Protein AF-0000000078757873 (afdb_homodimer)

Nearest PDB structures (foldseek):
  2w01-assembly1_B  TM=9.322E-01  e=4.298E-17  Synechocystis sp. PCC 6803
  3r5g-assembly2_B  TM=9.422E-01  e=4.446E-16  Pseudomonas aeruginosa
  6fht-assembly1_A  TM=5.516E-01  e=1.474E-21  unclassified
  6fht-assembly1_B  TM=5.465E-01  e=5.027E-21  unclassified
  4zmu-assembly2_D  TM=5.172E-01  e=7.137E-21  Pseudomonas aeruginosa PAO1

Organism: Turneriella parva (strain ATCC BAA-1111 / DSM 21527 / NCTC 11395 / H) (NCBI:txid869212)

Radius of gyration: 37.94 Å; Cα contacts (8 Å, |Δi|>4): 1578; chains: 2; bounding box: 77×101×84 Å

InterPro domains:
  IPR001054 Adenylyl cyclase class-3/4/guanylyl cyclase [PF00211] (214-360)
  IPR001054 Adenylyl cyclase class-3/4/guanylyl cyclase [PS50125] (214-339)
  IPR001054 Adenylyl cyclase class-3/4/guanylyl cyclase [SM00044] (170-365)
  IPR001054 Adenylyl cyclase class-3/4/guanylyl cyclase [cd07302] (213-378)
  IPR003018 GAF domain [PF01590] (31-160)
  IPR003018 GAF domain [SM00065] (29-170)
  IPR029016 GAF-like domain superfamily [G3DSA:3.30.450.40] (20-172)
  IPR029787 Nucleotide cyclase [G3DSA:3.30.70.1230] (202-385)
  IPR029787 Nucleotide cyclase [SSF55073] (207-383)

Foldseek 3Di:
DLPQLPQDADPCNVVLQVVLVLLVQPPDDADVLLQVLQVVLCVLFVFQKKFWWFDHPFKIATRYMGNDPDRIGTSRLDPFSVQQNDALWDWQQAQCPDPSNPSDPCPPPVQWTIKTWGFLAAPVGHGGTIIMGTHSHGDDGDPVSSVVRVVSSPVVSVVSVVVSVVVVVVVVVVVVVVVLVVVPVVAKPVVSVQVVVQVVVVHDDDAKDKAWWKKKKKAWPPLVVVDVVCDDVSLVVVLCLLVVVLVVLQVVLQKMWQDDDRRMTMIIGRDLLSVVVSLQVSLVVLVVVQVVCVVVVHDHIWMFMFMFIDMWMQHWADDDVDTGGHTGDPRNVRRVQQRVVGDTSWYKYFPVSCVVNPPQWDFPDWDWDDGPPDPDITIMGTIHGD/DLPQLPQDADPCNVVLQVVLVLLVQPPDDADDLLQVLQVVLCVLFVFQKKFWWFDHPFKIATRYMGNDPDRIGTSRLDPFSVQQNDAQWDWQQAQCPDPSNPSDPPPPVVQWTIKTWGFLAAPVGHGGTIIMGTHNHGDDGDPVSSVVRVVSSPVVSVVSVVVSVVVVVVVVVVVVVVVLVVCPVVAKPVCNVVVVVCVVVVHDDDAKDKDWWKKKKKAWPPLVVVDVVCDDVSLVVVLCLLVVVLVVLQVVLQKMWQDDDRRMTMIIGRDLLSVVVSLQVSLVVLVVVQVVCVVVVHDHIWMFMFMFIDMWMQHWADDDVDTGGHTGDPRNVRRVQQRVPGDTSWYKYFPVSCVVNPPQWDFPDWDWDDGPPDPDITIMGTIHGD

Structure (mmCIF, N/CA/C/O backbone):
data_AF-0000000078757873-model_v1
#
loop_
_entity.id
_entity.type
_entity.pdbx_description
1 polymer 'Adenylate/guanylate cyclase with GAF sensor(S)'
#
loop_
_atom_site.group_PDB
_atom_site.id
_atom_site.type_symbol
_atom_site.label_atom_id
_atom_site.label_alt_id
_atom_site.label_comp_id
_atom_site.label_asym_id
_atom_site.label_entity_id
_atom_site.label_seq_id
_atom_site.pdbx_PDB_ins_code
_atom_site.Cartn_x
_atom_site.Cartn_y
_atom_site.Cartn_z
_atom_site.occupancy
_atom_site.B_iso_or_equiv
_atom_site.auth_seq_id
_atom_site.auth_comp_id
_atom_site.auth_asym_id
_atom_site.auth_atom_id
_atom_site.pdbx_PDB_model_num
ATOM 1 N N . MET A 1 1 ? -37.188 -34.625 -39.406 1 28.56 1 MET A N 1
ATOM 2 C CA . MET A 1 1 ? -36.469 -33.406 -39.062 1 28.56 1 MET A CA 1
ATOM 3 C C . MET A 1 1 ? -35.156 -33.688 -38.344 1 28.56 1 MET A C 1
ATOM 5 O O . MET A 1 1 ? -35.125 -34.5 -37.438 1 28.56 1 MET A O 1
ATOM 9 N N . PRO A 1 2 ? -34 -33.531 -39.031 1 35.91 2 PRO A N 1
ATOM 10 C CA . PRO A 1 2 ? -32.812 -33.875 -38.281 1 35.91 2 PRO A CA 1
ATOM 11 C C . PRO A 1 2 ? -32.781 -33.375 -36.844 1 35.91 2 PRO A C 1
ATOM 13 O O . PRO A 1 2 ? -33.25 -32.25 -36.594 1 35.91 2 PRO A O 1
ATOM 16 N N . THR A 1 3 ? -33.156 -34.031 -35.906 1 37.56 3 THR A N 1
ATOM 17 C CA . THR A 1 3 ? -33.094 -33.625 -34.531 1 37.56 3 THR A CA 1
ATOM 18 C C . THR A 1 3 ? -31.797 -32.844 -34.25 1 37.56 3 THR A C 1
ATOM 20 O O . THR A 1 3 ? -30.703 -33.406 -34.344 1 37.56 3 THR A O 1
ATOM 23 N N . THR A 1 4 ? -31.688 -31.641 -34.75 1 43.94 4 THR A N 1
ATOM 24 C CA . THR A 1 4 ? -30.609 -30.688 -34.5 1 43.94 4 THR A CA 1
ATOM 25 C C . THR A 1 4 ? -30.109 -30.797 -33.031 1 43.94 4 THR A C 1
ATOM 27 O O . THR A 1 4 ? -30.891 -30.641 -32.094 1 43.94 4 THR A O 1
ATOM 30 N N . LEU A 1 5 ? -29.281 -31.734 -32.75 1 52.66 5 LEU A N 1
ATOM 31 C CA . LEU A 1 5 ? -28.734 -31.969 -31.422 1 52.66 5 LEU A CA 1
ATOM 32 C C . LEU A 1 5 ? -28.359 -30.656 -30.75 1 52.66 5 LEU A C 1
ATOM 34 O O . LEU A 1 5 ? -27.531 -29.906 -31.281 1 52.66 5 LEU A O 1
ATOM 38 N N . THR A 1 6 ? -29.25 -29.969 -30.094 1 67.44 6 THR A N 1
ATOM 39 C CA . THR A 1 6 ? -29.109 -28.75 -29.312 1 67.44 6 THR A CA 1
ATOM 40 C C . THR A 1 6 ? -27.906 -28.844 -28.375 1 67.44 6 THR A C 1
ATOM 42 O O . THR A 1 6 ? -27.688 -29.859 -27.734 1 67.44 6 THR A O 1
ATOM 45 N N . THR A 1 7 ? -26.875 -28.016 -28.562 1 82.12 7 THR A N 1
ATOM 46 C CA . THR A 1 7 ? -25.719 -27.875 -27.672 1 82.12 7 THR A CA 1
ATOM 47 C C . THR A 1 7 ? -26.172 -27.703 -26.219 1 82.12 7 THR A C 1
ATOM 49 O O . THR A 1 7 ? -26.984 -26.828 -25.922 1 82.12 7 THR A O 1
ATOM 52 N N . PRO A 1 8 ? -25.812 -28.641 -25.375 1 90.62 8 PRO A N 1
ATOM 53 C CA . PRO A 1 8 ? -26.234 -28.516 -23.969 1 90.62 8 PRO A CA 1
ATOM 54 C C . PRO A 1 8 ? -25.656 -27.281 -23.281 1 90.62 8 PRO A C 1
ATOM 56 O O . PRO A 1 8 ? -24.516 -26.891 -23.562 1 90.62 8 PRO A O 1
ATOM 59 N N . ILE A 1 9 ? -26.484 -26.656 -22.547 1 93.5 9 ILE A N 1
ATOM 60 C CA . ILE A 1 9 ? -26.078 -25.5 -21.766 1 93.5 9 ILE A CA 1
ATOM 61 C C . ILE A 1 9 ? -26.25 -25.781 -20.266 1 93.5 9 ILE A C 1
ATOM 63 O O . ILE A 1 9 ? -27.344 -26.141 -19.828 1 93.5 9 ILE A O 1
ATOM 67 N N . PRO A 1 10 ? -25.172 -25.672 -19.562 1 94.5 10 PRO A N 1
ATOM 68 C CA . PRO A 1 10 ? -25.297 -25.938 -18.141 1 94.5 10 PRO A CA 1
ATOM 69 C C . PRO A 1 10 ? -26.234 -24.969 -17.438 1 94.5 10 PRO A C 1
ATOM 71 O O . PRO A 1 10 ? -26.391 -23.828 -17.875 1 94.5 10 PRO A O 1
ATOM 74 N N . MET A 1 11 ? -26.797 -25.359 -16.297 1 93.94 11 MET A N 1
ATOM 75 C CA . MET A 1 11 ? -27.703 -24.531 -15.508 1 93.94 11 MET A CA 1
ATOM 76 C C . MET A 1 11 ? -26.984 -23.297 -14.961 1 93.94 11 MET A C 1
ATOM 78 O O . MET A 1 11 ? -27.578 -22.234 -14.797 1 93.94 11 MET A O 1
ATOM 82 N N . ASN A 1 12 ? -25.734 -23.469 -14.734 1 95.25 12 ASN A N 1
ATOM 83 C CA . ASN A 1 12 ? -24.953 -22.375 -14.164 1 95.25 12 ASN A CA 1
ATOM 84 C C . ASN A 1 12 ? -24.125 -21.656 -15.234 1 95.25 12 ASN A C 1
ATOM 86 O O . ASN A 1 12 ? -23.016 -21.188 -14.961 1 95.25 12 ASN A O 1
ATOM 90 N N . GLU A 1 13 ? -24.688 -21.531 -16.359 1 97.25 13 GLU A N 1
ATOM 91 C CA . GLU A 1 13 ? -23.938 -21.047 -17.531 1 97.25 13 GLU A CA 1
ATOM 92 C C . GLU A 1 13 ? -23.406 -19.641 -17.312 1 97.25 13 GLU A C 1
ATOM 94 O O . GLU A 1 13 ? -22.25 -19.344 -17.594 1 97.25 13 GLU A O 1
ATOM 99 N N . ASP A 1 14 ? -24.188 -18.766 -16.781 1 97.31 14 ASP A N 1
ATOM 100 C CA . ASP A 1 14 ? -23.75 -17.375 -16.578 1 97.31 14 ASP A CA 1
ATOM 101 C C . ASP A 1 14 ? -22.594 -17.312 -15.594 1 97.31 14 ASP A C 1
ATOM 103 O O . ASP A 1 14 ? -21.625 -16.578 -15.82 1 97.31 14 ASP A O 1
ATOM 107 N N . GLU A 1 15 ? -22.672 -18.016 -14.539 1 97.5 15 GLU A N 1
ATOM 108 C CA . GLU A 1 15 ? -21.609 -18.047 -13.539 1 97.5 15 GLU A CA 1
ATOM 109 C C . GLU A 1 15 ? -20.344 -18.688 -14.109 1 97.5 15 GLU A C 1
ATOM 111 O O . GLU A 1 15 ? -19.234 -18.234 -13.844 1 97.5 15 GLU A O 1
ATOM 116 N N . ARG A 1 16 ? -20.578 -19.75 -14.852 1 97.62 16 ARG A N 1
ATOM 117 C CA . ARG A 1 16 ? -19.469 -20.438 -15.477 1 97.62 16 ARG A CA 1
ATOM 118 C C . ARG A 1 16 ? -18.703 -19.516 -16.438 1 97.62 16 ARG A C 1
ATOM 120 O O . ARG A 1 16 ? -17.484 -19.469 -16.406 1 97.62 16 ARG A O 1
ATOM 127 N N . LEU A 1 17 ? -19.453 -18.781 -17.203 1 97.94 17 LEU A N 1
ATOM 128 C CA . LEU A 1 17 ? -18.844 -17.859 -18.156 1 97.94 17 LEU A CA 1
ATOM 129 C C . LEU A 1 17 ? -18.141 -16.719 -17.438 1 97.94 17 LEU A C 1
ATOM 131 O O . LEU A 1 17 ? -17.062 -16.281 -17.859 1 97.94 17 LEU A O 1
ATOM 135 N N . SER A 1 18 ? -18.75 -16.234 -16.375 1 97.19 18 SER A N 1
ATOM 136 C CA . SER A 1 18 ? -18.109 -15.211 -15.562 1 97.19 18 SER A CA 1
ATOM 137 C C . SER A 1 18 ? -16.781 -15.711 -14.992 1 97.19 18 SER A C 1
ATOM 139 O O . SER A 1 18 ? -15.789 -14.984 -15 1 97.19 18 SER A O 1
ATOM 141 N N . ALA A 1 19 ? -16.781 -16.906 -14.539 1 95.88 19 ALA A N 1
ATOM 142 C CA . ALA A 1 19 ? -15.562 -17.516 -14.016 1 95.88 19 ALA A CA 1
ATOM 143 C C . ALA A 1 19 ? -14.5 -17.641 -15.109 1 95.88 19 ALA A C 1
ATOM 145 O O . ALA A 1 19 ? -13.336 -17.312 -14.883 1 95.88 19 ALA A O 1
ATOM 146 N N . LEU A 1 20 ? -14.914 -18.094 -16.25 1 97.69 20 LEU A N 1
ATOM 147 C CA . LEU A 1 20 ? -14 -18.234 -17.375 1 97.69 20 LEU A CA 1
ATOM 148 C C . LEU A 1 20 ? -13.344 -16.906 -17.719 1 97.69 20 LEU A C 1
ATOM 150 O O . LEU A 1 20 ? -12.125 -16.828 -17.906 1 97.69 20 LEU A O 1
ATOM 154 N N . ARG A 1 21 ? -14.148 -15.875 -17.703 1 95.81 21 ARG A N 1
ATOM 155 C CA . ARG A 1 21 ? -13.641 -14.547 -18.016 1 95.81 21 ARG A CA 1
ATOM 156 C C . ARG A 1 21 ? -12.703 -14.055 -16.922 1 95.81 21 ARG A C 1
ATOM 158 O O . ARG A 1 21 ? -11.703 -13.383 -17.203 1 95.81 21 ARG A O 1
ATOM 165 N N . ARG A 1 22 ? -13.023 -14.383 -15.75 1 93.44 22 ARG A N 1
ATOM 166 C CA . ARG A 1 22 ? -12.227 -13.969 -14.602 1 93.44 22 ARG A CA 1
ATOM 167 C C . ARG A 1 22 ? -10.797 -14.5 -14.711 1 93.44 22 ARG A C 1
ATOM 169 O O . ARG A 1 22 ? -9.852 -13.82 -14.305 1 93.44 22 ARG A O 1
ATOM 176 N N . TYR A 1 23 ? -10.57 -15.672 -15.258 1 95.31 23 TYR A N 1
ATOM 177 C CA . TYR A 1 23 ? -9.258 -16.297 -15.32 1 95.31 23 TYR A CA 1
ATOM 178 C C . TYR A 1 23 ? -8.422 -15.688 -16.453 1 95.31 23 TYR A C 1
ATOM 180 O O . TYR A 1 23 ? -7.219 -15.938 -16.531 1 95.31 23 TYR A O 1
ATOM 188 N N . ASP A 1 24 ? -9.031 -14.867 -17.328 1 92.5 24 ASP A N 1
ATOM 189 C CA . ASP A 1 24 ? -8.344 -14.102 -18.359 1 92.5 24 ASP A CA 1
ATOM 190 C C . ASP A 1 24 ? -7.383 -14.977 -19.156 1 92.5 24 ASP A C 1
ATOM 192 O O . ASP A 1 24 ? -6.223 -14.609 -19.359 1 92.5 24 ASP A O 1
ATOM 196 N N . ILE A 1 25 ? -7.785 -16.172 -19.453 1 95.81 25 ILE A N 1
ATOM 197 C CA . ILE A 1 25 ? -6.926 -17.125 -20.156 1 95.81 25 ILE A CA 1
ATOM 198 C C . ILE A 1 25 ? -7.316 -17.172 -21.625 1 95.81 25 ILE A C 1
ATOM 200 O O . ILE A 1 25 ? -6.5 -17.531 -22.469 1 95.81 25 ILE A O 1
ATOM 204 N N . LEU A 1 26 ? -8.578 -16.859 -21.953 1 96.44 26 LEU A N 1
ATOM 205 C CA . LEU A 1 26 ? -9.031 -16.875 -23.344 1 96.44 26 LEU A CA 1
ATOM 206 C C . LEU A 1 26 ? -8.141 -16 -24.219 1 96.44 26 LEU A C 1
ATOM 208 O O . LEU A 1 26 ? -7.773 -14.891 -23.828 1 96.44 26 LEU A O 1
ATOM 212 N N . ASP A 1 27 ? -7.742 -16.547 -25.359 1 96 27 ASP A N 1
ATOM 213 C CA . ASP A 1 27 ? -6.984 -15.852 -26.391 1 96 27 ASP A CA 1
ATOM 214 C C . ASP A 1 27 ? -5.562 -15.562 -25.922 1 96 27 ASP A C 1
ATOM 216 O O . ASP A 1 27 ? -4.891 -14.68 -26.453 1 96 27 ASP A O 1
ATOM 220 N N . SER A 1 28 ? -5.086 -16.172 -24.875 1 94.88 28 SER A N 1
ATOM 221 C CA . SER A 1 28 ? -3.707 -16.031 -24.422 1 94.88 28 SER A CA 1
ATOM 222 C C . SER A 1 28 ? -2.742 -16.781 -25.328 1 94.88 28 SER A C 1
ATOM 224 O O . SER A 1 28 ? -3.166 -17.609 -26.141 1 94.88 28 SER A O 1
ATOM 226 N N . GLU A 1 29 ? -1.486 -16.5 -25.219 1 93.81 29 GLU A N 1
ATOM 227 C CA . GLU A 1 29 ? -0.454 -17.109 -26.047 1 93.81 29 GLU A CA 1
ATOM 228 C C . GLU A 1 29 ? -0.218 -18.562 -25.641 1 93.81 29 GLU A C 1
ATOM 230 O O . GLU A 1 29 ? -0.573 -18.984 -24.547 1 93.81 29 GLU A O 1
ATOM 235 N N . LYS A 1 30 ? 0.386 -19.344 -26.562 1 94.31 30 LYS A N 1
ATOM 236 C CA . LYS A 1 30 ? 0.801 -20.719 -26.281 1 94.31 30 LYS A CA 1
ATOM 237 C C . LYS A 1 30 ? 1.862 -20.75 -25.188 1 94.31 30 LYS A C 1
ATOM 239 O O . LYS A 1 30 ? 2.729 -19.875 -25.125 1 94.31 30 LYS A O 1
ATOM 244 N N . GLU A 1 31 ? 1.768 -21.688 -24.406 1 95.19 31 GLU A N 1
ATOM 245 C CA . GLU A 1 31 ? 2.711 -21.844 -23.297 1 95.19 31 GLU A CA 1
ATOM 246 C C . GLU A 1 31 ? 3.189 -23.281 -23.188 1 95.19 31 GLU A C 1
ATOM 248 O O . GLU A 1 31 ? 2.385 -24.219 -23.25 1 95.19 31 GLU A O 1
ATOM 253 N N . GLN A 1 32 ? 4.41 -23.422 -22.906 1 95.94 32 GLN A N 1
ATOM 254 C CA . GLN A 1 32 ? 5.07 -24.719 -22.875 1 95.94 32 GLN A CA 1
ATOM 255 C C . GLN A 1 32 ? 4.449 -25.625 -21.828 1 95.94 32 GLN A C 1
ATOM 257 O O . GLN A 1 32 ? 4.305 -26.828 -22.047 1 95.94 32 GLN A O 1
ATOM 262 N N . LEU A 1 33 ? 4.117 -25.141 -20.719 1 96.62 33 LEU A N 1
ATOM 263 C CA . LEU A 1 33 ? 3.615 -25.969 -19.609 1 96.62 33 LEU A CA 1
ATOM 264 C C . LEU A 1 33 ? 2.301 -26.641 -20 1 96.62 33 LEU A C 1
ATOM 266 O O . LEU A 1 33 ? 2.061 -27.797 -19.625 1 96.62 33 LEU A O 1
ATOM 270 N N . PHE A 1 34 ? 1.443 -25.938 -20.703 1 98.12 34 PHE A N 1
ATOM 271 C CA . PHE A 1 34 ? 0.211 -26.547 -21.188 1 98.12 34 PHE A CA 1
ATOM 272 C C . PHE A 1 34 ? 0.501 -27.531 -22.312 1 98.12 34 PHE A C 1
ATOM 274 O O . PHE A 1 34 ? -0.12 -28.594 -22.391 1 98.12 34 PHE A O 1
ATOM 281 N N . ASP A 1 35 ? 1.477 -27.172 -23.125 1 97.81 35 ASP A N 1
ATOM 282 C CA . ASP A 1 35 ? 1.871 -28.062 -24.219 1 97.81 35 ASP A CA 1
ATOM 283 C C . ASP A 1 35 ? 2.418 -29.375 -23.672 1 97.81 35 ASP A C 1
ATOM 285 O O . ASP A 1 35 ? 2.148 -30.438 -24.234 1 97.81 35 ASP A O 1
ATOM 289 N N . ASP A 1 36 ? 3.146 -29.281 -22.625 1 98.06 36 ASP A N 1
ATOM 290 C CA . ASP A 1 36 ? 3.639 -30.484 -21.969 1 98.06 36 ASP A CA 1
ATOM 291 C C . ASP A 1 36 ? 2.482 -31.391 -21.562 1 98.06 36 ASP A C 1
ATOM 293 O O . ASP A 1 36 ? 2.547 -32.625 -21.734 1 98.06 36 ASP A O 1
ATOM 297 N N . LEU A 1 37 ? 1.454 -30.844 -21.078 1 98.44 37 LEU A N 1
ATOM 298 C CA . LEU A 1 37 ? 0.331 -31.625 -20.562 1 98.44 37 LEU A CA 1
ATOM 299 C C . LEU A 1 37 ? -0.422 -32.312 -21.688 1 98.44 37 LEU A C 1
ATOM 301 O O . LEU A 1 37 ? -0.792 -33.469 -21.562 1 98.44 37 LEU A O 1
ATOM 305 N N . THR A 1 38 ? -0.65 -31.547 -22.797 1 98.38 38 THR A N 1
ATOM 306 C CA . THR A 1 38 ? -1.332 -32.156 -23.922 1 98.38 38 THR A CA 1
ATOM 307 C C . THR A 1 38 ? -0.481 -33.281 -24.531 1 98.38 38 THR A C 1
ATOM 309 O O . THR A 1 38 ? -1.003 -34.312 -24.906 1 98.38 38 THR A O 1
ATOM 312 N N . ARG A 1 39 ? 0.793 -33.062 -24.562 1 97.5 39 ARG A N 1
ATOM 313 C CA . ARG A 1 39 ? 1.685 -34.094 -25.078 1 97.5 39 ARG A CA 1
ATOM 314 C C . ARG A 1 39 ? 1.656 -35.312 -24.188 1 97.5 39 ARG A C 1
ATOM 316 O O . ARG A 1 39 ? 1.561 -36.438 -24.688 1 97.5 39 ARG A O 1
ATOM 323 N N . LEU A 1 40 ? 1.729 -35.125 -22.922 1 97.69 40 LEU A N 1
ATOM 324 C CA . LEU A 1 40 ? 1.67 -36.219 -21.969 1 97.69 40 LEU A CA 1
ATOM 325 C C . LEU A 1 40 ? 0.358 -37 -22.109 1 97.69 40 LEU A C 1
ATOM 327 O O . LEU A 1 40 ? 0.35 -38.219 -22.094 1 97.69 40 LEU A O 1
ATOM 331 N N . ALA A 1 41 ? -0.731 -36.281 -22.281 1 97.94 41 ALA A N 1
ATOM 332 C CA . ALA A 1 41 ? -2.043 -36.906 -22.422 1 97.94 41 ALA A CA 1
ATOM 333 C C . ALA A 1 41 ? -2.1 -37.781 -23.656 1 97.94 41 ALA A C 1
ATOM 335 O O . ALA A 1 41 ? -2.543 -38.938 -23.594 1 97.94 41 ALA A O 1
ATOM 336 N N . ALA A 1 42 ? -1.651 -37.219 -24.766 1 96.81 42 ALA A N 1
ATOM 337 C CA . ALA A 1 42 ? -1.624 -37.969 -26.016 1 96.81 42 ALA A CA 1
ATOM 338 C C . ALA A 1 42 ? -0.777 -39.219 -25.875 1 96.81 42 ALA A C 1
ATOM 340 O O . ALA A 1 42 ? -1.194 -40.312 -26.297 1 96.81 42 ALA A O 1
ATOM 341 N N . ASP A 1 43 ? 0.31 -39.094 -25.25 1 93.88 43 ASP A N 1
ATOM 342 C CA . ASP A 1 43 ? 1.251 -40.219 -25.125 1 93.88 43 ASP A CA 1
ATOM 343 C C . ASP A 1 43 ? 0.695 -41.281 -24.203 1 93.88 43 ASP A C 1
ATOM 345 O O . ASP A 1 43 ? 0.792 -42.5 -24.516 1 93.88 43 ASP A O 1
ATOM 349 N N . ILE A 1 44 ? 0.133 -40.906 -23.125 1 91 44 ILE A N 1
ATOM 350 C CA . ILE A 1 44 ? -0.405 -41.812 -22.125 1 91 44 ILE A CA 1
ATOM 351 C C . ILE A 1 44 ? -1.531 -42.656 -22.734 1 91 44 ILE A C 1
ATOM 353 O O . ILE A 1 44 ? -1.672 -43.844 -22.422 1 91 44 ILE A O 1
ATOM 357 N N . THR A 1 45 ? -2.262 -42.031 -23.625 1 93.69 45 THR A N 1
ATOM 358 C CA . THR A 1 45 ? -3.441 -42.719 -24.156 1 93.69 45 THR A CA 1
ATOM 359 C C . THR A 1 45 ? -3.158 -43.281 -25.531 1 93.69 45 THR A C 1
ATOM 361 O O . THR A 1 45 ? -3.963 -44.062 -26.062 1 93.69 45 THR A O 1
ATOM 364 N N . GLY A 1 46 ? -2.088 -42.906 -26.078 1 93.12 46 GLY A N 1
ATOM 365 C CA . GLY A 1 46 ? -1.741 -43.375 -27.406 1 93.12 46 GLY A CA 1
ATOM 366 C C . GLY A 1 46 ? -2.605 -42.75 -28.5 1 93.12 46 GLY A C 1
ATOM 367 O O . GLY A 1 46 ? -2.883 -43.406 -29.516 1 93.12 46 GLY A O 1
ATOM 368 N N . THR A 1 47 ? -3.146 -41.625 -28.266 1 96.06 47 THR A N 1
ATOM 369 C CA . THR A 1 47 ? -4 -40.969 -29.25 1 96.06 47 THR A CA 1
ATOM 370 C C . THR A 1 47 ? -3.213 -39.906 -30.031 1 96.06 47 THR A C 1
ATOM 372 O O . THR A 1 47 ? -2.264 -39.344 -29.516 1 96.06 47 THR A O 1
ATOM 375 N N . PRO A 1 48 ? -3.598 -39.688 -31.234 1 96.12 48 PRO A N 1
ATOM 376 C CA . PRO A 1 48 ? -2.867 -38.719 -32.062 1 96.12 48 PRO A CA 1
ATOM 377 C C . PRO A 1 48 ? -3.203 -37.25 -31.688 1 96.12 48 PRO A C 1
ATOM 379 O O . PRO A 1 48 ? -2.445 -36.344 -32.031 1 96.12 48 PRO A O 1
ATOM 382 N N . VAL A 1 49 ? -4.375 -37.094 -31.062 1 96.56 49 VAL A N 1
ATOM 383 C CA . VAL A 1 49 ? -4.82 -35.719 -30.781 1 96.56 49 VAL A CA 1
ATOM 384 C C . VAL A 1 49 ? -5.105 -35.562 -29.297 1 96.56 49 VAL A C 1
ATOM 386 O O . VAL A 1 49 ? -5.703 -36.438 -28.672 1 96.56 49 VAL A O 1
ATOM 389 N N . SER A 1 50 ? -4.648 -34.531 -28.75 1 98.06 50 SER A N 1
ATOM 390 C CA . SER A 1 50 ? -4.996 -34.094 -27.391 1 98.06 50 SER A CA 1
ATOM 391 C C . SER A 1 50 ? -5.141 -32.562 -27.328 1 98.06 50 SER A C 1
ATOM 393 O O . SER A 1 50 ? -4.383 -31.844 -27.969 1 98.06 50 SER A O 1
ATOM 395 N N . LEU A 1 51 ? -6.172 -32.125 -26.547 1 98.25 51 LEU A N 1
ATOM 396 C CA . LEU A 1 51 ? -6.461 -30.688 -26.5 1 98.25 51 LEU A CA 1
ATOM 397 C C . LEU A 1 51 ? -6.75 -30.25 -25.062 1 98.25 51 LEU A C 1
ATOM 399 O O . LEU A 1 51 ? -7.352 -30.984 -24.297 1 98.25 51 LEU A O 1
ATOM 403 N N . ILE A 1 52 ? -6.27 -29.109 -24.75 1 98.56 52 ILE A N 1
ATOM 404 C CA . ILE A 1 52 ? -6.828 -28.328 -23.656 1 98.56 52 ILE A CA 1
ATOM 405 C C . ILE A 1 52 ? -7.73 -27.234 -24.203 1 98.56 52 ILE A C 1
ATOM 407 O O . ILE A 1 52 ? -7.262 -26.344 -24.906 1 98.56 52 ILE A O 1
ATOM 411 N N . THR A 1 53 ? -8.945 -27.297 -23.891 1 97.94 53 THR A N 1
ATOM 412 C CA . THR A 1 53 ? -9.93 -26.391 -24.469 1 97.94 53 THR A CA 1
ATOM 413 C C . THR A 1 53 ? -10.68 -25.625 -23.391 1 97.94 53 THR A C 1
ATOM 415 O O . THR A 1 53 ? -10.797 -26.109 -22.25 1 97.94 53 THR A O 1
ATOM 418 N N . LEU A 1 54 ? -11.133 -24.531 -23.719 1 98.5 54 LEU A N 1
ATOM 419 C CA . LEU A 1 54 ? -12.023 -23.719 -22.891 1 98.5 54 LEU A CA 1
ATOM 420 C C . LEU A 1 54 ? -13.305 -23.391 -23.641 1 98.5 54 LEU A C 1
ATOM 422 O O . LEU A 1 54 ? -13.266 -22.953 -24.781 1 98.5 54 LEU A O 1
ATOM 426 N N . VAL A 1 55 ? -14.414 -23.656 -23 1 97.81 55 VAL A N 1
ATOM 427 C CA . VAL A 1 55 ? -15.711 -23.516 -23.656 1 97.81 55 VAL A CA 1
ATOM 428 C C . VAL A 1 55 ? -16.281 -22.125 -23.391 1 97.81 55 VAL A C 1
ATOM 430 O O . VAL A 1 55 ? -16.797 -21.859 -22.297 1 97.81 55 VAL A O 1
ATOM 433 N N . ASP A 1 56 ? -16.219 -21.328 -24.344 1 97.62 56 ASP A N 1
ATOM 434 C CA . ASP A 1 56 ? -16.812 -19.984 -24.312 1 97.62 56 ASP A CA 1
ATOM 435 C C . ASP A 1 56 ? -18.281 -20.016 -24.719 1 97.62 56 ASP A C 1
ATOM 437 O O . ASP A 1 56 ? -18.859 -21.094 -24.875 1 97.62 56 ASP A O 1
ATOM 441 N N . LYS A 1 57 ? -18.859 -18.828 -24.766 1 96.69 57 LYS A N 1
ATOM 442 C CA . LYS A 1 57 ? -20.297 -18.734 -25.031 1 96.69 57 LYS A CA 1
ATOM 443 C C . LYS A 1 57 ? -20.656 -19.391 -26.359 1 96.69 57 LYS A C 1
ATOM 445 O O . LYS A 1 57 ? -21.562 -20.219 -26.422 1 96.69 57 LYS A O 1
ATOM 450 N N . ASP A 1 58 ? -19.875 -19.094 -27.422 1 95.56 58 ASP A N 1
ATOM 451 C CA . ASP A 1 58 ? -20.25 -19.562 -28.75 1 95.56 58 ASP A CA 1
ATOM 452 C C . ASP A 1 58 ? -19.109 -20.312 -29.422 1 95.56 58 ASP A C 1
ATOM 454 O O . ASP A 1 58 ? -19.234 -20.781 -30.547 1 95.56 58 ASP A O 1
ATOM 458 N N . ARG A 1 59 ? -18.031 -20.422 -28.688 1 96.62 59 ARG A N 1
ATOM 459 C CA . ARG A 1 59 ? -16.859 -21.062 -29.266 1 96.62 59 ARG A CA 1
ATOM 460 C C . ARG A 1 59 ? -16.141 -21.938 -28.234 1 96.62 59 ARG A C 1
ATOM 462 O O . ARG A 1 59 ? -16.328 -21.766 -27.031 1 96.62 59 ARG A O 1
ATOM 469 N N . VAL A 1 60 ? -15.43 -22.891 -28.781 1 96.81 60 VAL A N 1
ATOM 470 C CA . VAL A 1 60 ? -14.445 -23.641 -28.016 1 96.81 60 VAL A CA 1
ATOM 471 C C . VAL A 1 60 ? -13.039 -23.172 -28.391 1 96.81 60 VAL A C 1
ATOM 473 O O . VAL A 1 60 ? -12.594 -23.344 -29.516 1 96.81 60 VAL A O 1
ATOM 476 N N . TRP A 1 61 ? -12.414 -22.516 -27.438 1 98 61 TRP A N 1
ATOM 477 C CA . TRP A 1 61 ? -11.062 -22.016 -27.672 1 98 61 TRP A CA 1
ATOM 478 C C . TRP A 1 61 ? -10.016 -23.031 -27.234 1 98 61 TRP A C 1
ATOM 480 O O . TRP A 1 61 ? -10.141 -23.641 -26.172 1 98 61 TRP A O 1
ATOM 490 N N . ILE A 1 62 ? -9.031 -23.25 -28.094 1 98 62 ILE A N 1
ATOM 491 C CA . ILE A 1 62 ? -8.031 -24.266 -27.844 1 98 62 ILE A CA 1
ATOM 492 C C . ILE A 1 62 ? -6.77 -23.625 -27.266 1 98 62 ILE A C 1
ATOM 494 O O . ILE A 1 62 ? -6.043 -22.922 -27.969 1 98 62 ILE A O 1
ATOM 498 N N . LYS A 1 63 ? -6.469 -23.891 -26 1 97.81 63 LYS A N 1
ATOM 499 C CA . LYS A 1 63 ? -5.312 -23.359 -25.297 1 97.81 63 LYS A CA 1
ATOM 500 C C . LYS A 1 63 ? -4.035 -24.094 -25.688 1 97.81 63 LYS A C 1
ATOM 502 O O . LYS A 1 63 ? -2.969 -23.484 -25.781 1 97.81 63 LYS A O 1
ATOM 507 N N . SER A 1 64 ? -4.125 -25.281 -25.844 1 98 64 SER A N 1
ATOM 508 C CA . SER A 1 64 ? -3.002 -26.141 -26.219 1 98 64 SER A CA 1
ATOM 509 C C . SER A 1 64 ? -3.461 -27.328 -27.047 1 98 64 SER A C 1
ATOM 511 O O . SER A 1 64 ? -4.582 -27.812 -26.891 1 98 64 SER A O 1
ATOM 513 N N . ASN A 1 65 ? -2.594 -27.734 -27.953 1 96.5 65 ASN A N 1
ATOM 514 C CA . ASN A 1 65 ? -2.998 -28.812 -28.844 1 96.5 65 ASN A CA 1
ATOM 515 C C . ASN A 1 65 ? -1.807 -29.672 -29.266 1 96.5 65 ASN A C 1
ATOM 517 O O . ASN A 1 65 ? -0.678 -29.188 -29.328 1 96.5 65 ASN A O 1
ATOM 521 N N . VAL A 1 66 ? -2.131 -30.922 -29.406 1 95.44 66 VAL A N 1
ATOM 522 C CA . VAL A 1 66 ? -1.315 -31.875 -30.141 1 95.44 66 VAL A CA 1
ATOM 523 C C . VAL A 1 66 ? -2.137 -32.5 -31.266 1 95.44 66 VAL A C 1
ATOM 525 O O . VAL A 1 66 ? -3.266 -32.938 -31.047 1 95.44 66 VAL A O 1
ATOM 528 N N . GLY A 1 67 ? -1.675 -32.438 -32.5 1 93.88 67 GLY A N 1
ATOM 529 C CA . GLY A 1 67 ? -2.309 -33.125 -33.625 1 93.88 67 GLY A CA 1
ATOM 530 C C . GLY A 1 67 ? -3.547 -32.406 -34.156 1 93.88 67 GLY A C 1
ATOM 531 O O . GLY A 1 67 ? -4.383 -33.031 -34.812 1 93.88 67 GLY A O 1
ATOM 532 N N . PHE A 1 68 ? -3.748 -31.297 -33.75 1 88.25 68 PHE A N 1
ATOM 533 C CA . PHE A 1 68 ? -4.91 -30.516 -34.156 1 88.25 68 PHE A CA 1
ATOM 534 C C . PHE A 1 68 ? -4.508 -29.078 -34.5 1 88.25 68 PHE A C 1
ATOM 536 O O . PHE A 1 68 ? -3.838 -28.422 -33.719 1 88.25 68 PHE A O 1
ATOM 543 N N . ASP A 1 69 ? -4.828 -28.656 -35.719 1 86.88 69 ASP A N 1
ATOM 544 C CA . ASP A 1 69 ? -4.324 -27.359 -36.188 1 86.88 69 ASP A CA 1
ATOM 545 C C . ASP A 1 69 ? -5.457 -26.359 -36.312 1 86.88 69 ASP A C 1
ATOM 547 O O . ASP A 1 69 ? -5.855 -26.016 -37.438 1 86.88 69 ASP A O 1
ATOM 551 N N . ALA A 1 70 ? -6.148 -25.844 -35.406 1 90.69 70 ALA A N 1
ATOM 552 C CA . ALA A 1 70 ? -7.109 -24.75 -35.344 1 90.69 70 ALA A CA 1
ATOM 553 C C . ALA A 1 70 ? -7.094 -24.078 -33.969 1 90.69 70 ALA A C 1
ATOM 555 O O . ALA A 1 70 ? -6.957 -24.75 -32.938 1 90.69 70 ALA A O 1
ATOM 556 N N . PRO A 1 71 ? -7.262 -22.828 -34 1 94.44 71 PRO A N 1
ATOM 557 C CA . PRO A 1 71 ? -7.227 -22.109 -32.719 1 94.44 71 PRO A CA 1
ATOM 558 C C . PRO A 1 71 ? -8.531 -22.25 -31.938 1 94.44 71 PRO A C 1
ATOM 560 O O . PRO A 1 71 ? -8.539 -22.031 -30.719 1 94.44 71 PRO A O 1
ATOM 563 N N . GLU A 1 72 ? -9.633 -22.516 -32.656 1 95.5 72 GLU A N 1
ATOM 564 C CA . GLU A 1 72 ? -10.945 -22.641 -32.031 1 95.5 72 GLU A CA 1
ATOM 565 C C . GLU A 1 72 ? -11.922 -23.391 -32.906 1 95.5 72 GLU A C 1
ATOM 567 O O . GLU A 1 72 ? -11.633 -23.641 -34.094 1 95.5 72 GLU A O 1
ATOM 572 N N . THR A 1 73 ? -13.016 -23.891 -32.344 1 93.62 73 THR A N 1
ATOM 573 C CA . THR A 1 73 ? -14.141 -24.5 -33.062 1 93.62 73 THR A CA 1
ATOM 574 C C . THR A 1 73 ? -15.469 -23.984 -32.5 1 93.62 73 THR A C 1
ATOM 576 O O . THR A 1 73 ? -15.516 -23.453 -31.375 1 93.62 73 THR A O 1
ATOM 579 N N . PRO A 1 74 ? -16.5 -24.047 -33.312 1 94.12 74 PRO A N 1
ATOM 580 C CA . PRO A 1 74 ? -17.797 -23.672 -32.781 1 94.12 74 PRO A CA 1
ATOM 581 C C . PRO A 1 74 ? -18.203 -24.547 -31.578 1 94.12 74 PRO A C 1
ATOM 583 O O . PRO A 1 74 ? -17.906 -25.734 -31.547 1 94.12 74 PRO A O 1
ATOM 586 N N . ARG A 1 75 ? -18.781 -23.938 -30.609 1 94.38 75 ARG A N 1
ATOM 587 C CA . ARG A 1 75 ? -19.281 -24.688 -29.453 1 94.38 75 ARG A CA 1
ATOM 588 C C . ARG A 1 75 ? -20.359 -25.688 -29.875 1 94.38 75 ARG A C 1
ATOM 590 O O . ARG A 1 75 ? -20.453 -26.766 -29.297 1 94.38 75 ARG A O 1
ATOM 597 N N . GLU A 1 76 ? -21.109 -25.25 -30.859 1 89.19 76 GLU A N 1
ATOM 598 C CA . GLU A 1 76 ? -22.156 -26.125 -31.359 1 89.19 76 GLU A CA 1
ATOM 599 C C . GLU A 1 76 ? -21.578 -27.438 -31.891 1 89.19 76 GLU A C 1
ATOM 601 O O . GLU A 1 76 ? -20.672 -27.438 -32.719 1 89.19 76 GLU A O 1
ATOM 606 N N . GLY A 1 77 ? -22.078 -28.547 -31.281 1 84.94 77 GLY A N 1
ATOM 607 C CA . GLY A 1 77 ? -21.656 -29.859 -31.734 1 84.94 77 GLY A CA 1
ATOM 608 C C . GLY A 1 77 ? -20.328 -30.312 -31.141 1 84.94 77 GLY A C 1
ATOM 609 O O . GLY A 1 77 ? -19.844 -31.406 -31.438 1 84.94 77 GLY A O 1
ATOM 610 N N . ALA A 1 78 ? -19.766 -29.469 -30.344 1 90.5 78 ALA A N 1
ATOM 611 C CA . ALA A 1 78 ? -18.453 -29.781 -29.797 1 90.5 78 ALA A CA 1
ATOM 612 C C . ALA A 1 78 ? -18.562 -30.828 -28.672 1 90.5 78 ALA A C 1
ATOM 614 O O . ALA A 1 78 ? -19.484 -30.766 -27.844 1 90.5 78 ALA A O 1
ATOM 615 N N . PHE A 1 79 ? -17.625 -31.828 -28.656 1 92.81 79 PHE A N 1
ATOM 616 C CA . PHE A 1 79 ? -17.578 -32.844 -27.609 1 92.81 79 PHE A CA 1
ATOM 617 C C . PHE A 1 79 ? -17.359 -32.188 -26.234 1 92.81 79 PHE A C 1
ATOM 619 O O . PHE A 1 79 ? -17.953 -32.625 -25.25 1 92.81 79 PHE A O 1
ATOM 626 N N . CYS A 1 80 ? -16.578 -31.141 -26.25 1 94.81 80 CYS A N 1
ATOM 627 C CA . CYS A 1 80 ? -16.25 -30.469 -25 1 94.81 80 CYS A CA 1
ATOM 628 C C . CYS A 1 80 ? -17.5 -29.844 -24.375 1 94.81 80 CYS A C 1
ATOM 630 O O . CYS A 1 80 ? -17.594 -29.766 -23.156 1 94.81 80 CYS A O 1
ATOM 632 N N . ALA A 1 81 ? -18.422 -29.359 -25.219 1 94.12 81 ALA A N 1
ATOM 633 C CA . ALA A 1 81 ? -19.656 -28.766 -24.719 1 94.12 81 ALA A CA 1
ATOM 634 C C . ALA A 1 81 ? -20.484 -29.797 -23.953 1 94.12 81 ALA A C 1
ATOM 636 O O . ALA A 1 81 ? -21.219 -29.453 -23.016 1 94.12 81 ALA A O 1
ATOM 637 N N . HIS A 1 82 ? -20.359 -31.062 -24.359 1 94.12 82 HIS A N 1
ATOM 638 C CA . HIS A 1 82 ? -21.031 -32.156 -23.641 1 94.12 82 HIS A CA 1
ATOM 639 C C . HIS A 1 82 ? -20.234 -32.562 -22.406 1 94.12 82 HIS A C 1
ATOM 641 O O . HIS A 1 82 ? -20.828 -32.906 -21.375 1 94.12 82 HIS A O 1
ATOM 647 N N . THR A 1 83 ? -18.969 -32.531 -22.531 1 96.38 83 THR A N 1
ATOM 648 C CA . THR A 1 83 ? -18.109 -33 -21.453 1 96.38 83 THR A CA 1
ATOM 649 C C . THR A 1 83 ? -18.25 -32.094 -20.234 1 96.38 83 THR A C 1
ATOM 651 O O . THR A 1 83 ? -18.234 -32.594 -19.094 1 96.38 83 THR A O 1
ATOM 654 N N . ILE A 1 84 ? -18.422 -30.797 -20.406 1 97.38 84 ILE A N 1
ATOM 655 C CA . ILE A 1 84 ? -18.469 -29.875 -19.266 1 97.38 84 ILE A CA 1
ATOM 656 C C . ILE A 1 84 ? -19.781 -30.047 -18.516 1 97.38 84 ILE A C 1
ATOM 658 O O . ILE A 1 84 ? -19.969 -29.5 -17.422 1 97.38 84 ILE A O 1
ATOM 662 N N . MET A 1 85 ? -20.672 -30.891 -19.078 1 96 85 MET A N 1
ATOM 663 C CA . MET A 1 85 ? -21.922 -31.188 -18.406 1 96 85 MET A CA 1
ATOM 664 C C . MET A 1 85 ? -21.734 -32.281 -17.359 1 96 85 MET A C 1
ATOM 666 O O . MET A 1 85 ? -22.625 -32.562 -16.547 1 96 85 MET A O 1
ATOM 670 N N . THR A 1 86 ? -20.578 -32.875 -17.406 1 94.81 86 THR A N 1
ATOM 671 C CA . THR A 1 86 ? -20.344 -34.062 -16.562 1 94.81 86 THR A CA 1
ATOM 672 C C . THR A 1 86 ? -19.359 -33.719 -15.445 1 94.81 86 THR A C 1
ATOM 674 O O . THR A 1 86 ? -18.609 -32.75 -15.539 1 94.81 86 THR A O 1
ATOM 677 N N . GLU A 1 87 ? -19.391 -34.5 -14.43 1 91.25 87 GLU A N 1
ATOM 678 C CA . GLU A 1 87 ? -18.5 -34.312 -13.289 1 91.25 87 GLU A CA 1
ATOM 679 C C . GLU A 1 87 ? -17.172 -35.031 -13.492 1 91.25 87 GLU A C 1
ATOM 681 O O . GLU A 1 87 ? -16.109 -34.5 -13.148 1 91.25 87 GLU A O 1
ATOM 686 N N . ASP A 1 88 ? -17.281 -36.188 -14.062 1 90.94 88 ASP A N 1
ATOM 687 C CA . ASP A 1 88 ? -16.109 -37.062 -14.055 1 90.94 88 ASP A CA 1
ATOM 688 C C . ASP A 1 88 ? -15.539 -37.188 -15.461 1 90.94 88 ASP A C 1
ATOM 690 O O . ASP A 1 88 ? -14.617 -38 -15.68 1 90.94 88 ASP A O 1
ATOM 694 N N . GLY A 1 89 ? -16.094 -36.594 -16.453 1 95.81 89 GLY A N 1
ATOM 695 C CA . GLY A 1 89 ? -15.594 -36.719 -17.812 1 95.81 89 GLY A CA 1
ATOM 696 C C . GLY A 1 89 ? -16.5 -37.531 -18.719 1 95.81 89 GLY A C 1
ATOM 697 O O . GLY A 1 89 ? -17.516 -38.062 -18.266 1 95.81 89 GLY A O 1
ATOM 698 N N . MET A 1 90 ? -16.203 -37.531 -19.953 1 96.5 90 MET A N 1
ATOM 699 C CA . MET A 1 90 ? -16.984 -38.219 -20.969 1 96.5 90 MET A CA 1
ATOM 700 C C . MET A 1 90 ? -16.078 -39.062 -21.859 1 96.5 90 MET A C 1
ATOM 702 O O . MET A 1 90 ? -15.008 -38.625 -22.266 1 96.5 90 MET A O 1
ATOM 706 N N . VAL A 1 91 ? -16.516 -40.344 -22.047 1 97.19 91 VAL A N 1
ATOM 707 C CA . VAL A 1 91 ? -15.812 -41.25 -22.953 1 97.19 91 VAL A CA 1
ATOM 708 C C . VAL A 1 91 ? -16.766 -41.719 -24.047 1 97.19 91 VAL A C 1
ATOM 710 O O . VAL A 1 91 ? -17.875 -42.156 -23.766 1 97.19 91 VAL A O 1
ATOM 713 N N . VAL A 1 92 ? -16.375 -41.469 -25.281 1 95.19 92 VAL A N 1
ATOM 714 C CA . VAL A 1 92 ? -17.078 -42 -26.438 1 95.19 92 VAL A CA 1
ATOM 715 C C . VAL A 1 92 ? -16.172 -42.969 -27.203 1 95.19 92 VAL A C 1
ATOM 717 O O . VAL A 1 92 ? -15.289 -42.531 -27.953 1 95.19 92 VAL A O 1
ATOM 720 N N . SER A 1 93 ? -16.391 -44.219 -27.094 1 96 93 SER A N 1
ATOM 721 C CA . SER A 1 93 ? -15.516 -45.25 -27.672 1 96 93 SER A CA 1
ATOM 722 C C . SER A 1 93 ? -15.656 -45.312 -29.188 1 96 93 SER A C 1
ATOM 724 O O . SER A 1 93 ? -14.695 -45.625 -29.891 1 96 93 SER A O 1
ATOM 726 N N . ASP A 1 94 ? -16.844 -45.031 -29.578 1 92.69 94 ASP A N 1
ATOM 727 C CA . ASP A 1 94 ? -17.141 -44.969 -31 1 92.69 94 ASP A CA 1
ATOM 728 C C . ASP A 1 94 ? -18.234 -43.938 -31.281 1 92.69 94 ASP A C 1
ATOM 730 O O . ASP A 1 94 ? -19.406 -44.188 -31.031 1 92.69 94 ASP A O 1
ATOM 734 N N . VAL A 1 95 ? -17.828 -42.844 -31.844 1 89.94 95 VAL A N 1
ATOM 735 C CA . VAL A 1 95 ? -18.703 -41.688 -32.062 1 89.94 95 VAL A CA 1
ATOM 736 C C . VAL A 1 95 ? -19.875 -42.094 -32.938 1 89.94 95 VAL A C 1
ATOM 738 O O . VAL A 1 95 ? -20.984 -41.594 -32.75 1 89.94 95 VAL A O 1
ATOM 741 N N . SER A 1 96 ? -19.641 -43 -33.844 1 85.44 96 SER A N 1
ATOM 742 C CA . SER A 1 96 ? -20.672 -43.406 -34.812 1 85.44 96 SER A CA 1
ATOM 743 C C . SER A 1 96 ? -21.812 -44.125 -34.094 1 85.44 96 SER A C 1
ATOM 745 O O . SER A 1 96 ? -22.906 -44.25 -34.625 1 85.44 96 SER A O 1
ATOM 747 N N . LEU A 1 97 ? -21.547 -44.594 -32.906 1 88.19 97 LEU A N 1
ATOM 748 C CA . LEU A 1 97 ? -22.547 -45.344 -32.156 1 88.19 97 LEU A CA 1
ATOM 749 C C . LEU A 1 97 ? -23.188 -44.5 -31.078 1 88.19 97 LEU A C 1
ATOM 751 O O . LEU A 1 97 ? -24.062 -44.938 -30.344 1 88.19 97 LEU A O 1
ATOM 755 N N . ASP A 1 98 ? -22.719 -43.344 -30.969 1 87.88 98 ASP A N 1
ATOM 756 C CA . ASP A 1 98 ? -23.203 -42.469 -29.906 1 87.88 98 ASP A CA 1
ATOM 757 C C . ASP A 1 98 ? -24.328 -41.562 -30.438 1 87.88 98 ASP A C 1
ATOM 759 O O . ASP A 1 98 ? -24.094 -40.75 -31.344 1 87.88 98 ASP A O 1
ATOM 763 N N . ALA A 1 99 ? -25.469 -41.531 -29.844 1 81.81 99 ALA A N 1
ATOM 764 C CA . ALA A 1 99 ? -26.672 -40.844 -30.312 1 81.81 99 ALA A CA 1
ATOM 765 C C . ALA A 1 99 ? -26.5 -39.344 -30.25 1 81.81 99 ALA A C 1
ATOM 767 O O . ALA A 1 99 ? -27.125 -38.594 -31.031 1 81.81 99 ALA A O 1
ATOM 768 N N . ARG A 1 100 ? -25.656 -38.969 -29.359 1 82.94 100 ARG A N 1
ATOM 769 C CA . ARG A 1 100 ? -25.453 -37.531 -29.188 1 82.94 100 ARG A CA 1
ATOM 770 C C . ARG A 1 100 ? -24.797 -36.906 -30.406 1 82.94 100 ARG A C 1
ATOM 772 O O . ARG A 1 100 ? -24.938 -35.719 -30.688 1 82.94 100 ARG A O 1
ATOM 779 N N . PHE A 1 101 ? -24.062 -37.75 -31.094 1 80.75 101 PHE A N 1
ATOM 780 C CA . PHE A 1 101 ? -23.188 -37.188 -32.125 1 80.75 101 PHE A CA 1
ATOM 781 C C . PHE A 1 101 ? -23.516 -37.781 -33.469 1 80.75 101 PHE A C 1
ATOM 783 O O . PHE A 1 101 ? -22.781 -37.562 -34.469 1 80.75 101 PHE A O 1
ATOM 790 N N . GLN A 1 102 ? -24.469 -38.656 -33.562 1 68.56 102 GLN A N 1
ATOM 791 C CA . GLN A 1 102 ? -24.859 -39.281 -34.812 1 68.56 102 GLN A CA 1
ATOM 792 C C . GLN A 1 102 ? -25.375 -38.25 -35.812 1 68.56 102 GLN A C 1
ATOM 794 O O . GLN A 1 102 ? -25.078 -38.344 -37.031 1 68.56 102 GLN A O 1
ATOM 799 N N . ASN A 1 103 ? -26.391 -37.625 -35.469 1 54.91 103 ASN A N 1
ATOM 800 C CA . ASN A 1 103 ? -27.062 -36.781 -36.469 1 54.91 103 ASN A CA 1
ATOM 801 C C . ASN A 1 103 ? -26.234 -35.562 -36.812 1 54.91 103 ASN A C 1
ATOM 803 O O . ASN A 1 103 ? -26.641 -34.75 -37.656 1 54.91 103 ASN A O 1
ATOM 807 N N . GLY A 1 104 ? -25.328 -35.188 -36.062 1 49.94 104 GLY A N 1
ATOM 808 C CA . GLY A 1 104 ? -24.641 -33.906 -36.281 1 49.94 104 GLY A CA 1
ATOM 809 C C . GLY A 1 104 ? -23.406 -34.031 -37.125 1 49.94 104 GLY A C 1
ATOM 810 O O . GLY A 1 104 ? -23 -35.156 -37.5 1 49.94 104 GLY A O 1
ATOM 811 N N . VAL A 1 105 ? -22.859 -32.688 -37.469 1 44.56 105 VAL A N 1
ATOM 812 C CA . VAL A 1 105 ? -21.766 -32.344 -38.375 1 44.56 105 VAL A CA 1
ATOM 813 C C . VAL A 1 105 ? -20.531 -33.156 -38.062 1 44.56 105 VAL A C 1
ATOM 815 O O . VAL A 1 105 ? -19.688 -32.75 -37.25 1 44.56 105 VAL A O 1
ATOM 818 N N . VAL A 1 106 ? -20.609 -34.219 -37.094 1 46.97 106 VAL A N 1
ATOM 819 C CA . VAL A 1 106 ? -19.281 -34.812 -37.312 1 46.97 106 VAL A CA 1
ATOM 820 C C . VAL A 1 106 ? -19.078 -35.125 -38.781 1 46.97 106 VAL A C 1
ATOM 822 O O . VAL A 1 106 ? -19.828 -35.906 -39.375 1 46.97 106 VAL A O 1
ATOM 825 N N . ASP A 1 107 ? -18.906 -34.156 -39.469 1 45.25 107 ASP A N 1
ATOM 826 C CA . ASP A 1 107 ? -18.547 -34.375 -40.844 1 45.25 107 ASP A CA 1
ATOM 827 C C . ASP A 1 107 ? -1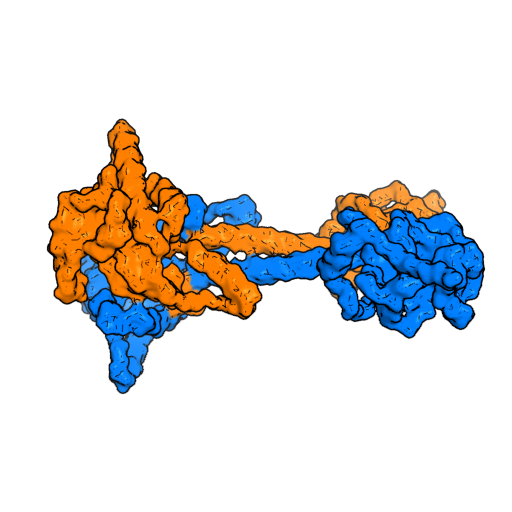7.797 -35.688 -41.031 1 45.25 107 ASP A C 1
ATOM 829 O O . ASP A 1 107 ? -16.906 -36 -40.25 1 45.25 107 ASP A O 1
ATOM 833 N N . ALA A 1 108 ? -18.5 -36.656 -41.562 1 43.5 108 ALA A N 1
ATOM 834 C CA . ALA A 1 108 ? -17.891 -37.844 -42.125 1 43.5 108 ALA A CA 1
ATOM 835 C C . ALA A 1 108 ? -16.406 -37.656 -42.375 1 43.5 108 ALA A C 1
ATOM 837 O O . ALA A 1 108 ? -15.602 -38.562 -42.219 1 43.5 108 ALA A O 1
ATOM 838 N N . GLU A 1 109 ? -16.266 -36.438 -42.844 1 43.38 109 GLU A N 1
ATOM 839 C CA . GLU A 1 109 ? -14.859 -36.156 -43.125 1 43.38 109 GLU A CA 1
ATOM 840 C C . GLU A 1 109 ? -14.086 -35.906 -41.844 1 43.38 109 GLU A C 1
ATOM 842 O O . GLU A 1 109 ? -12.852 -35.969 -41.812 1 43.38 109 GLU A O 1
ATOM 847 N N . LYS A 1 110 ? -14.812 -35.281 -40.938 1 54.44 110 LYS A N 1
ATOM 848 C CA . LYS A 1 110 ? -14.078 -35.062 -39.688 1 54.44 110 LYS A CA 1
ATOM 849 C C . LYS A 1 110 ? -14.07 -36.312 -38.812 1 54.44 110 LYS A C 1
ATOM 851 O O . LYS A 1 110 ? -15.102 -36.969 -38.656 1 54.44 110 LYS A O 1
ATOM 856 N N . SER A 1 111 ? -13.141 -37.094 -38.938 1 73.81 111 SER A N 1
ATOM 857 C CA . SER A 1 111 ? -12.336 -38.281 -38.719 1 73.81 111 SER A CA 1
ATOM 858 C C . SER A 1 111 ? -12.203 -38.594 -37.219 1 73.81 111 SER A C 1
ATOM 860 O O . SER A 1 111 ? -11.266 -39.25 -36.812 1 73.81 111 SER A O 1
ATOM 862 N N . VAL A 1 112 ? -13.258 -38 -36.469 1 87.44 112 VAL A N 1
ATOM 863 C CA . VAL A 1 112 ? -13.086 -38.344 -35.062 1 87.44 112 VAL A CA 1
ATOM 864 C C . VAL A 1 112 ? -13.945 -39.562 -34.719 1 87.44 112 VAL A C 1
ATOM 866 O O . VAL A 1 112 ? -15.148 -39.562 -34.969 1 87.44 112 VAL A O 1
ATOM 869 N N . ARG A 1 113 ? -13.461 -40.562 -34.156 1 92.25 113 ARG A N 1
ATOM 870 C CA . ARG A 1 113 ? -14.195 -41.781 -33.844 1 92.25 113 ARG A CA 1
ATOM 871 C C . ARG A 1 113 ? -14.117 -42.094 -32.344 1 92.25 113 ARG A C 1
ATOM 873 O O . ARG A 1 113 ? -14.938 -42.844 -31.844 1 92.25 113 ARG A O 1
ATOM 880 N N . PHE A 1 114 ? -13.227 -41.594 -31.719 1 95.06 114 PHE A N 1
ATOM 881 C CA . PHE A 1 114 ? -13.039 -41.781 -30.297 1 95.06 114 PHE A CA 1
ATOM 882 C C . PHE A 1 114 ? -12.797 -40.469 -29.594 1 95.06 114 PHE A C 1
ATOM 884 O O . PHE A 1 114 ? -12.102 -39.594 -30.109 1 95.06 114 PHE A O 1
ATOM 891 N N . TYR A 1 115 ? -13.398 -40.312 -28.375 1 95.88 115 TYR A N 1
ATOM 892 C CA . TYR A 1 115 ? -13.227 -39.125 -27.547 1 95.88 115 TYR A CA 1
ATOM 893 C C . TYR A 1 115 ? -13.211 -39.469 -26.062 1 95.88 115 TYR A C 1
ATOM 895 O O . TYR A 1 115 ? -14.047 -40.25 -25.609 1 95.88 115 TYR A O 1
ATOM 903 N N . ALA A 1 116 ? -12.25 -39 -25.406 1 97.88 116 ALA A N 1
ATOM 904 C CA . ALA A 1 116 ? -12.234 -39.031 -23.938 1 97.88 116 ALA A CA 1
ATOM 905 C C . ALA A 1 116 ? -11.828 -37.656 -23.375 1 97.88 116 ALA A C 1
ATOM 907 O O . ALA A 1 116 ? -10.781 -37.125 -23.75 1 97.88 116 ALA A O 1
ATOM 908 N N . GLY A 1 117 ? -12.664 -37.125 -22.609 1 97.69 117 GLY A N 1
ATOM 909 C CA . GLY A 1 117 ? -12.383 -35.781 -22.062 1 97.69 117 GLY A CA 1
ATOM 910 C C . GLY A 1 117 ? -12.664 -35.688 -20.578 1 97.69 117 GLY A C 1
ATOM 911 O O . GLY A 1 117 ? -13.586 -36.312 -20.062 1 97.69 117 GLY A O 1
ATOM 912 N N . THR A 1 118 ? -11.867 -34.906 -19.875 1 97.81 118 THR A N 1
ATOM 913 C CA . THR A 1 118 ? -12.016 -34.594 -18.469 1 97.81 118 THR A CA 1
ATOM 914 C C . THR A 1 118 ? -12.219 -33.094 -18.281 1 97.81 118 THR A C 1
ATOM 916 O O . THR A 1 118 ? -11.5 -32.281 -18.875 1 97.81 118 THR A O 1
ATOM 919 N N . PRO A 1 119 ? -13.211 -32.75 -17.438 1 98 119 PRO A N 1
ATOM 920 C CA . PRO A 1 119 ? -13.469 -31.312 -17.25 1 98 119 PRO A CA 1
ATOM 921 C C . PRO A 1 119 ? -12.344 -30.594 -16.5 1 98 119 PRO A C 1
ATOM 923 O O . PRO A 1 119 ? -11.711 -31.203 -15.633 1 98 119 PRO A O 1
ATOM 926 N N . LEU A 1 120 ? -12.062 -29.422 -16.891 1 98.31 120 LEU A N 1
ATOM 927 C CA . LEU A 1 120 ? -11.25 -28.5 -16.094 1 98.31 120 LEU A CA 1
ATOM 928 C C . LEU A 1 120 ? -12.102 -27.75 -15.086 1 98.31 120 LEU A C 1
ATOM 930 O O . LEU A 1 120 ? -12.695 -26.719 -15.414 1 98.31 120 LEU A O 1
ATOM 934 N N . LYS A 1 121 ? -12.078 -28.234 -13.898 1 97.31 121 LYS A N 1
ATOM 935 C CA . LYS A 1 121 ? -12.992 -27.75 -12.859 1 97.31 121 LYS A CA 1
ATOM 936 C C . LYS A 1 121 ? -12.289 -26.781 -11.914 1 97.31 121 LYS A C 1
ATOM 938 O O . LYS A 1 121 ? -11.219 -27.094 -11.383 1 97.31 121 LYS A O 1
ATOM 943 N N . THR A 1 122 ? -12.891 -25.641 -11.797 1 95.5 122 THR A N 1
ATOM 944 C CA . THR A 1 122 ? -12.359 -24.672 -10.844 1 95.5 122 THR A CA 1
ATOM 945 C C . THR A 1 122 ? -12.609 -25.141 -9.406 1 95.5 122 THR A C 1
ATOM 947 O O . THR A 1 122 ? -13.398 -26.062 -9.172 1 95.5 122 THR A O 1
ATOM 950 N N . ARG A 1 123 ? -11.938 -24.469 -8.477 1 88.88 123 ARG A N 1
ATOM 951 C CA . ARG A 1 123 ? -12.125 -24.766 -7.059 1 88.88 123 ARG A CA 1
ATOM 952 C C . ARG A 1 123 ? -13.562 -24.5 -6.625 1 88.88 123 ARG A C 1
ATOM 954 O O . ARG A 1 123 ? -14.094 -25.203 -5.758 1 88.88 123 ARG A O 1
ATOM 961 N N . ASP A 1 124 ? -14.164 -23.516 -7.227 1 90.81 124 ASP A N 1
ATOM 962 C CA . ASP A 1 124 ? -15.523 -23.156 -6.852 1 90.81 124 ASP A CA 1
ATOM 963 C C . ASP A 1 124 ? -16.547 -23.984 -7.633 1 90.81 124 ASP A C 1
ATOM 965 O O . ASP A 1 124 ? -17.75 -23.75 -7.516 1 90.81 124 ASP A O 1
ATOM 969 N N . GLY A 1 125 ? -16.125 -24.906 -8.516 1 93.5 125 GLY A N 1
ATOM 970 C CA . GLY A 1 125 ? -17 -25.938 -9.031 1 93.5 125 GLY A CA 1
ATOM 971 C C . GLY A 1 125 ? -17.453 -25.672 -10.461 1 93.5 125 GLY A C 1
ATOM 972 O O . GLY A 1 125 ? -18.406 -26.297 -10.938 1 93.5 125 GLY A O 1
ATOM 973 N N . TYR A 1 126 ? -16.859 -24.75 -11.133 1 96.56 126 TYR A N 1
ATOM 974 C CA . TYR A 1 126 ? -17.25 -24.453 -12.508 1 96.56 126 TYR A CA 1
ATOM 975 C C . TYR A 1 126 ? -16.359 -25.188 -13.5 1 96.56 126 TYR A C 1
ATOM 977 O O . TYR A 1 126 ? -15.141 -25.125 -13.414 1 96.56 126 TYR A O 1
ATOM 985 N N . ASN A 1 127 ? -16.953 -25.906 -14.445 1 98 127 ASN A N 1
ATOM 986 C CA . ASN A 1 127 ? -16.219 -26.578 -15.516 1 98 127 ASN A CA 1
ATOM 987 C C . ASN A 1 127 ? -15.938 -25.625 -16.672 1 98 127 ASN A C 1
ATOM 989 O O . ASN A 1 127 ? -16.797 -25.375 -17.516 1 98 127 ASN A O 1
ATOM 993 N N . LEU A 1 128 ? -14.734 -25.188 -16.828 1 97.94 128 LEU A N 1
ATOM 994 C CA . LEU A 1 128 ? -14.375 -24.141 -17.781 1 97.94 128 LEU A CA 1
ATOM 995 C C . LEU A 1 128 ? -14.133 -24.719 -19.172 1 97.94 128 LEU A C 1
ATOM 997 O O . LEU A 1 128 ? -14.266 -24.016 -20.172 1 97.94 128 LEU A O 1
ATOM 1001 N N . GLY A 1 129 ? -13.688 -25.875 -19.188 1 98.25 129 GLY A N 1
ATOM 1002 C CA . GLY A 1 129 ? -13.266 -26.562 -20.406 1 98.25 129 GLY A CA 1
ATOM 1003 C C . GLY A 1 129 ? -12.891 -28.016 -20.156 1 98.25 129 GLY A C 1
ATOM 1004 O O . GLY A 1 129 ? -13.508 -28.703 -19.344 1 98.25 129 GLY A O 1
ATOM 1005 N N . THR A 1 130 ? -11.953 -28.5 -21.062 1 98.44 130 THR A N 1
ATOM 1006 C CA . THR A 1 130 ? -11.617 -29.906 -20.953 1 98.44 130 THR A CA 1
ATOM 1007 C C . THR A 1 130 ? -10.164 -30.156 -21.344 1 98.44 130 THR A C 1
ATOM 1009 O O . THR A 1 130 ? -9.562 -29.359 -22.062 1 98.44 130 THR A O 1
ATOM 1012 N N . LEU A 1 131 ? -9.578 -31.094 -20.719 1 98.69 131 LEU A N 1
ATOM 1013 C CA . LEU A 1 131 ? -8.469 -31.828 -21.328 1 98.69 131 LEU A CA 1
ATOM 1014 C C . LEU A 1 131 ? -8.961 -33.094 -22 1 98.69 131 LEU A C 1
ATOM 1016 O O . LEU A 1 131 ? -9.562 -33.969 -21.344 1 98.69 131 LEU A O 1
ATOM 1020 N N . CYS A 1 132 ? -8.734 -33.188 -23.312 1 98.19 132 CYS A N 1
ATOM 1021 C CA . CYS A 1 132 ? -9.336 -34.312 -24.016 1 98.19 132 CYS A CA 1
ATOM 1022 C C . CYS A 1 132 ? -8.352 -34.969 -25 1 98.19 132 CYS A C 1
ATOM 1024 O O . CYS A 1 132 ? -7.359 -34.312 -25.375 1 98.19 132 CYS A O 1
ATOM 1026 N N . VAL A 1 133 ? -8.617 -36.156 -25.312 1 98 133 VAL A N 1
ATOM 1027 C CA . VAL A 1 133 ? -7.879 -36.906 -26.328 1 98 133 VAL A CA 1
ATOM 1028 C C . VAL A 1 133 ? -8.852 -37.469 -27.391 1 98 133 VAL A C 1
ATOM 1030 O O . VAL A 1 133 ? -9.977 -37.812 -27.062 1 98 133 VAL A O 1
ATOM 1033 N N . VAL A 1 134 ? -8.414 -37.406 -28.609 1 96 134 VAL A N 1
ATOM 1034 C CA . VAL A 1 134 ? -9.258 -37.719 -29.75 1 96 134 VAL A CA 1
ATOM 1035 C C . VAL A 1 134 ? -8.516 -38.656 -30.703 1 96 134 VAL A C 1
ATOM 1037 O O . VAL A 1 134 ? -7.293 -38.562 -30.844 1 96 134 VAL A O 1
ATOM 1040 N N . ASP A 1 135 ? -9.242 -39.562 -31.234 1 95.56 135 ASP A N 1
ATOM 1041 C CA . ASP A 1 135 ? -8.672 -40.438 -32.25 1 95.56 135 ASP A CA 1
ATOM 1042 C C . ASP A 1 135 ? -9.617 -40.625 -33.438 1 95.56 135 ASP A C 1
ATOM 1044 O O . ASP A 1 135 ? -10.812 -40.344 -33.312 1 95.56 135 ASP A O 1
ATOM 1048 N N . THR A 1 136 ? -9.094 -41 -34.562 1 92.69 136 THR A N 1
ATOM 1049 C CA . THR A 1 136 ? -9.883 -41.25 -35.781 1 92.69 136 THR A CA 1
ATOM 1050 C C . THR A 1 136 ? -10.32 -42.719 -35.844 1 92.69 136 THR A C 1
ATOM 1052 O O . THR A 1 136 ? -11.07 -43.094 -36.75 1 92.69 136 THR A O 1
ATOM 1055 N N . LYS A 1 137 ? -9.875 -43.469 -34.906 1 94 137 LYS A N 1
ATOM 1056 C CA . LYS A 1 137 ? -10.328 -44.844 -34.781 1 94 137 LYS A CA 1
ATOM 1057 C C . LYS A 1 137 ? -11 -45.094 -33.438 1 94 137 LYS A C 1
ATOM 1059 O O . LYS A 1 137 ? -10.664 -44.469 -32.438 1 94 137 LYS A O 1
ATOM 1064 N N . PRO A 1 138 ? -11.945 -46.031 -33.406 1 94.12 138 PRO A N 1
ATOM 1065 C CA . PRO A 1 138 ? -12.547 -46.375 -32.125 1 94.12 138 PRO A CA 1
ATOM 1066 C C . PRO A 1 138 ? -11.531 -46.938 -31.125 1 94.12 138 PRO A C 1
ATOM 1068 O O . PRO A 1 138 ? -10.562 -47.562 -31.531 1 94.12 138 PRO A O 1
ATOM 1071 N N . ARG A 1 139 ? -11.742 -46.594 -29.922 1 95.5 139 ARG A N 1
ATOM 1072 C CA . ARG A 1 139 ? -10.828 -47 -28.859 1 95.5 139 ARG A CA 1
ATOM 1073 C C . ARG A 1 139 ? -11.586 -47.281 -27.562 1 95.5 139 ARG A C 1
ATOM 1075 O O . ARG A 1 139 ? -12.719 -46.812 -27.391 1 95.5 139 ARG A O 1
ATOM 1082 N N . GLU A 1 140 ? -10.945 -48.156 -26.828 1 95.31 140 GLU A N 1
ATOM 1083 C CA . GLU A 1 140 ? -11.32 -48.281 -25.422 1 95.31 140 GLU A CA 1
ATOM 1084 C C . GLU A 1 140 ? -10.242 -47.656 -24.516 1 95.31 140 GLU A C 1
ATOM 1086 O O . GLU A 1 140 ? -9.055 -47.812 -24.781 1 95.31 140 GLU A O 1
ATOM 1091 N N . ILE A 1 141 ? -10.648 -46.969 -23.547 1 95.31 141 ILE A N 1
ATOM 1092 C CA . ILE A 1 141 ? -9.695 -46.375 -22.625 1 95.31 141 ILE A CA 1
ATOM 1093 C C . ILE A 1 141 ? -9.82 -47.031 -21.25 1 95.31 141 ILE A C 1
ATOM 1095 O O . ILE A 1 141 ? -10.938 -47.281 -20.766 1 95.31 141 ILE A O 1
ATOM 1099 N N . SER A 1 142 ? -8.727 -47.438 -20.672 1 94.5 142 SER A N 1
ATOM 1100 C CA . SER A 1 142 ? -8.719 -48.094 -19.375 1 94.5 142 SER A CA 1
ATOM 1101 C C . SER A 1 142 ? -9.016 -47.094 -18.25 1 94.5 142 SER A C 1
ATOM 1103 O O . SER A 1 142 ? -8.852 -45.875 -18.438 1 94.5 142 SER A O 1
ATOM 1105 N N . GLU A 1 143 ? -9.422 -47.656 -17.156 1 94.38 143 GLU A N 1
ATOM 1106 C CA . GLU A 1 143 ? -9.664 -46.812 -15.977 1 94.38 143 GLU A CA 1
ATOM 1107 C C . GLU A 1 143 ? -8.383 -46.125 -15.531 1 94.38 143 GLU A C 1
ATOM 1109 O O . GLU A 1 143 ? -8.422 -44.969 -15.078 1 94.38 143 GLU A O 1
ATOM 1114 N N . ASP A 1 144 ? -7.32 -46.781 -15.648 1 94.19 144 ASP A N 1
ATOM 1115 C CA . ASP A 1 144 ? -6.035 -46.188 -15.266 1 94.19 144 ASP A CA 1
ATOM 1116 C C . ASP A 1 144 ? -5.676 -45 -16.141 1 94.19 144 ASP A C 1
ATOM 1118 O O . ASP A 1 144 ? -5.199 -43.969 -15.648 1 94.19 144 ASP A O 1
ATOM 1122 N N . ALA A 1 145 ? -5.883 -45.188 -17.406 1 94.5 145 ALA A N 1
ATOM 1123 C CA . ALA A 1 145 ? -5.594 -44.094 -18.344 1 94.5 145 ALA A CA 1
ATOM 1124 C C . ALA A 1 145 ? -6.484 -42.906 -18.062 1 94.5 145 ALA A C 1
ATOM 1126 O O . ALA A 1 145 ? -6.023 -41.75 -18.125 1 94.5 145 ALA A O 1
ATOM 1127 N N . LEU A 1 146 ? -7.715 -43.188 -17.734 1 95.44 146 LEU A N 1
ATOM 1128 C CA . LEU A 1 146 ? -8.641 -42.125 -17.391 1 95.44 146 LEU A CA 1
ATOM 1129 C C . LEU A 1 146 ? -8.195 -41.406 -16.125 1 95.44 146 LEU A C 1
ATOM 1131 O O . LEU A 1 146 ? -8.289 -40.156 -16.047 1 95.44 146 LEU A O 1
ATOM 1135 N N . ALA A 1 147 ? -7.766 -42.156 -15.195 1 96.25 147 ALA A N 1
ATOM 1136 C CA . ALA A 1 147 ? -7.273 -41.594 -13.953 1 96.25 147 ALA A CA 1
ATOM 1137 C C . ALA A 1 147 ? -6.078 -40.656 -14.211 1 96.25 147 ALA A C 1
ATOM 1139 O O . ALA A 1 147 ? -5.965 -39.594 -13.609 1 96.25 147 ALA A O 1
ATOM 1140 N N . ARG A 1 148 ? -5.191 -41.062 -15.07 1 96.81 148 ARG A N 1
ATOM 1141 C CA . ARG A 1 148 ? -4.027 -40.25 -15.422 1 96.81 148 ARG A CA 1
ATOM 1142 C C . ARG A 1 148 ? -4.438 -38.969 -16.141 1 96.81 148 ARG A C 1
ATOM 1144 O O . ARG A 1 148 ? -3.85 -37.906 -15.93 1 96.81 148 ARG A O 1
ATOM 1151 N N . LEU A 1 149 ? -5.43 -39.094 -17.016 1 96.94 149 LEU A N 1
ATOM 1152 C CA . LEU A 1 149 ? -5.961 -37.906 -17.688 1 96.94 149 LEU A CA 1
ATOM 1153 C C . LEU A 1 149 ? -6.5 -36.906 -16.672 1 96.94 149 LEU A C 1
ATOM 1155 O O . LEU A 1 149 ? -6.293 -35.688 -16.812 1 96.94 149 LEU A O 1
ATOM 1159 N N . LYS A 1 150 ? -7.109 -37.438 -15.664 1 97.25 150 LYS A N 1
ATOM 1160 C CA . LYS A 1 150 ? -7.648 -36.562 -14.617 1 97.25 150 LYS A CA 1
ATOM 1161 C C . LYS A 1 150 ? -6.527 -35.875 -13.852 1 97.25 150 LYS A C 1
ATOM 1163 O O . LYS A 1 150 ? -6.656 -34.719 -13.484 1 97.25 150 LYS A O 1
ATOM 1168 N N . MET A 1 151 ? -5.449 -36.562 -13.57 1 97.88 151 MET A N 1
ATOM 1169 C CA . MET A 1 151 ? -4.293 -35.969 -12.906 1 97.88 151 MET A CA 1
ATOM 1170 C C . MET A 1 151 ? -3.711 -34.844 -13.734 1 97.88 151 MET A C 1
ATOM 1172 O O . MET A 1 151 ? -3.396 -33.781 -13.203 1 97.88 151 MET A O 1
ATOM 1176 N N . LEU A 1 152 ? -3.654 -35.062 -15.008 1 98.25 152 LEU A N 1
ATOM 1177 C CA . LEU A 1 152 ? -3.133 -34.031 -15.906 1 98.25 152 LEU A CA 1
ATOM 1178 C C . LEU A 1 152 ? -4.07 -32.812 -15.953 1 98.25 152 LEU A C 1
ATOM 1180 O O . LEU A 1 152 ? -3.615 -31.672 -15.992 1 98.25 152 LEU A O 1
ATOM 1184 N N . ALA A 1 153 ? -5.355 -33.094 -15.969 1 98.06 153 ALA A N 1
ATOM 1185 C CA . ALA A 1 153 ? -6.34 -32 -15.961 1 98.06 153 ALA A CA 1
ATOM 1186 C C . ALA A 1 153 ? -6.211 -31.156 -14.695 1 98.06 153 ALA A C 1
ATOM 1188 O O . ALA A 1 153 ? -6.332 -29.938 -14.742 1 98.06 153 ALA A O 1
ATOM 1189 N N . ARG A 1 154 ? -5.98 -31.844 -13.594 1 97.25 154 ARG A N 1
ATOM 1190 C CA . ARG A 1 154 ? -5.773 -31.125 -12.344 1 97.25 154 ARG A CA 1
ATOM 1191 C C . ARG A 1 154 ? -4.547 -30.219 -12.43 1 97.25 154 ARG A C 1
ATOM 1193 O O . ARG A 1 154 ? -4.555 -29.094 -11.922 1 97.25 154 ARG A O 1
ATOM 1200 N N . GLN A 1 155 ? -3.486 -30.703 -13.047 1 97.69 155 GLN A N 1
ATOM 1201 C CA . GLN A 1 155 ? -2.293 -29.891 -13.242 1 97.69 155 GLN A CA 1
ATOM 1202 C C . GLN A 1 155 ? -2.604 -28.656 -14.086 1 97.69 155 GLN A C 1
ATOM 1204 O O . GLN A 1 155 ? -2.152 -27.562 -13.766 1 97.69 155 GLN A O 1
ATOM 1209 N N . ALA A 1 156 ? -3.357 -28.859 -15.148 1 98.06 156 ALA A N 1
ATOM 1210 C CA . ALA A 1 156 ? -3.729 -27.75 -16.031 1 98.06 156 ALA A CA 1
ATOM 1211 C C . ALA A 1 156 ? -4.527 -26.703 -15.266 1 98.06 156 ALA A C 1
ATOM 1213 O O . ALA A 1 156 ? -4.246 -25.5 -15.367 1 98.06 156 ALA A O 1
ATOM 1214 N N . MET A 1 157 ? -5.488 -27.156 -14.516 1 97.44 157 MET A N 1
ATOM 1215 C CA . MET A 1 157 ? -6.324 -26.234 -13.758 1 97.44 157 MET A CA 1
ATOM 1216 C C . MET A 1 157 ? -5.5 -25.484 -12.711 1 97.44 157 MET A C 1
ATOM 1218 O O . MET A 1 157 ? -5.703 -24.297 -12.492 1 97.44 157 MET A O 1
ATOM 1222 N N . ALA A 1 158 ? -4.582 -26.203 -12.07 1 96.44 158 ALA A N 1
ATOM 1223 C CA . ALA A 1 158 ? -3.713 -25.578 -11.078 1 96.44 158 ALA A CA 1
ATOM 1224 C C . ALA A 1 158 ? -2.883 -24.453 -11.703 1 96.44 158 ALA A C 1
ATOM 1226 O O . ALA A 1 158 ? -2.727 -23.391 -11.117 1 96.44 158 ALA A O 1
ATOM 1227 N N . GLN A 1 159 ? -2.367 -24.766 -12.93 1 95.94 159 GLN A N 1
ATOM 1228 C CA . GLN A 1 159 ? -1.621 -23.75 -13.656 1 95.94 159 GLN A CA 1
ATOM 1229 C C . GLN A 1 159 ? -2.492 -22.531 -13.938 1 95.94 159 GLN A C 1
ATOM 1231 O O . GLN A 1 159 ? -2.068 -21.391 -13.711 1 95.94 159 GLN A O 1
ATOM 1236 N N . ILE A 1 160 ? -3.713 -22.703 -14.352 1 96.75 160 ILE A N 1
ATOM 1237 C CA . ILE A 1 160 ? -4.637 -21.625 -14.672 1 96.75 160 ILE A CA 1
ATOM 1238 C C . ILE A 1 160 ? -4.949 -20.828 -13.414 1 96.75 160 ILE A C 1
ATOM 1240 O O . ILE A 1 160 ? -4.863 -19.594 -13.43 1 96.75 160 ILE A O 1
ATOM 1244 N N . GLU A 1 161 ? -5.211 -21.5 -12.383 1 95.62 161 GLU A N 1
ATOM 1245 C CA . GLU A 1 161 ? -5.613 -20.859 -11.141 1 95.62 161 GLU A CA 1
ATOM 1246 C C . GLU A 1 161 ? -4.457 -20.078 -10.523 1 95.62 161 GLU A C 1
ATOM 1248 O O . GLU A 1 161 ? -4.633 -18.922 -10.102 1 95.62 161 GLU A O 1
ATOM 1253 N N . LEU A 1 162 ? -3.271 -20.672 -10.43 1 93.69 162 LEU A N 1
ATOM 1254 C CA . LEU A 1 162 ? -2.117 -20.031 -9.812 1 93.69 162 LEU A CA 1
ATOM 1255 C C . LEU A 1 162 ? -1.703 -18.797 -10.594 1 93.69 162 LEU A C 1
ATOM 1257 O O . LEU A 1 162 ? -1.373 -17.766 -10.008 1 93.69 162 LEU A O 1
ATOM 1261 N N . ARG A 1 163 ? -1.757 -18.875 -11.828 1 92.88 163 ARG A N 1
ATOM 1262 C CA . ARG A 1 163 ? -1.405 -17.734 -12.664 1 92.88 163 ARG A CA 1
ATOM 1263 C C . ARG A 1 163 ? -2.406 -16.609 -12.492 1 92.88 163 ARG A C 1
ATOM 1265 O O . ARG A 1 163 ? -2.021 -15.43 -12.422 1 92.88 163 ARG A O 1
ATOM 1272 N N . HIS A 1 164 ? -3.652 -17 -12.445 1 93.31 164 HIS A N 1
ATOM 1273 C CA . HIS A 1 164 ? -4.684 -16 -12.188 1 93.31 164 HIS A CA 1
ATOM 1274 C C . HIS A 1 164 ? -4.465 -15.312 -10.844 1 93.31 164 HIS A C 1
ATOM 1276 O O . HIS A 1 164 ? -4.504 -14.086 -10.75 1 93.31 164 HIS A O 1
ATOM 1282 N N . ASN A 1 165 ? -4.238 -16.125 -9.836 1 93.94 165 ASN A N 1
ATOM 1283 C CA . ASN A 1 165 ? -4.027 -15.586 -8.5 1 93.94 165 ASN A CA 1
ATOM 1284 C C . ASN A 1 165 ? -2.797 -14.688 -8.438 1 93.94 165 ASN A C 1
ATOM 1286 O O . ASN A 1 165 ? -2.818 -13.641 -7.789 1 93.94 165 ASN A O 1
ATOM 1290 N N . LEU A 1 166 ? -1.791 -15.062 -9.109 1 94.31 166 LEU A N 1
ATOM 1291 C CA . LEU A 1 166 ? -0.573 -14.266 -9.164 1 94.31 166 LEU A CA 1
ATOM 1292 C C . LEU A 1 166 ? -0.837 -12.914 -9.828 1 94.31 166 LEU A C 1
ATOM 1294 O O . LEU A 1 166 ? -0.417 -11.875 -9.328 1 94.31 166 LEU A O 1
ATOM 1298 N N . GLY A 1 167 ? -1.543 -12.969 -10.961 1 93.62 167 GLY A N 1
ATOM 1299 C CA . GLY A 1 167 ? -1.886 -11.734 -11.656 1 93.62 167 GLY A CA 1
ATOM 1300 C C . GLY A 1 167 ? -2.744 -10.805 -10.82 1 93.62 167 GLY A C 1
ATOM 1301 O O . GLY A 1 167 ? -2.48 -9.602 -10.758 1 93.62 167 GLY A O 1
ATOM 1302 N N . ALA A 1 168 ? -3.738 -11.32 -10.203 1 92.88 168 ALA A N 1
ATOM 1303 C CA . ALA A 1 168 ? -4.625 -10.531 -9.352 1 92.88 168 ALA A CA 1
ATOM 1304 C C . ALA A 1 168 ? -3.863 -9.914 -8.188 1 92.88 168 ALA A C 1
ATOM 1306 O O . ALA A 1 168 ? -4.035 -8.734 -7.879 1 92.88 168 ALA A O 1
ATOM 1307 N N . LEU A 1 169 ? -3.014 -10.734 -7.582 1 94.06 169 LEU A N 1
ATOM 1308 C CA . LEU A 1 169 ? -2.242 -10.25 -6.441 1 94.06 169 LEU A CA 1
ATOM 1309 C C . LEU A 1 169 ? -1.239 -9.188 -6.879 1 94.06 169 LEU A C 1
ATOM 1311 O O . LEU A 1 169 ? -1.011 -8.211 -6.16 1 94.06 169 LEU A O 1
ATOM 1315 N N . ALA A 1 170 ? -0.629 -9.391 -7.984 1 94.06 170 ALA A N 1
ATOM 1316 C CA . ALA A 1 170 ? 0.302 -8.398 -8.516 1 94.06 170 ALA A CA 1
ATOM 1317 C C . ALA A 1 170 ? -0.39 -7.059 -8.727 1 94.06 170 ALA A C 1
ATOM 1319 O O . ALA A 1 170 ? 0.167 -6.008 -8.406 1 94.06 170 ALA A O 1
ATOM 1320 N N . LYS A 1 171 ? -1.555 -7.07 -9.32 1 92.62 171 LYS A N 1
ATOM 1321 C CA . LYS A 1 171 ? -2.326 -5.848 -9.531 1 92.62 171 LYS A CA 1
ATOM 1322 C C . LYS A 1 171 ? -2.637 -5.152 -8.211 1 92.62 171 LYS A C 1
ATOM 1324 O O . LYS A 1 171 ? -2.471 -3.939 -8.086 1 92.62 171 LYS A O 1
ATOM 1329 N N . THR A 1 172 ? -3.074 -5.906 -7.25 1 92.56 172 THR A N 1
ATOM 1330 C CA . THR A 1 172 ? -3.375 -5.367 -5.93 1 92.56 172 THR A CA 1
ATOM 1331 C C . THR A 1 172 ? -2.125 -4.777 -5.285 1 92.56 172 THR A C 1
ATOM 1333 O O . THR A 1 172 ? -2.18 -3.703 -4.684 1 92.56 172 THR A O 1
ATOM 1336 N N . THR A 1 173 ? -1.056 -5.504 -5.434 1 92.81 173 THR A N 1
ATOM 1337 C CA . THR A 1 173 ? 0.209 -5.051 -4.863 1 92.81 173 THR A CA 1
ATOM 1338 C C . THR A 1 173 ? 0.648 -3.734 -5.5 1 92.81 173 THR A C 1
ATOM 1340 O O . THR A 1 173 ? 1.065 -2.809 -4.797 1 92.81 173 THR A O 1
ATOM 1343 N N . ARG A 1 174 ? 0.583 -3.639 -6.777 1 92 174 ARG A N 1
ATOM 1344 C CA . ARG A 1 174 ? 0.965 -2.418 -7.48 1 92 174 ARG A CA 1
ATOM 1345 C C . ARG A 1 174 ? 0.133 -1.23 -7.008 1 92 174 ARG A C 1
ATOM 1347 O O . ARG A 1 174 ? 0.667 -0.142 -6.785 1 92 174 ARG A O 1
ATOM 1354 N N . LYS A 1 175 ? -1.137 -1.456 -6.906 1 92.38 175 LYS A N 1
ATOM 1355 C CA . LYS A 1 175 ? -2.014 -0.392 -6.426 1 92.38 175 LYS A CA 1
ATOM 1356 C C . LYS A 1 175 ? -1.638 0.035 -5.012 1 92.38 175 LYS A C 1
ATOM 1358 O O . LYS A 1 175 ? -1.531 1.229 -4.723 1 92.38 175 LYS A O 1
ATOM 1363 N N . ALA A 1 176 ? -1.448 -0.953 -4.156 1 91.44 176 ALA A N 1
ATOM 1364 C CA . ALA A 1 176 ? -1.117 -0.669 -2.762 1 91.44 176 ALA A CA 1
ATOM 1365 C C . ALA A 1 176 ? 0.197 0.099 -2.656 1 91.44 176 ALA A C 1
ATOM 1367 O O . ALA A 1 176 ? 0.311 1.041 -1.868 1 91.44 176 ALA A O 1
ATOM 1368 N N . ILE A 1 177 ? 1.164 -0.273 -3.451 1 90.62 177 ILE A N 1
ATOM 1369 C CA . ILE A 1 177 ? 2.469 0.38 -3.447 1 90.62 177 ILE A CA 1
ATOM 1370 C C . ILE A 1 177 ? 2.33 1.812 -3.955 1 90.62 177 ILE A C 1
ATOM 1372 O O . ILE A 1 177 ? 2.93 2.736 -3.4 1 90.62 177 ILE A O 1
ATOM 1376 N N . SER A 1 178 ? 1.573 1.983 -5.016 1 91.62 178 SER A N 1
ATOM 1377 C CA . SER A 1 178 ? 1.342 3.318 -5.555 1 91.62 178 SER A CA 1
ATOM 1378 C C . SER A 1 178 ? 0.66 4.219 -4.531 1 91.62 178 SER A C 1
ATOM 1380 O O . SER A 1 178 ? 1.023 5.387 -4.387 1 91.62 178 SER A O 1
ATOM 1382 N N . LEU A 1 179 ? -0.334 3.715 -3.865 1 90.94 179 LEU A N 1
ATOM 1383 C CA . LEU A 1 179 ? -1.035 4.473 -2.836 1 90.94 179 LEU A CA 1
ATOM 1384 C C . LEU A 1 179 ? -0.09 4.848 -1.699 1 90.94 179 LEU A C 1
ATOM 1386 O O . LEU A 1 179 ? -0.097 5.988 -1.23 1 90.94 179 LEU A O 1
ATOM 1390 N N . GLU A 1 180 ? 0.66 3.895 -1.266 1 87.75 180 GLU A N 1
ATOM 1391 C CA . GLU A 1 180 ? 1.667 4.141 -0.239 1 87.75 180 GLU A CA 1
ATOM 1392 C C . GLU A 1 180 ? 2.6 5.277 -0.643 1 87.75 180 GLU A C 1
ATOM 1394 O O . GLU A 1 180 ? 2.881 6.172 0.158 1 87.75 180 GLU A O 1
ATOM 1399 N N . ASN A 1 181 ? 3.094 5.234 -1.833 1 88.88 181 ASN A N 1
ATOM 1400 C CA . ASN A 1 181 ? 4.02 6.25 -2.322 1 88.88 181 ASN A CA 1
ATOM 1401 C C . ASN A 1 181 ? 3.361 7.625 -2.389 1 88.88 181 ASN A C 1
ATOM 1403 O O . ASN A 1 181 ? 3.994 8.641 -2.08 1 88.88 181 ASN A O 1
ATOM 1407 N N . LEU A 1 182 ? 2.16 7.586 -2.822 1 89.62 182 LEU A N 1
ATOM 1408 C CA . LEU A 1 182 ? 1.422 8.844 -2.879 1 89.62 182 LEU A CA 1
ATOM 1409 C C . LEU A 1 182 ? 1.214 9.414 -1.479 1 89.62 182 LEU A C 1
ATOM 1411 O O . LEU A 1 182 ? 1.445 10.602 -1.248 1 89.62 182 LEU A O 1
ATOM 1415 N N . MET A 1 183 ? 0.852 8.617 -0.534 1 89.62 183 MET A N 1
ATOM 1416 C CA . MET A 1 183 ? 0.532 9.07 0.818 1 89.62 183 MET A CA 1
ATOM 1417 C C . MET A 1 183 ? 1.787 9.531 1.549 1 89.62 183 MET A C 1
ATOM 1419 O O . MET A 1 183 ? 1.717 10.391 2.428 1 89.62 183 MET A O 1
ATOM 1423 N N . LYS A 1 184 ? 2.926 8.992 1.202 1 90.25 184 LYS A N 1
ATOM 1424 C CA . LYS A 1 184 ? 4.203 9.414 1.771 1 90.25 184 LYS A CA 1
ATOM 1425 C C . LYS A 1 184 ? 4.426 10.914 1.574 1 90.25 184 LYS A C 1
ATOM 1427 O O . LYS A 1 184 ? 5.031 11.57 2.422 1 90.25 184 LYS A O 1
ATOM 1432 N N . ARG A 1 185 ? 3.912 11.445 0.55 1 92.06 185 ARG A N 1
ATOM 1433 C CA . ARG A 1 185 ? 4.105 12.859 0.235 1 92.06 185 ARG A CA 1
ATOM 1434 C C . ARG A 1 185 ? 3.293 13.75 1.174 1 92.06 185 ARG A C 1
ATOM 1436 O O . ARG A 1 185 ? 3.551 14.945 1.279 1 92.06 185 ARG A O 1
ATOM 1443 N N . TYR A 1 186 ? 2.328 13.156 1.841 1 93.06 186 TYR A N 1
ATOM 1444 C CA . TYR A 1 186 ? 1.417 13.938 2.666 1 93.06 186 TYR A CA 1
ATOM 1445 C C . TYR A 1 186 ? 1.635 13.648 4.145 1 93.06 186 TYR A C 1
ATOM 1447 O O . TYR A 1 186 ? 0.801 14.008 4.984 1 93.06 186 TYR A O 1
ATOM 1455 N N . THR A 1 187 ? 2.709 12.883 4.414 1 91.25 187 THR A N 1
ATOM 1456 C CA . THR A 1 187 ? 3.109 12.617 5.789 1 91.25 187 THR A CA 1
ATOM 1457 C C . THR A 1 187 ? 4.562 13.023 6.016 1 91.25 187 THR A C 1
ATOM 1459 O O . THR A 1 187 ? 5.34 13.125 5.066 1 91.25 187 THR A O 1
ATOM 1462 N N . SER A 1 188 ? 4.879 13.312 7.262 1 89.56 188 SER A N 1
ATOM 1463 C CA . SER A 1 188 ? 6.266 13.633 7.578 1 89.56 188 SER A CA 1
ATOM 1464 C C . SER A 1 188 ? 7.168 12.414 7.398 1 89.56 188 SER A C 1
ATOM 1466 O O . SER A 1 188 ? 6.699 11.273 7.441 1 89.56 188 SER A O 1
ATOM 1468 N N . ARG A 1 189 ? 8.375 12.68 7.211 1 87.38 189 ARG A N 1
ATOM 1469 C CA . ARG A 1 189 ? 9.359 11.617 7.059 1 87.38 189 ARG A CA 1
ATOM 1470 C C . ARG A 1 189 ? 9.375 10.711 8.281 1 87.38 189 ARG A C 1
ATOM 1472 O O . ARG A 1 189 ? 9.516 9.492 8.156 1 87.38 1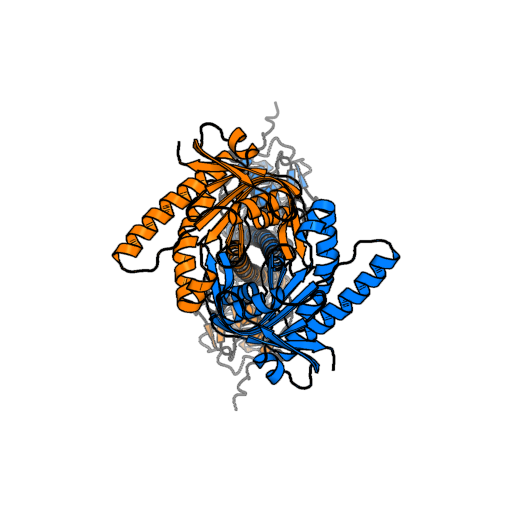89 ARG A O 1
ATOM 1479 N N . SER A 1 190 ? 9.211 11.289 9.391 1 85.31 190 SER A N 1
ATOM 1480 C CA . SER A 1 190 ? 9.203 10.531 10.633 1 85.31 190 SER A CA 1
ATOM 1481 C C . SER A 1 190 ? 8.07 9.508 10.648 1 85.31 190 SER A C 1
ATOM 1483 O O . SER A 1 190 ? 8.258 8.367 11.062 1 85.31 190 SER A O 1
ATOM 1485 N N . VAL A 1 191 ? 6.969 9.922 10.188 1 88.56 191 VAL A N 1
ATOM 1486 C CA . VAL A 1 191 ? 5.801 9.047 10.195 1 88.56 191 VAL A CA 1
ATOM 1487 C C . VAL A 1 191 ? 6.055 7.844 9.281 1 88.56 191 VAL A C 1
ATOM 1489 O O . VAL A 1 191 ? 5.906 6.695 9.703 1 88.56 191 VAL A O 1
ATOM 1492 N N . TRP A 1 192 ? 6.434 8.102 8.047 1 87.56 192 TRP A N 1
ATOM 1493 C CA . TRP A 1 192 ? 6.512 6.965 7.133 1 87.56 192 TRP A CA 1
ATOM 1494 C C . TRP A 1 192 ? 7.727 6.098 7.438 1 87.56 192 TRP A C 1
ATOM 1496 O O . TRP A 1 192 ? 7.691 4.879 7.254 1 87.56 192 TRP A O 1
ATOM 1506 N N . GLU A 1 193 ? 8.805 6.668 7.973 1 86.5 193 GLU A N 1
ATOM 1507 C CA . GLU A 1 193 ? 9.945 5.844 8.367 1 86.5 193 GLU A CA 1
ATOM 1508 C C . GLU A 1 193 ? 9.586 4.926 9.531 1 86.5 193 GLU A C 1
ATOM 1510 O O . GLU A 1 193 ? 9.992 3.766 9.562 1 86.5 193 GLU A O 1
ATOM 1515 N N . ARG A 1 194 ? 8.867 5.406 10.422 1 88.56 194 ARG A N 1
ATOM 1516 C CA . ARG A 1 194 ? 8.492 4.625 11.602 1 88.56 194 ARG A CA 1
ATOM 1517 C C . ARG A 1 194 ? 7.344 3.678 11.289 1 88.56 194 ARG A C 1
ATOM 1519 O O . ARG A 1 194 ? 7.203 2.629 11.922 1 88.56 194 ARG A O 1
ATOM 1526 N N . ALA A 1 195 ? 6.527 4.133 10.32 1 88.75 195 ALA A N 1
ATOM 1527 C CA . ALA A 1 195 ? 5.426 3.27 9.898 1 88.75 195 ALA A CA 1
ATOM 1528 C C . ALA A 1 195 ? 5.941 1.917 9.414 1 88.75 195 ALA A C 1
ATOM 1530 O O . ALA A 1 195 ? 5.379 0.874 9.75 1 88.75 195 ALA A O 1
ATOM 1531 N N . ASP A 1 196 ? 6.98 1.905 8.648 1 85.88 196 ASP A N 1
ATOM 1532 C CA . ASP A 1 196 ? 7.578 0.674 8.141 1 85.88 196 ASP A CA 1
ATOM 1533 C C . ASP A 1 196 ? 7.977 -0.256 9.289 1 85.88 196 ASP A C 1
ATOM 1535 O O . ASP A 1 196 ? 7.66 -1.447 9.266 1 85.88 196 ASP A O 1
ATOM 1539 N N . LEU A 1 197 ? 8.617 0.306 10.227 1 85.12 197 LEU A N 1
ATOM 1540 C CA . LEU A 1 197 ? 9.078 -0.465 11.375 1 85.12 197 LEU A CA 1
ATOM 1541 C C . LEU A 1 197 ? 7.898 -0.977 12.195 1 85.12 197 LEU A C 1
ATOM 1543 O O . LEU A 1 197 ? 7.914 -2.117 12.672 1 85.12 197 LEU A O 1
ATOM 1547 N N . THR A 1 198 ? 6.934 -0.139 12.375 1 87.94 198 THR A N 1
ATOM 1548 C CA . THR A 1 198 ? 5.746 -0.472 13.148 1 87.94 198 THR A CA 1
ATOM 1549 C C . THR A 1 198 ? 4.996 -1.64 12.516 1 87.94 198 THR A C 1
ATOM 1551 O O . THR A 1 198 ? 4.66 -2.613 13.195 1 87.94 198 THR A O 1
ATOM 1554 N N . VAL A 1 199 ? 4.828 -1.619 11.25 1 88.06 199 VAL A N 1
ATOM 1555 C CA . VAL A 1 199 ? 4.078 -2.645 10.531 1 88.06 199 VAL A CA 1
ATOM 1556 C C . VAL A 1 199 ? 4.867 -3.953 10.531 1 88.06 199 VAL A C 1
ATOM 1558 O O . VAL A 1 199 ? 4.289 -5.035 10.672 1 88.06 199 VAL A O 1
ATOM 1561 N N . GLU A 1 200 ? 6.148 -3.834 10.383 1 84.56 200 GLU A N 1
ATOM 1562 C CA . GLU A 1 200 ? 6.992 -5.023 10.391 1 84.56 200 GLU A CA 1
ATOM 1563 C C . GLU A 1 200 ? 6.891 -5.77 11.719 1 84.56 200 GLU A C 1
ATOM 1565 O O . GLU A 1 200 ? 7.004 -6.996 11.758 1 84.56 200 GLU A O 1
ATOM 1570 N N . ASN A 1 201 ? 6.652 -5.027 12.719 1 86.5 201 ASN A N 1
ATOM 1571 C CA . ASN A 1 201 ? 6.586 -5.617 14.055 1 86.5 201 ASN A CA 1
ATOM 1572 C C . ASN A 1 201 ? 5.16 -6.016 14.422 1 86.5 201 ASN A C 1
ATOM 1574 O O . ASN A 1 201 ? 4.891 -6.375 15.57 1 86.5 201 ASN A O 1
ATOM 1578 N N . GLY A 1 202 ? 4.328 -5.906 13.492 1 82.12 202 GLY A N 1
ATOM 1579 C CA . GLY A 1 202 ? 2.949 -6.312 13.695 1 82.12 202 GLY A CA 1
ATOM 1580 C C . GLY A 1 202 ? 2.145 -5.312 14.5 1 82.12 202 GLY A C 1
ATOM 1581 O O . GLY A 1 202 ? 1.119 -5.664 15.094 1 82.12 202 GLY A O 1
ATOM 1582 N N . ARG A 1 203 ? 2.74 -4.09 14.609 1 77.25 203 ARG A N 1
ATOM 1583 C CA . ARG A 1 203 ? 2.047 -3.039 15.344 1 77.25 203 ARG A CA 1
ATOM 1584 C C . ARG A 1 203 ? 1.209 -2.176 14.406 1 77.25 203 ARG A C 1
ATOM 1586 O O . ARG A 1 203 ? 1.395 -2.209 13.195 1 77.25 203 ARG A O 1
ATOM 1593 N N . LEU A 1 204 ? 0.245 -1.557 15.117 1 76.38 204 LEU A N 1
ATOM 1594 C CA . LEU A 1 204 ? -0.712 -0.81 14.305 1 76.38 204 LEU A CA 1
ATOM 1595 C C . LEU A 1 204 ? -0.681 0.673 14.656 1 76.38 204 LEU A C 1
ATOM 1597 O O . LEU A 1 204 ? -1.499 1.45 14.156 1 76.38 204 LEU A O 1
ATOM 1601 N N . ASP A 1 205 ? 0.376 1.076 15.539 1 84.19 205 ASP A N 1
ATOM 1602 C CA . ASP A 1 205 ? 0.421 2.479 15.945 1 84.19 205 ASP A CA 1
ATOM 1603 C C . ASP A 1 205 ? 1.862 2.953 16.109 1 84.19 205 ASP A C 1
ATOM 1605 O O . ASP A 1 205 ? 2.719 2.199 16.578 1 84.19 205 ASP A O 1
ATOM 1609 N N . ILE A 1 206 ? 2.08 4.188 15.758 1 87.75 206 ILE A N 1
ATOM 1610 C CA . ILE A 1 206 ? 3.373 4.824 15.984 1 87.75 206 ILE A CA 1
ATOM 1611 C C . ILE A 1 206 ? 3.432 5.391 17.406 1 87.75 206 ILE A C 1
ATOM 1613 O O . ILE A 1 206 ? 2.525 6.109 17.828 1 87.75 206 ILE A O 1
ATOM 1617 N N . HIS A 1 207 ? 4.438 5.094 18.188 1 88.69 207 HIS A N 1
ATOM 1618 C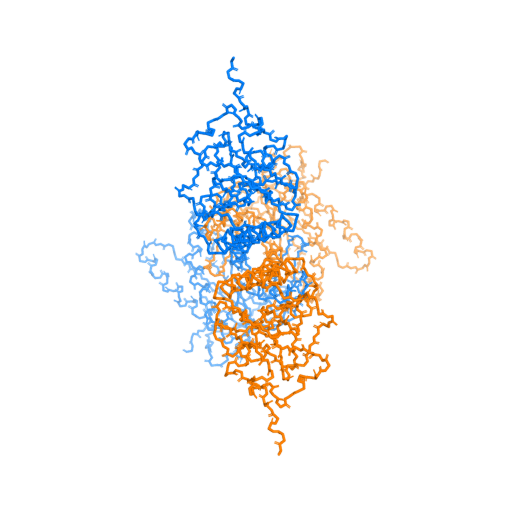 CA . HIS A 1 207 ? 4.551 5.527 19.578 1 88.69 207 HIS A CA 1
ATOM 1619 C C . HIS A 1 207 ? 5.172 6.918 19.672 1 88.69 207 HIS A C 1
ATOM 1621 O O . HIS A 1 207 ? 5.934 7.32 18.781 1 88.69 207 HIS A O 1
ATOM 1627 N N . ASP A 1 208 ? 4.797 7.586 20.797 1 93.31 208 ASP A N 1
ATOM 1628 C CA . ASP A 1 208 ? 5.426 8.867 21.109 1 93.31 208 ASP A CA 1
ATOM 1629 C C . ASP A 1 208 ? 6.895 8.68 21.484 1 93.31 208 ASP A C 1
ATOM 1631 O O . ASP A 1 208 ? 7.289 7.613 21.953 1 93.31 208 ASP A O 1
ATOM 1635 N N . GLU A 1 209 ? 7.621 9.656 21.203 1 93.25 209 GLU A N 1
ATOM 1636 C CA . GLU A 1 209 ? 9.031 9.578 21.547 1 93.25 209 GLU A CA 1
ATOM 1637 C C . GLU A 1 209 ? 9.57 10.945 21.984 1 93.25 209 GLU A C 1
ATOM 1639 O O . GLU A 1 209 ? 9.172 11.977 21.438 1 93.25 209 GLU A O 1
ATOM 1644 N N . GLU A 1 210 ? 10.461 10.945 22.969 1 95.69 210 GLU A N 1
ATOM 1645 C CA . GLU A 1 210 ? 11.203 12.156 23.297 1 95.69 210 GLU A CA 1
ATOM 1646 C C . GLU A 1 210 ? 12.32 12.414 22.297 1 95.69 210 GLU A C 1
ATOM 1648 O O . GLU A 1 210 ? 13.023 11.492 21.891 1 95.69 210 GLU A O 1
ATOM 1653 N N . VAL A 1 211 ? 12.43 13.672 21.953 1 95.62 211 VAL A N 1
ATOM 1654 C CA . VAL A 1 211 ? 13.453 13.992 20.953 1 95.62 211 VAL A CA 1
ATOM 1655 C C . VAL A 1 211 ? 14.148 15.305 21.328 1 95.62 211 VAL A C 1
ATOM 1657 O O . VAL A 1 211 ? 13.508 16.219 21.875 1 95.62 211 VAL A O 1
ATOM 1660 N N . PHE A 1 212 ? 15.406 15.359 21.203 1 97.38 212 PHE A N 1
ATOM 1661 C CA . PHE A 1 212 ? 16.156 16.609 21.172 1 97.38 212 PHE A CA 1
ATOM 1662 C C . PHE A 1 212 ? 16.453 17.047 19.75 1 97.38 212 PHE A C 1
ATOM 1664 O O . PHE A 1 212 ? 17.062 16.297 18.984 1 97.38 212 PHE A O 1
ATOM 1671 N N . ALA A 1 213 ? 16.016 18.219 19.359 1 97.62 213 ALA A N 1
ATOM 1672 C CA . ALA A 1 213 ? 16.188 18.688 18 1 97.62 213 ALA A CA 1
ATOM 1673 C C . ALA A 1 213 ? 16.281 20.203 17.938 1 97.62 213 ALA A C 1
ATOM 1675 O O . ALA A 1 213 ? 16.172 20.875 18.969 1 97.62 213 ALA A O 1
ATOM 1676 N N . THR A 1 214 ? 16.641 20.734 16.797 1 98.44 214 THR A N 1
ATOM 1677 C CA . THR A 1 214 ? 16.516 22.141 16.5 1 98.44 214 THR A CA 1
ATOM 1678 C C . THR A 1 214 ? 15.281 22.406 15.648 1 98.44 214 THR A C 1
ATOM 1680 O O . THR A 1 214 ? 15.07 21.766 14.625 1 98.44 214 THR A O 1
ATOM 1683 N N . TYR A 1 215 ? 14.508 23.344 16.156 1 98.62 215 TYR A N 1
ATOM 1684 C CA . TYR A 1 215 ? 13.234 23.672 15.516 1 98.62 215 TYR A CA 1
ATOM 1685 C C . TYR A 1 215 ? 13.328 24.984 14.742 1 98.62 215 TYR A C 1
ATOM 1687 O O . TYR A 1 215 ? 13.898 25.969 15.234 1 98.62 215 TYR A O 1
ATOM 1695 N N . LEU A 1 216 ? 12.82 24.969 13.492 1 98.81 216 LEU A N 1
ATOM 1696 C CA . LEU A 1 216 ? 12.82 26.141 12.625 1 98.81 216 LEU A CA 1
ATOM 1697 C C . LEU A 1 216 ? 11.406 26.5 12.203 1 98.81 216 LEU A C 1
ATOM 1699 O O . LEU A 1 216 ? 10.703 25.688 11.602 1 98.81 216 LEU A O 1
ATOM 1703 N N . PHE A 1 217 ? 11.016 27.672 12.578 1 98.69 217 PHE A N 1
ATOM 1704 C CA . PHE A 1 217 ? 9.766 28.234 12.094 1 98.69 217 PHE A CA 1
ATOM 1705 C C . PHE A 1 217 ? 10.023 29.328 11.062 1 98.69 217 PHE A C 1
ATOM 1707 O O . PHE A 1 217 ? 10.898 30.172 11.25 1 98.69 217 PHE A O 1
ATOM 1714 N N . LEU A 1 218 ? 9.32 29.203 10 1 98.44 218 LEU A N 1
ATOM 1715 C CA . LEU A 1 218 ? 9.344 30.188 8.93 1 98.44 218 LEU A CA 1
ATOM 1716 C C . LEU A 1 218 ? 7.938 30.719 8.648 1 98.44 218 LEU A C 1
ATOM 1718 O O . LEU A 1 218 ? 6.977 29.938 8.617 1 98.44 218 LEU A O 1
ATOM 1722 N N . ASP A 1 219 ? 7.777 32 8.469 1 97 219 ASP A N 1
ATOM 1723 C CA . ASP A 1 219 ? 6.5 32.625 8.141 1 97 219 ASP A CA 1
ATOM 1724 C C . ASP A 1 219 ? 6.68 33.75 7.113 1 97 219 ASP A C 1
ATOM 1726 O O . ASP A 1 219 ? 7.703 34.438 7.113 1 97 219 ASP A O 1
ATOM 1730 N N . VAL A 1 220 ? 5.727 33.906 6.316 1 94.81 220 VAL A N 1
ATOM 1731 C CA . VAL A 1 220 ? 5.75 34.938 5.305 1 94.81 220 VAL A CA 1
ATOM 1732 C C . VAL A 1 220 ? 5.199 36.25 5.895 1 94.81 220 VAL A C 1
ATOM 1734 O O . VAL A 1 220 ? 4.102 36.25 6.457 1 94.81 220 VAL A O 1
ATOM 1737 N N . VAL A 1 221 ? 5.938 37.312 5.727 1 93.69 221 VAL A N 1
ATOM 1738 C CA . VAL A 1 221 ? 5.559 38.625 6.285 1 93.69 221 VAL A CA 1
ATOM 1739 C C . VAL A 1 221 ? 4.363 39.188 5.527 1 93.69 221 VAL A C 1
ATOM 1741 O O . VAL A 1 221 ? 4.406 39.312 4.301 1 93.69 221 VAL A O 1
ATOM 1744 N N . GLY A 1 222 ? 3.328 39.531 6.289 1 87.81 222 GLY A N 1
ATOM 1745 C CA . GLY A 1 222 ? 2.176 40.188 5.699 1 87.81 222 GLY A CA 1
ATOM 1746 C C . GLY A 1 222 ? 1.359 39.281 4.801 1 87.81 222 GLY A C 1
ATOM 1747 O O . GLY A 1 222 ? 0.642 39.75 3.916 1 87.81 222 GLY A O 1
ATOM 1748 N N . PHE A 1 223 ? 1.412 38.031 4.914 1 87.62 223 PHE A N 1
ATOM 1749 C CA . PHE A 1 223 ? 0.815 37.062 4.004 1 87.62 223 PHE A CA 1
ATOM 1750 C C . PHE A 1 223 ? -0.704 37.188 4.008 1 87.62 223 PHE A C 1
ATOM 1752 O O . PHE A 1 223 ? -1.344 37.062 2.961 1 87.62 223 PHE A O 1
ATOM 1759 N N . THR A 1 224 ? -1.267 37.312 5.238 1 81.81 224 THR A N 1
ATOM 1760 C CA . THR A 1 224 ? -2.723 37.344 5.332 1 81.81 224 THR A CA 1
ATOM 1761 C C . THR A 1 224 ? -3.297 38.469 4.469 1 81.81 224 THR A C 1
ATOM 1763 O O . THR A 1 224 ? -4.215 38.25 3.68 1 81.81 224 THR A O 1
ATOM 1766 N N . ARG A 1 225 ? -2.717 39.594 4.602 1 80.06 225 ARG A N 1
ATOM 1767 C CA . ARG A 1 225 ? -3.174 40.75 3.824 1 80.06 225 ARG A CA 1
ATOM 1768 C C . ARG A 1 225 ? -2.979 40.5 2.33 1 80.06 225 ARG A C 1
ATOM 1770 O O . ARG A 1 225 ? -3.895 40.719 1.535 1 80.06 225 ARG A O 1
ATOM 1777 N N . PHE A 1 226 ? -1.881 40.062 2.02 1 82.62 226 PHE A N 1
ATOM 1778 C CA . PHE A 1 226 ? -1.512 39.844 0.626 1 82.62 226 PHE A CA 1
ATOM 1779 C C . PHE A 1 226 ? -2.402 38.781 -0.008 1 82.62 226 PHE A C 1
ATOM 1781 O O . PHE A 1 226 ? -2.834 38.938 -1.153 1 82.62 226 PHE A O 1
ATOM 1788 N N . SER A 1 227 ? -2.666 37.719 0.712 1 84.88 227 SER A N 1
ATOM 1789 C CA . SER A 1 227 ? -3.459 36.594 0.193 1 84.88 227 SER A CA 1
ATOM 1790 C C . SER A 1 227 ? -4.902 37.031 -0.061 1 84.88 227 SER A C 1
ATOM 1792 O O . SER A 1 227 ? -5.531 36.562 -1.015 1 84.88 227 SER A O 1
ATOM 1794 N N . GLU A 1 228 ? -5.414 37.875 0.714 1 82.56 228 GLU A N 1
ATOM 1795 C CA . GLU A 1 228 ? -6.77 38.375 0.527 1 82.56 228 GLU A CA 1
ATOM 1796 C C . GLU A 1 228 ? -6.875 39.188 -0.749 1 82.56 228 GLU A C 1
ATOM 1798 O O . GLU A 1 228 ? -7.891 39.156 -1.445 1 82.56 228 GLU A O 1
ATOM 1803 N N . GLU A 1 229 ? -5.848 39.906 -1.014 1 84.69 229 GLU A N 1
ATOM 1804 C CA . GLU A 1 229 ? -5.836 40.75 -2.191 1 84.69 229 GLU A CA 1
ATOM 1805 C C . GLU A 1 229 ? -5.617 39.938 -3.467 1 84.69 229 GLU A C 1
ATOM 1807 O O . GLU A 1 229 ? -6.199 40.25 -4.512 1 84.69 229 GLU A O 1
ATOM 1812 N N . LEU A 1 230 ? -4.824 38.969 -3.445 1 87.69 230 LEU A N 1
ATOM 1813 C CA . LEU A 1 230 ? -4.406 38.188 -4.605 1 87.69 230 LEU A CA 1
ATOM 1814 C C . LEU A 1 230 ? -5.496 37.188 -5.02 1 87.69 230 LEU A C 1
ATOM 1816 O O . LEU A 1 230 ? -5.621 36.875 -6.203 1 87.69 230 LEU A O 1
ATOM 1820 N N . GLY A 1 231 ? -6.297 36.781 -4.07 1 89.38 231 GLY A N 1
ATOM 1821 C CA . GLY A 1 231 ? -7.227 35.688 -4.34 1 89.38 231 GLY A CA 1
ATOM 1822 C C . GLY A 1 231 ? -6.629 34.312 -4.102 1 89.38 231 GLY A C 1
ATOM 1823 O O . GLY A 1 231 ? -5.406 34.188 -4.023 1 89.38 231 GLY A O 1
ATOM 1824 N N . SER A 1 232 ? -7.488 33.344 -4.105 1 92.12 232 SER A N 1
ATOM 1825 C CA . SER A 1 232 ? -7.109 32 -3.645 1 92.12 232 SER A CA 1
ATOM 1826 C C . SER A 1 232 ? -6.133 31.328 -4.613 1 92.12 232 SER A C 1
ATOM 1828 O O . SER A 1 232 ? -5.09 30.828 -4.199 1 92.12 232 SER A O 1
ATOM 1830 N N . SER A 1 233 ? -6.43 31.312 -5.91 1 93.81 233 SER A N 1
ATOM 1831 C CA . SER A 1 233 ? -5.605 30.625 -6.902 1 93.81 233 SER A CA 1
ATOM 1832 C C . SER A 1 233 ? -4.203 31.219 -6.965 1 93.81 233 SER A C 1
ATOM 1834 O O . SER A 1 233 ? -3.211 30.484 -6.945 1 93.81 233 SER A O 1
ATOM 1836 N N . ALA A 1 234 ? -4.18 32.5 -7.012 1 93 234 ALA A N 1
ATOM 1837 C CA . ALA A 1 234 ? -2.895 33.219 -7.07 1 93 234 ALA A CA 1
ATOM 1838 C C . ALA A 1 234 ? -2.098 33 -5.785 1 93 234 ALA A C 1
ATOM 1840 O O . ALA A 1 234 ? -0.869 32.906 -5.816 1 93 234 ALA A O 1
ATOM 1841 N N . THR A 1 235 ? -2.766 32.969 -4.691 1 93.62 235 THR A N 1
ATOM 1842 C CA . THR A 1 235 ? -2.121 32.688 -3.41 1 93.62 235 THR A CA 1
ATOM 1843 C C . THR A 1 235 ? -1.463 31.312 -3.406 1 93.62 235 THR A C 1
ATOM 1845 O O . THR A 1 235 ? -0.317 31.172 -2.975 1 93.62 235 THR A O 1
ATOM 1848 N N . VAL A 1 236 ? -2.172 30.312 -3.895 1 94.56 236 VAL A N 1
ATOM 1849 C CA . VAL A 1 236 ? -1.644 28.953 -3.955 1 94.56 236 VAL A CA 1
ATOM 1850 C C . VAL A 1 236 ? -0.39 28.922 -4.828 1 94.56 236 VAL A C 1
ATOM 1852 O O . VAL A 1 236 ? 0.616 28.312 -4.461 1 94.56 236 VAL A O 1
ATOM 1855 N N . GLU A 1 237 ? -0.464 29.531 -5.953 1 93.19 237 GLU A N 1
ATOM 1856 C CA . GLU A 1 237 ? 0.667 29.594 -6.875 1 93.19 237 GLU A CA 1
ATOM 1857 C C . GLU A 1 237 ? 1.881 30.25 -6.223 1 93.19 237 GLU A C 1
ATOM 1859 O O . GLU A 1 237 ? 3.008 29.766 -6.375 1 93.19 237 GLU A O 1
ATOM 1864 N N . LEU A 1 238 ? 1.619 31.297 -5.559 1 91.44 238 LEU A N 1
ATOM 1865 C CA . LEU A 1 238 ? 2.689 32.031 -4.895 1 91.44 238 LEU A CA 1
ATOM 1866 C C . LEU A 1 238 ? 3.33 31.188 -3.795 1 91.44 238 LEU A C 1
ATOM 1868 O O . LEU A 1 238 ? 4.555 31.109 -3.699 1 91.44 238 LEU A O 1
ATOM 1872 N N . LEU A 1 239 ? 2.508 30.609 -2.99 1 93.62 239 LEU A N 1
ATOM 1873 C CA . LEU A 1 239 ? 3.002 29.766 -1.914 1 93.62 239 LEU A CA 1
ATOM 1874 C C . LEU A 1 239 ? 3.883 28.656 -2.465 1 93.62 239 LEU A C 1
ATOM 1876 O O . LEU A 1 239 ? 4.965 28.391 -1.933 1 93.62 239 LEU A O 1
ATOM 1880 N N . ASN A 1 240 ? 3.451 28.062 -3.5 1 94.56 240 ASN A N 1
ATOM 1881 C CA . ASN A 1 240 ? 4.195 26.922 -4.055 1 94.56 240 ASN A CA 1
ATOM 1882 C C . ASN A 1 240 ? 5.492 27.391 -4.715 1 94.56 240 ASN A C 1
ATOM 1884 O O . ASN A 1 240 ? 6.492 26.672 -4.691 1 94.56 240 ASN A O 1
ATOM 1888 N N . ALA A 1 241 ? 5.473 28.547 -5.301 1 92.31 241 ALA A N 1
ATOM 1889 C CA . ALA A 1 241 ? 6.688 29.109 -5.887 1 92.31 241 ALA A CA 1
ATOM 1890 C C . ALA A 1 241 ? 7.797 29.219 -4.844 1 92.31 241 ALA A C 1
ATOM 1892 O O . ALA A 1 241 ? 8.977 29.094 -5.168 1 92.31 241 ALA A O 1
ATOM 1893 N N . TYR A 1 242 ? 7.398 29.406 -3.637 1 92.94 242 TYR A N 1
ATOM 1894 C CA . TYR A 1 242 ? 8.367 29.594 -2.559 1 92.94 242 TYR A CA 1
ATOM 1895 C C . TYR A 1 242 ? 8.602 28.297 -1.802 1 92.94 242 TYR A C 1
ATOM 1897 O O . TYR A 1 242 ? 9.742 27.953 -1.475 1 92.94 242 TYR A O 1
ATOM 1905 N N . PHE A 1 243 ? 7.578 27.547 -1.543 1 95.88 243 PHE A N 1
ATOM 1906 C CA . PHE A 1 243 ? 7.703 26.344 -0.719 1 95.88 243 PHE A CA 1
ATOM 1907 C C . PHE A 1 243 ? 8.461 25.25 -1.465 1 95.88 243 PHE A C 1
ATOM 1909 O O . PHE A 1 243 ? 9.203 24.484 -0.857 1 95.88 243 PHE A O 1
ATOM 1916 N N . ARG A 1 244 ? 8.312 25.125 -2.773 1 95.56 244 ARG A N 1
ATOM 1917 C CA . ARG A 1 244 ? 8.961 24.062 -3.525 1 95.56 244 ARG A CA 1
ATOM 1918 C C . ARG A 1 244 ? 10.477 24.094 -3.326 1 95.56 244 ARG A C 1
ATOM 1920 O O . ARG A 1 244 ? 11.062 23.109 -2.867 1 95.56 244 ARG A O 1
ATOM 1927 N N . PRO A 1 245 ? 11.047 25.234 -3.619 1 95.75 245 PRO A N 1
ATOM 1928 C CA . PRO A 1 245 ? 12.5 25.266 -3.396 1 95.75 245 PRO A CA 1
ATOM 1929 C C . PRO A 1 245 ? 12.867 25.156 -1.918 1 95.75 245 PRO A C 1
ATOM 1931 O O . PRO A 1 245 ? 13.914 24.609 -1.578 1 95.75 245 PRO A O 1
ATOM 1934 N N . ILE A 1 246 ? 12.07 25.656 -0.992 1 97.12 246 ILE A N 1
ATOM 1935 C CA . ILE A 1 246 ? 12.352 25.594 0.438 1 97.12 246 ILE A CA 1
ATOM 1936 C C . ILE A 1 246 ? 12.375 24.141 0.905 1 97.12 246 ILE A C 1
ATOM 1938 O O . ILE A 1 246 ? 13.281 23.734 1.63 1 97.12 246 ILE A O 1
ATOM 1942 N N . VAL A 1 247 ? 11.406 23.406 0.46 1 97 247 VAL A N 1
ATOM 1943 C CA . VAL A 1 247 ? 11.32 21.984 0.817 1 97 247 VAL A CA 1
ATOM 1944 C C . VAL A 1 247 ? 12.586 21.266 0.362 1 97 247 VAL A C 1
ATOM 1946 O O . VAL A 1 247 ? 13.164 20.484 1.118 1 97 247 VAL A O 1
ATOM 1949 N N . ASP A 1 248 ? 13.055 21.547 -0.812 1 96.19 248 ASP A N 1
ATOM 1950 C CA . ASP A 1 248 ? 14.258 20.938 -1.35 1 96.19 248 ASP A CA 1
ATOM 1951 C C . ASP A 1 248 ? 15.469 21.234 -0.471 1 96.19 248 ASP A C 1
ATOM 1953 O O . ASP A 1 248 ? 16.266 20.344 -0.174 1 96.19 248 ASP A O 1
ATOM 1957 N N . VAL A 1 249 ? 15.57 22.438 -0.062 1 97.06 249 VAL A N 1
ATOM 1958 C CA . VAL A 1 249 ? 16.703 22.875 0.746 1 97.06 249 VAL A CA 1
ATOM 1959 C C . VAL A 1 249 ? 16.656 22.203 2.115 1 97.06 249 VAL A C 1
ATOM 1961 O O . VAL A 1 249 ? 17.688 21.766 2.635 1 97.06 249 VAL A O 1
ATOM 1964 N N . VAL A 1 250 ? 15.492 22.141 2.711 1 97.69 250 VAL A N 1
ATOM 1965 C CA . VAL A 1 250 ? 15.328 21.531 4.027 1 97.69 250 VAL A CA 1
ATOM 1966 C C . VAL A 1 250 ? 15.773 20.062 3.979 1 97.69 250 VAL A C 1
ATOM 1968 O O . VAL A 1 250 ? 16.578 19.641 4.805 1 97.69 250 VAL A O 1
ATOM 1971 N N . PHE A 1 251 ? 15.344 19.359 2.971 1 95.62 251 PHE A N 1
ATOM 1972 C CA . PHE A 1 251 ? 15.664 17.938 2.869 1 95.62 251 PHE A CA 1
ATOM 1973 C C . PHE A 1 251 ? 17.141 17.734 2.525 1 95.62 251 PHE A C 1
ATOM 1975 O O . PHE A 1 251 ? 17.781 16.828 3.051 1 95.62 251 PHE A O 1
ATOM 1982 N N . ALA A 1 252 ? 17.641 18.547 1.682 1 95.88 252 ALA A N 1
ATOM 1983 C CA . ALA A 1 252 ? 19.031 18.438 1.273 1 95.88 252 ALA A CA 1
ATOM 1984 C C . ALA A 1 252 ? 19.969 18.641 2.463 1 95.88 252 ALA A C 1
ATOM 1986 O O . ALA A 1 252 ? 21.094 18.125 2.477 1 95.88 252 ALA A O 1
ATOM 1987 N N . ASN A 1 253 ? 19.484 19.344 3.465 1 96.25 253 ASN A N 1
ATOM 1988 C CA . ASN A 1 253 ? 20.312 19.625 4.629 1 96.25 253 ASN A CA 1
ATOM 1989 C C . ASN A 1 253 ? 19.938 18.766 5.82 1 96.25 253 ASN A C 1
ATOM 1991 O O . ASN A 1 253 ? 20.219 19.109 6.969 1 96.25 253 ASN A O 1
ATOM 1995 N N . GLY A 1 254 ? 19.234 17.734 5.555 1 94.62 254 GLY A N 1
ATOM 1996 C CA . GLY A 1 254 ? 18.969 16.719 6.574 1 94.62 254 GLY A CA 1
ATOM 1997 C C . GLY A 1 254 ? 17.812 17.078 7.477 1 94.62 254 GLY A C 1
ATOM 1998 O O . GLY A 1 254 ? 17.656 16.5 8.562 1 94.62 254 GLY A O 1
ATOM 1999 N N . GLY A 1 255 ? 17.016 18.047 7.082 1 96.75 255 GLY A N 1
ATOM 2000 C CA . GLY A 1 2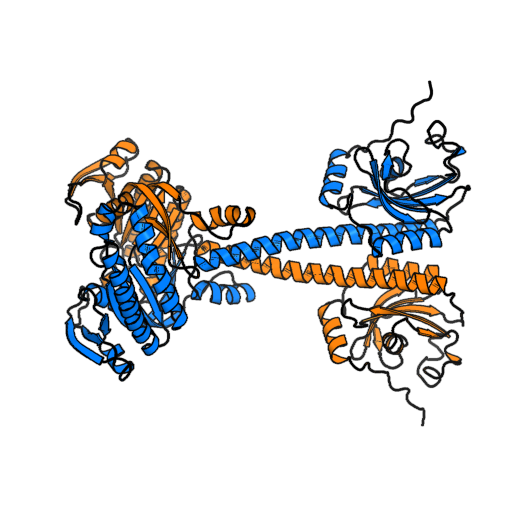55 ? 15.859 18.438 7.871 1 96.75 255 GLY A CA 1
ATOM 2001 C C . GLY A 1 255 ? 14.609 17.656 7.516 1 96.75 255 GLY A C 1
ATOM 2002 O O . GLY A 1 255 ? 14.609 16.875 6.559 1 96.75 255 GLY A O 1
ATOM 2003 N N . ASP A 1 256 ? 13.648 17.719 8.383 1 96 256 ASP A N 1
ATOM 2004 C CA . ASP A 1 256 ? 12.297 17.219 8.148 1 96 256 ASP A CA 1
ATOM 2005 C C . ASP A 1 256 ? 11.258 18.328 8.289 1 96 256 ASP A C 1
ATOM 2007 O O . ASP A 1 256 ? 11.539 19.375 8.867 1 96 256 ASP A O 1
ATOM 2011 N N . ILE A 1 257 ? 10.195 18.141 7.605 1 97 257 ILE A N 1
ATOM 2012 C CA . ILE A 1 257 ? 9.094 19.094 7.684 1 97 257 ILE A CA 1
ATOM 2013 C C . ILE A 1 257 ? 7.949 18.5 8.5 1 97 257 ILE A C 1
ATOM 2015 O O . ILE A 1 257 ? 7.375 17.469 8.117 1 97 257 ILE A O 1
ATOM 2019 N N . ASP A 1 258 ? 7.688 19.062 9.617 1 95.81 258 ASP A N 1
ATOM 2020 C CA . ASP A 1 258 ? 6.562 18.625 10.438 1 95.81 258 ASP A CA 1
ATOM 2021 C C . ASP A 1 258 ? 5.234 18.938 9.758 1 95.81 258 ASP A C 1
ATOM 2023 O O . ASP A 1 258 ? 4.43 18.031 9.516 1 95.81 258 ASP A O 1
ATOM 2027 N N . LYS A 1 259 ? 5.059 20.266 9.43 1 95.19 259 LYS A N 1
ATOM 2028 C CA . LYS A 1 259 ? 3.82 20.562 8.719 1 95.19 259 LYS A CA 1
ATOM 2029 C C . LYS A 1 259 ? 3.861 21.984 8.133 1 95.19 259 LYS A C 1
ATOM 2031 O O . LYS A 1 259 ? 4.766 22.75 8.438 1 95.19 259 LYS A O 1
ATOM 2036 N N . PHE A 1 260 ? 2.887 22.203 7.266 1 95.88 260 PHE A N 1
ATOM 2037 C CA . PHE A 1 260 ? 2.545 23.5 6.695 1 95.88 260 PHE A CA 1
ATOM 2038 C C . PHE A 1 260 ? 1.281 24.062 7.34 1 95.88 260 PHE A C 1
ATOM 2040 O O . PHE A 1 260 ? 0.295 23.344 7.512 1 95.88 260 PHE A O 1
ATOM 2047 N N . VAL A 1 261 ? 1.331 25.219 7.707 1 93.5 261 VAL A N 1
ATOM 2048 C CA . VAL A 1 261 ? 0.144 25.922 8.203 1 93.5 261 VAL A CA 1
ATOM 2049 C C . VAL A 1 261 ? -0.056 27.219 7.43 1 93.5 261 VAL A C 1
ATOM 2051 O O . VAL A 1 261 ? 0.362 28.281 7.883 1 93.5 261 VAL A O 1
ATOM 2054 N N . GLY A 1 262 ? -0.789 27.156 6.367 1 90.69 262 GLY A N 1
ATOM 2055 C CA . GLY A 1 262 ? -0.849 28.297 5.469 1 90.69 262 GLY A CA 1
ATOM 2056 C C . GLY A 1 262 ? 0.501 28.672 4.891 1 90.69 262 GLY A C 1
ATOM 2057 O O . GLY A 1 262 ? 1.089 27.906 4.125 1 90.69 262 GLY A O 1
ATOM 2058 N N . ASP A 1 263 ? 0.956 29.828 5.363 1 93.38 263 ASP A N 1
ATOM 2059 C CA . ASP A 1 263 ? 2.232 30.344 4.883 1 93.38 263 ASP A CA 1
ATOM 2060 C C . ASP A 1 263 ? 3.365 30 5.844 1 93.38 263 ASP A C 1
ATOM 2062 O O . ASP A 1 263 ? 4.531 30.297 5.574 1 93.38 263 ASP A O 1
ATOM 2066 N N . GLN A 1 264 ? 2.982 29.328 6.879 1 96.06 264 GLN A N 1
ATOM 2067 C CA . GLN A 1 264 ? 3.98 28.969 7.883 1 96.06 264 GLN A CA 1
ATOM 2068 C C . GLN A 1 264 ? 4.559 27.578 7.605 1 96.06 264 GLN A C 1
ATOM 2070 O O . GLN A 1 264 ? 3.855 26.688 7.117 1 96.06 264 GLN A O 1
ATOM 2075 N N . LEU A 1 265 ? 5.793 27.438 7.863 1 97.5 265 LEU A N 1
ATOM 2076 C CA . LEU A 1 265 ? 6.508 26.172 7.742 1 97.5 265 LEU A CA 1
ATOM 2077 C C . LEU A 1 265 ? 7.199 25.812 9.055 1 97.5 265 LEU A C 1
ATOM 2079 O O . LEU A 1 265 ? 7.844 26.656 9.672 1 97.5 265 LEU A O 1
ATOM 2083 N N . PHE A 1 266 ? 7.023 24.625 9.531 1 97.94 266 PHE A N 1
ATOM 2084 C CA . PHE A 1 266 ? 7.641 24.125 10.75 1 97.94 266 PHE A CA 1
ATOM 2085 C C . PHE A 1 266 ? 8.531 22.922 10.438 1 97.94 266 PHE A C 1
ATOM 2087 O O . PHE A 1 266 ? 8.039 21.875 10 1 97.94 266 PHE A O 1
ATOM 2094 N N . CYS A 1 267 ? 9.812 23.031 10.719 1 98.19 267 CYS A N 1
ATOM 2095 C CA . CYS A 1 267 ? 10.812 22.016 10.422 1 98.19 267 CYS A CA 1
ATOM 2096 C C . CYS A 1 267 ? 11.562 21.594 11.68 1 98.19 267 CYS A C 1
ATOM 2098 O O . CYS A 1 267 ? 11.516 22.297 12.695 1 98.19 267 CYS A O 1
ATOM 2100 N N . LEU A 1 268 ? 12.195 20.5 11.523 1 97.88 268 LEU A N 1
ATOM 2101 C CA . LEU A 1 268 ? 13.078 20.031 12.594 1 97.88 268 LEU A CA 1
ATOM 2102 C C . LEU A 1 268 ? 14.375 19.469 12.023 1 97.88 268 LEU A C 1
ATOM 2104 O O . LEU A 1 268 ? 14.391 18.938 10.906 1 97.88 268 LEU A O 1
ATOM 2108 N N . PHE A 1 269 ? 15.422 19.609 12.82 1 97.69 269 PHE A N 1
ATOM 2109 C CA . PHE A 1 269 ? 16.75 19.125 12.492 1 97.69 269 PHE A CA 1
ATOM 2110 C C . PHE A 1 269 ? 17.375 18.438 13.695 1 97.69 269 PHE A C 1
ATOM 2112 O O . PHE A 1 269 ? 17.25 18.906 14.828 1 97.69 269 PHE A O 1
ATOM 2119 N N . GLN A 1 270 ? 18.094 17.375 13.43 1 95.81 270 GLN A N 1
ATOM 2120 C CA . GLN A 1 270 ? 18.828 16.719 14.5 1 95.81 270 GLN A CA 1
ATOM 2121 C C . GLN A 1 270 ? 20.109 17.484 14.82 1 95.81 270 GLN A C 1
ATOM 2123 O O . GLN A 1 270 ? 20.594 17.453 15.953 1 95.81 270 GLN A O 1
ATOM 2128 N N . ASP A 1 271 ? 20.609 18.156 13.805 1 96.25 271 ASP A N 1
ATOM 2129 C CA . ASP A 1 271 ? 21.859 18.906 13.93 1 96.25 271 ASP A CA 1
ATOM 2130 C C . ASP A 1 271 ? 21.594 20.406 13.82 1 96.25 271 ASP A C 1
ATOM 2132 O O . ASP A 1 271 ? 21.156 20.906 12.781 1 96.25 271 ASP A O 1
ATOM 2136 N N . GLY A 1 272 ? 22 21.125 14.93 1 97.31 272 GLY A N 1
ATOM 2137 C CA . GLY A 1 272 ? 21.766 22.562 14.969 1 97.31 272 GLY A CA 1
ATOM 2138 C C . GLY A 1 272 ? 22.5 23.312 13.867 1 97.31 272 GLY A C 1
ATOM 2139 O O . GLY A 1 272 ? 21.984 24.297 13.336 1 97.31 272 GLY A O 1
ATOM 2140 N N . ALA A 1 273 ? 23.656 22.875 13.57 1 97 273 ALA A N 1
ATOM 2141 C CA . ALA A 1 273 ? 24.438 23.516 12.508 1 97 273 ALA A CA 1
ATOM 2142 C C . ALA A 1 273 ? 23.734 23.375 11.156 1 97 273 ALA A C 1
ATOM 2144 O O . ALA A 1 273 ? 23.734 24.312 10.352 1 97 273 ALA A O 1
ATOM 2145 N N . GLN A 1 274 ? 23.188 22.234 10.914 1 97.44 274 GLN A N 1
ATOM 2146 C CA . GLN A 1 274 ? 22.438 22.016 9.68 1 97.44 274 GLN A CA 1
ATOM 2147 C C . GLN A 1 274 ? 21.203 22.906 9.617 1 97.44 274 GLN A C 1
ATOM 2149 O O . GLN A 1 274 ? 20.844 23.406 8.547 1 97.44 274 GLN A O 1
ATOM 2154 N N . ALA A 1 275 ? 20.547 23.078 10.742 1 98.31 275 ALA A N 1
ATOM 2155 C CA . ALA A 1 275 ? 19.375 23.953 10.805 1 98.31 275 ALA A CA 1
ATOM 2156 C C . ALA A 1 275 ? 19.734 25.391 10.445 1 98.31 275 ALA A C 1
ATOM 2158 O O . ALA A 1 275 ? 19.047 26.016 9.641 1 98.31 275 ALA A O 1
ATOM 2159 N N . VAL A 1 276 ? 20.766 25.828 11.031 1 97.81 276 VAL A N 1
ATOM 2160 C CA . VAL A 1 276 ? 21.219 27.203 10.812 1 97.81 276 VAL A CA 1
ATOM 2161 C C . VAL A 1 276 ? 21.656 27.375 9.359 1 97.81 276 VAL A C 1
ATOM 2163 O O . VAL A 1 276 ? 21.297 28.359 8.711 1 97.81 276 VAL A O 1
ATOM 2166 N N . ALA A 1 277 ? 22.391 26.391 8.883 1 97.31 277 ALA A N 1
ATOM 2167 C CA . ALA A 1 277 ? 22.797 26.406 7.477 1 97.31 277 ALA A CA 1
ATOM 2168 C C . ALA A 1 277 ? 21.578 26.469 6.559 1 97.31 277 ALA A C 1
ATOM 2170 O O . ALA A 1 277 ? 21.594 27.156 5.539 1 97.31 277 ALA A O 1
ATOM 2171 N N . THR A 1 278 ? 20.594 25.703 6.875 1 98.31 278 THR A N 1
ATOM 2172 C CA . THR A 1 278 ? 19.359 25.672 6.094 1 98.31 278 THR A CA 1
ATOM 2173 C C . THR A 1 278 ? 18.688 27.047 6.078 1 98.31 278 THR A C 1
ATOM 2175 O O . THR A 1 278 ? 18.281 27.531 5.023 1 98.31 278 THR A O 1
ATOM 2178 N N . ALA A 1 279 ? 18.609 27.688 7.242 1 98.44 279 ALA A N 1
ATOM 2179 C CA . ALA A 1 279 ? 17.984 29.016 7.344 1 98.44 279 ALA A CA 1
ATOM 2180 C C . ALA A 1 279 ? 18.719 30.031 6.469 1 98.44 279 ALA A C 1
ATOM 2182 O O . ALA A 1 279 ? 18.078 30.812 5.758 1 98.44 279 ALA A O 1
ATOM 2183 N N . LEU A 1 280 ? 19.984 29.969 6.504 1 97.5 280 LEU A N 1
ATOM 2184 C CA . LEU A 1 280 ? 20.797 30.891 5.711 1 97.5 280 LEU A CA 1
ATOM 2185 C C . LEU A 1 280 ? 20.625 30.625 4.219 1 97.5 280 LEU A C 1
ATOM 2187 O O . LEU A 1 280 ? 20.531 31.562 3.428 1 97.5 280 LEU A O 1
ATOM 2191 N N . LYS A 1 281 ? 20.547 29.391 3.854 1 97.69 281 LYS A N 1
ATOM 2192 C CA . LYS A 1 281 ? 20.359 29.031 2.453 1 97.69 281 LYS A CA 1
ATOM 2193 C C . LYS A 1 281 ? 18.969 29.438 1.964 1 97.69 281 LYS A C 1
ATOM 2195 O O . LYS A 1 281 ? 18.812 29.875 0.821 1 97.69 281 LYS A O 1
ATOM 2200 N N . ILE A 1 282 ? 17.984 29.234 2.797 1 97.81 282 ILE A N 1
ATOM 2201 C CA . ILE A 1 282 ? 16.625 29.656 2.453 1 97.81 282 ILE A CA 1
ATOM 2202 C C . ILE A 1 282 ? 16.609 31.156 2.178 1 97.81 282 ILE A C 1
ATOM 2204 O O . ILE A 1 282 ? 16.031 31.594 1.179 1 97.81 282 ILE A O 1
ATOM 2208 N N . ARG A 1 283 ? 17.188 31.906 3.025 1 96.75 283 ARG A N 1
ATOM 2209 C CA . ARG A 1 283 ? 17.203 33.344 2.855 1 96.75 283 ARG A CA 1
ATOM 2210 C C . ARG A 1 283 ? 17.859 33.75 1.536 1 96.75 283 ARG A C 1
ATOM 2212 O O . ARG A 1 283 ? 17.344 34.594 0.807 1 96.75 283 ARG A O 1
ATOM 2219 N N . ALA A 1 284 ? 19 33.156 1.306 1 96.06 284 ALA A N 1
ATOM 2220 C CA . ALA A 1 284 ? 19.719 33.469 0.065 1 96.06 284 ALA A CA 1
ATOM 2221 C C . ALA A 1 284 ? 18.859 33.094 -1.152 1 96.06 284 ALA A C 1
ATOM 2223 O O . ALA A 1 284 ? 18.812 33.844 -2.121 1 96.06 284 ALA A O 1
ATOM 2224 N N . MET A 1 285 ? 18.312 31.938 -1.07 1 95.44 285 MET A N 1
ATOM 2225 C CA . MET A 1 285 ? 17.469 31.453 -2.156 1 95.44 285 MET A CA 1
ATOM 2226 C C . MET A 1 285 ? 16.281 32.406 -2.387 1 95.44 285 MET A C 1
ATOM 2228 O O . MET A 1 285 ? 15.961 32.719 -3.531 1 95.44 285 MET A O 1
ATOM 2232 N N . LEU A 1 286 ? 15.633 32.844 -1.343 1 94.06 286 LEU A N 1
ATOM 2233 C CA . LEU A 1 286 ? 14.469 33.719 -1.446 1 94.06 286 LEU A CA 1
ATOM 2234 C C . LEU A 1 286 ? 14.867 35.094 -1.997 1 94.06 286 LEU A C 1
ATOM 2236 O O . LEU A 1 286 ? 14.094 35.719 -2.721 1 94.06 286 LEU A O 1
ATOM 2240 N N . GLU A 1 287 ? 16.016 35.5 -1.652 1 94.25 287 GLU A N 1
ATOM 2241 C CA . GLU A 1 287 ? 16.531 36.75 -2.199 1 94.25 287 GLU A CA 1
ATOM 2242 C C . GLU A 1 287 ? 16.672 36.688 -3.715 1 94.25 287 GLU A C 1
ATOM 2244 O O . GLU A 1 287 ? 16.297 37.625 -4.43 1 94.25 287 GLU A O 1
ATOM 2249 N N . GLU A 1 288 ? 17.219 35.625 -4.121 1 95.25 288 GLU A N 1
ATOM 2250 C CA . GLU A 1 288 ? 17.359 35.406 -5.559 1 95.25 288 GLU A CA 1
ATOM 2251 C C . GLU A 1 288 ? 16 35.344 -6.25 1 95.25 288 GLU A C 1
ATOM 2253 O O . GLU A 1 288 ? 15.812 35.938 -7.309 1 95.25 288 GLU A O 1
ATOM 2258 N N . LEU A 1 289 ? 15.125 34.625 -5.668 1 93.31 289 LEU A N 1
ATOM 2259 C CA . LEU A 1 289 ? 13.781 34.5 -6.219 1 93.31 289 LEU A CA 1
ATOM 2260 C C . LEU A 1 289 ? 13.07 35.844 -6.281 1 93.31 289 LEU A C 1
ATOM 2262 O O . LEU A 1 289 ? 12.398 36.156 -7.266 1 93.31 289 LEU A O 1
ATOM 2266 N N . ASN A 1 290 ? 13.242 36.594 -5.281 1 93.56 290 ASN A N 1
ATOM 2267 C CA . ASN A 1 290 ? 12.617 37.906 -5.211 1 93.56 290 ASN A CA 1
ATOM 2268 C C . ASN A 1 290 ? 13.18 38.844 -6.266 1 93.56 290 ASN A C 1
ATOM 2270 O O . ASN A 1 290 ? 12.453 39.688 -6.82 1 93.56 290 ASN A O 1
ATOM 2274 N N . GLN A 1 291 ? 14.43 38.719 -6.516 1 94.88 291 GLN A N 1
ATOM 2275 C CA . GLN A 1 291 ? 15.047 39.562 -7.551 1 94.88 291 GLN A CA 1
ATOM 2276 C C . GLN A 1 291 ? 14.461 39.25 -8.922 1 94.88 291 GLN A C 1
ATOM 2278 O O . GLN A 1 291 ? 14.148 40.156 -9.695 1 94.88 291 GLN A O 1
ATOM 2283 N N . GLU A 1 292 ? 14.32 38 -9.148 1 94.06 292 GLU A N 1
ATOM 2284 C CA . GLU A 1 292 ? 13.734 37.594 -10.414 1 94.06 292 GLU A CA 1
ATOM 2285 C C . GLU A 1 292 ? 12.289 38.062 -10.547 1 94.06 292 GLU A C 1
ATOM 2287 O O . GLU A 1 292 ? 11.867 38.5 -11.617 1 94.06 292 GLU A O 1
ATOM 2292 N N . ARG A 1 293 ? 11.578 37.969 -9.516 1 91.31 293 ARG A N 1
ATOM 2293 C CA . ARG A 1 293 ? 10.172 38.344 -9.523 1 91.31 293 ARG A CA 1
ATOM 2294 C C . ARG A 1 293 ? 10.016 39.844 -9.664 1 91.31 293 ARG A C 1
ATOM 2296 O O . ARG A 1 293 ? 9.125 40.312 -10.367 1 91.31 293 ARG A O 1
ATOM 2303 N N . ALA A 1 294 ? 10.906 40.5 -9.023 1 92.62 294 ALA A N 1
ATOM 2304 C CA . ALA A 1 294 ? 10.875 41.938 -9.094 1 92.62 294 ALA A CA 1
ATOM 2305 C C . ALA A 1 294 ? 11.086 42.438 -10.523 1 92.62 294 ALA A C 1
ATOM 2307 O O . ALA A 1 294 ? 10.445 43.406 -10.961 1 92.62 294 ALA A O 1
ATOM 2308 N N . VAL A 1 295 ? 11.906 41.812 -11.219 1 94.19 295 VAL A N 1
ATOM 2309 C CA . VAL A 1 295 ? 12.203 42.188 -12.609 1 94.19 295 VAL A CA 1
ATOM 2310 C C . VAL A 1 295 ? 10.961 41.969 -13.469 1 94.19 295 VAL A C 1
ATOM 2312 O O . VAL A 1 295 ? 10.703 42.719 -14.398 1 94.19 295 VAL A O 1
ATOM 2315 N N . ARG A 1 296 ? 10.133 40.969 -13.125 1 90.25 296 ARG A N 1
ATOM 2316 C CA . ARG A 1 296 ? 8.93 40.625 -13.883 1 90.25 296 ARG A CA 1
ATOM 2317 C C . ARG A 1 296 ? 7.738 41.438 -13.406 1 90.25 296 ARG A C 1
ATOM 2319 O O . ARG A 1 296 ? 6.652 41.375 -13.992 1 90.25 296 ARG A O 1
ATOM 2326 N N . GLY A 1 297 ? 7.957 42.188 -12.289 1 89.75 297 GLY A N 1
ATOM 2327 C CA . GLY A 1 297 ? 6.867 42.969 -11.719 1 89.75 297 GLY A CA 1
ATOM 2328 C C . GLY A 1 297 ? 5.949 42.125 -10.844 1 89.75 297 GLY A C 1
ATOM 2329 O O . GLY A 1 297 ? 4.812 42.531 -10.57 1 89.75 297 GLY A O 1
ATOM 2330 N N . ASP A 1 298 ? 6.441 41 -10.453 1 87.62 298 ASP A N 1
ATOM 2331 C CA . ASP A 1 298 ? 5.656 40.125 -9.602 1 87.62 298 ASP A CA 1
ATOM 2332 C C . ASP A 1 298 ? 5.816 40.469 -8.125 1 87.62 298 ASP A C 1
ATOM 2334 O O . ASP A 1 298 ? 6.766 41.156 -7.754 1 87.62 298 ASP A O 1
ATOM 2338 N N . VAL A 1 299 ? 4.934 40 -7.363 1 86 299 VAL A N 1
ATOM 2339 C CA . VAL A 1 299 ? 4.953 40.219 -5.922 1 86 299 VAL A CA 1
ATOM 2340 C C . VAL A 1 299 ? 6.152 39.5 -5.305 1 86 299 VAL A C 1
ATOM 2342 O O . VAL A 1 299 ? 6.465 38.375 -5.676 1 86 299 VAL A O 1
ATOM 2345 N N . THR A 1 300 ? 6.867 40.25 -4.457 1 89.06 300 THR A N 1
ATOM 2346 C CA . THR A 1 300 ? 7.965 39.656 -3.695 1 89.06 300 THR A CA 1
ATOM 2347 C C . THR A 1 300 ? 7.535 39.375 -2.26 1 89.06 300 THR A C 1
ATOM 2349 O O . THR A 1 300 ? 6.594 40 -1.754 1 89.06 300 THR A O 1
ATOM 2352 N N . LEU A 1 301 ? 8.211 38.344 -1.652 1 88.25 301 LEU A N 1
ATOM 2353 C CA . LEU A 1 301 ? 7.836 37.969 -0.298 1 88.25 301 LEU A CA 1
ATOM 2354 C C . LEU A 1 301 ? 9.031 38.062 0.648 1 88.25 301 LEU A C 1
ATOM 2356 O O . LEU A 1 301 ? 10.164 37.781 0.254 1 88.25 301 LEU A O 1
ATOM 2360 N N . ASN A 1 302 ? 8.75 38.562 1.78 1 92.44 302 ASN A N 1
ATOM 2361 C CA . ASN A 1 302 ? 9.711 38.5 2.879 1 92.44 302 ASN A CA 1
ATOM 2362 C C . ASN A 1 302 ? 9.297 37.469 3.918 1 92.44 302 ASN A C 1
ATOM 2364 O O . ASN A 1 302 ? 8.109 37.25 4.148 1 92.44 302 ASN A O 1
ATOM 2368 N N . VAL A 1 303 ? 10.32 36.875 4.52 1 96.5 303 VAL A N 1
ATOM 2369 C CA . VAL A 1 303 ? 10.016 35.844 5.523 1 96.5 303 VAL A CA 1
ATOM 2370 C C . VAL A 1 303 ? 10.742 36.188 6.824 1 96.5 303 VAL A C 1
ATOM 2372 O O . VAL A 1 303 ? 11.695 36.969 6.828 1 96.5 303 VAL A O 1
ATOM 2375 N N . THR A 1 304 ? 10.242 35.688 7.91 1 98 304 THR A N 1
ATOM 2376 C CA . THR A 1 304 ? 10.914 35.656 9.211 1 98 304 THR A CA 1
ATOM 2377 C C . THR A 1 304 ? 11.203 34.25 9.641 1 98 304 THR A C 1
ATOM 2379 O O . THR A 1 304 ? 10.406 33.344 9.375 1 98 304 THR A O 1
ATOM 2382 N N . MET A 1 305 ? 12.359 34.031 10.242 1 98.62 305 MET A N 1
ATOM 2383 C CA . MET A 1 305 ? 12.719 32.688 10.695 1 98.62 305 MET A CA 1
ATOM 2384 C C . MET A 1 305 ? 13.18 32.719 12.148 1 98.62 305 MET A C 1
ATOM 2386 O O . MET A 1 305 ? 13.891 33.625 12.562 1 98.62 305 MET A O 1
ATOM 2390 N N . GLY A 1 306 ? 12.734 31.812 12.891 1 98.44 306 GLY A N 1
ATOM 2391 C CA . GLY A 1 306 ? 13.141 31.594 14.273 1 98.44 306 GLY A CA 1
ATOM 2392 C C . GLY A 1 306 ? 13.602 30.172 14.547 1 98.44 306 GLY A C 1
ATOM 2393 O O . GLY A 1 306 ? 12.992 29.219 14.055 1 98.44 306 GLY A O 1
ATOM 2394 N N . LEU A 1 307 ? 14.758 30.016 15.289 1 98.56 307 LEU A N 1
ATOM 2395 C CA . LEU A 1 307 ? 15.305 28.703 15.57 1 98.56 307 LEU A CA 1
ATOM 2396 C C . LEU A 1 307 ? 15.633 28.562 17.047 1 98.56 307 LEU A C 1
ATOM 2398 O O . LEU A 1 307 ? 16.125 29.5 17.672 1 98.56 307 LEU A O 1
ATOM 2402 N N . HIS A 1 308 ? 15.406 27.406 17.547 1 97.75 308 HIS A N 1
ATOM 2403 C CA . HIS A 1 308 ? 15.781 27.031 18.906 1 97.75 308 HIS A CA 1
ATOM 2404 C C . HIS A 1 308 ? 15.992 25.531 19.031 1 97.75 308 HIS A C 1
ATOM 2406 O O . HIS A 1 308 ? 15.359 24.75 18.312 1 97.75 308 HIS A O 1
ATOM 2412 N N . SER A 1 309 ? 16.938 25.141 19.906 1 97.69 309 SER A N 1
ATOM 2413 C CA . SER A 1 309 ? 17.172 23.719 20.203 1 97.69 309 SER A CA 1
ATOM 2414 C C . SER A 1 309 ? 16.688 23.359 21.594 1 97.69 309 SER A C 1
ATOM 2416 O O . SER A 1 309 ? 16.828 24.156 22.531 1 97.69 309 SER A O 1
ATOM 2418 N N . GLY A 1 310 ? 16.094 22.203 21.672 1 96.56 310 GLY A N 1
ATOM 2419 C CA . GLY A 1 310 ? 15.703 21.703 22.984 1 96.56 310 GLY A CA 1
ATOM 2420 C C . GLY A 1 310 ? 14.891 20.422 22.906 1 96.56 310 GLY A C 1
ATOM 2421 O O . GLY A 1 310 ? 14.812 19.797 21.844 1 96.56 310 GLY A O 1
ATOM 2422 N N . GLN A 1 311 ? 14.406 19.984 24.078 1 96.06 311 GLN A N 1
ATOM 2423 C CA . GLN A 1 311 ? 13.641 18.75 24.188 1 96.06 311 GLN A CA 1
ATOM 2424 C C . GLN A 1 311 ? 12.18 18.969 23.812 1 96.06 311 GLN A C 1
ATOM 2426 O O . GLN A 1 311 ? 11.617 20.031 24.094 1 96.06 311 GLN A O 1
ATOM 2431 N N . ALA A 1 312 ? 11.609 18.016 23.141 1 96.31 312 ALA A N 1
ATOM 2432 C CA . ALA A 1 312 ? 10.18 17.953 22.859 1 96.31 312 ALA A CA 1
ATOM 2433 C C . ALA A 1 312 ? 9.695 16.5 22.766 1 96.31 312 ALA A C 1
ATOM 2435 O O . ALA A 1 312 ? 10.492 15.57 22.875 1 96.31 312 ALA A O 1
ATOM 2436 N N . ILE A 1 313 ? 8.438 16.312 22.734 1 96.81 313 ILE A N 1
ATOM 2437 C CA . ILE A 1 313 ? 7.84 15.008 22.5 1 96.81 313 ILE A CA 1
ATOM 2438 C C . ILE A 1 313 ? 7.23 14.969 21.094 1 96.81 313 ILE A C 1
ATOM 2440 O O . ILE A 1 313 ? 6.406 15.812 20.75 1 96.81 313 ILE A O 1
ATOM 2444 N N . ARG A 1 314 ? 7.797 14.117 20.328 1 95.69 314 ARG A N 1
ATOM 2445 C CA . ARG A 1 314 ? 7.07 13.758 19.109 1 95.69 314 ARG A CA 1
ATOM 2446 C C . ARG A 1 314 ? 5.867 12.883 19.438 1 95.69 314 ARG A C 1
ATOM 2448 O O . ARG A 1 314 ? 6.023 11.703 19.766 1 95.69 314 ARG A O 1
ATOM 2455 N N . ALA A 1 315 ? 4.746 13.406 19.266 1 95.06 315 ALA A N 1
ATOM 2456 C CA . ALA A 1 315 ? 3.557 12.742 19.797 1 95.06 315 ALA A CA 1
ATOM 2457 C C . ALA A 1 315 ? 2.467 12.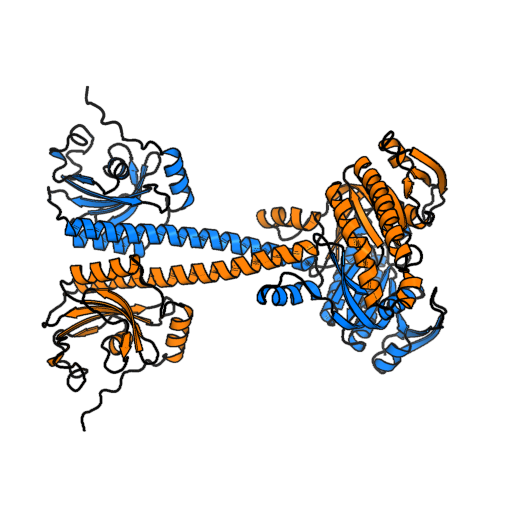641 18.734 1 95.06 315 ALA A C 1
ATOM 2459 O O . ALA A 1 315 ? 2.408 13.461 17.828 1 95.06 315 ALA A O 1
ATOM 2460 N N . ASN A 1 316 ? 1.685 11.586 18.875 1 94.12 316 ASN A N 1
ATOM 2461 C CA . ASN A 1 316 ? 0.426 11.508 18.141 1 94.12 316 ASN A CA 1
ATOM 2462 C C . ASN A 1 316 ? -0.676 12.305 18.828 1 94.12 316 ASN A C 1
ATOM 2464 O O . ASN A 1 316 ? -0.952 12.102 20.016 1 94.12 316 ASN A O 1
ATOM 2468 N N . VAL A 1 317 ? -1.174 13.211 18.078 1 95.06 317 VAL A N 1
ATOM 2469 C CA . VAL A 1 317 ? -2.254 14.039 18.609 1 95.06 317 VAL A CA 1
ATOM 2470 C C . VAL A 1 317 ? -3.508 13.859 17.766 1 95.06 317 VAL A C 1
ATOM 2472 O O . VAL A 1 317 ? -3.436 13.844 16.531 1 95.06 317 VAL A O 1
ATOM 2475 N N . GLY A 1 318 ? -4.57 13.648 18.422 1 95.12 318 GLY A N 1
ATOM 2476 C CA . GLY A 1 318 ? -5.809 13.461 17.672 1 95.12 318 GLY A CA 1
ATOM 2477 C C . GLY A 1 318 ? -6.605 12.258 18.141 1 95.12 318 GLY A C 1
ATOM 2478 O O . GLY A 1 318 ? -6.637 11.953 19.344 1 95.12 318 GLY A O 1
ATOM 2479 N N . GLY A 1 319 ? -7.363 11.68 17.234 1 92.5 319 GLY A N 1
ATOM 2480 C CA . GLY A 1 319 ? -8.188 10.516 17.531 1 92.5 319 GLY A CA 1
ATOM 2481 C C . GLY A 1 319 ? -7.727 9.266 16.797 1 92.5 319 GLY A C 1
ATOM 2482 O O . GLY A 1 319 ? -6.664 9.258 16.172 1 92.5 319 GLY A O 1
ATOM 2483 N N . ASP A 1 320 ? -8.539 8.219 16.969 1 88.5 320 ASP A N 1
ATOM 2484 C CA . ASP A 1 320 ? -8.18 6.914 16.406 1 88.5 320 ASP A CA 1
ATOM 2485 C C . ASP A 1 320 ? -8.203 6.953 14.875 1 88.5 320 ASP A C 1
ATOM 2487 O O . ASP A 1 320 ? -7.352 6.352 14.219 1 88.5 320 ASP A O 1
ATOM 2491 N N . ASP A 1 321 ? -9.094 7.719 14.352 1 89.94 321 ASP A N 1
ATOM 2492 C CA . ASP A 1 321 ? -9.312 7.676 12.906 1 89.94 321 ASP A CA 1
ATOM 2493 C C . ASP A 1 321 ? -8.586 8.82 12.203 1 89.94 321 ASP A C 1
ATOM 2495 O O . ASP A 1 321 ? -8.477 8.836 10.977 1 89.94 321 ASP A O 1
ATOM 2499 N N . ARG A 1 322 ? -8.078 9.758 12.992 1 94.62 322 ARG A N 1
ATOM 2500 C CA . ARG A 1 322 ? -7.336 10.891 12.461 1 94.62 322 ARG A CA 1
ATOM 2501 C C . ARG A 1 322 ? -6.418 11.492 13.516 1 94.62 322 ARG A C 1
ATOM 2503 O O . ARG A 1 322 ? -6.883 11.953 14.562 1 94.62 322 ARG A O 1
ATOM 2510 N N . ARG A 1 323 ? -5.188 11.523 13.172 1 93.62 323 ARG A N 1
ATOM 2511 C CA . ARG A 1 323 ? -4.227 12.102 14.102 1 93.62 323 ARG A CA 1
ATOM 2512 C C . ARG A 1 323 ? -3.074 12.773 13.359 1 93.62 323 ARG A C 1
ATOM 2514 O O . ARG A 1 323 ? -3.029 12.742 12.125 1 93.62 323 ARG A O 1
ATOM 2521 N N . ASP A 1 324 ? -2.348 13.469 14.008 1 93.44 324 ASP A N 1
ATOM 2522 C CA . ASP A 1 324 ? -1.126 14.117 13.547 1 93.44 324 ASP A CA 1
ATOM 2523 C C . ASP A 1 324 ? 0.075 13.703 14.391 1 93.44 324 ASP A C 1
ATOM 2525 O O . ASP A 1 324 ? -0.058 13.461 15.594 1 93.44 324 ASP A O 1
ATOM 2529 N N . ASN A 1 325 ? 1.126 13.406 13.734 1 94.12 325 ASN A N 1
ATOM 2530 C CA . ASN A 1 325 ? 2.393 13.211 14.43 1 94.12 325 ASN A CA 1
ATOM 2531 C C . ASN A 1 325 ? 3.219 14.492 14.461 1 94.12 325 ASN A C 1
ATOM 2533 O O . ASN A 1 325 ? 3.74 14.922 13.43 1 94.12 325 ASN A O 1
ATOM 2537 N N . THR A 1 326 ? 3.289 15.078 15.609 1 94.44 326 THR A N 1
ATOM 2538 C CA . THR A 1 326 ? 3.875 16.406 15.688 1 94.44 326 THR A CA 1
ATOM 2539 C C . THR A 1 326 ? 4.746 16.547 16.922 1 94.44 326 THR A C 1
ATOM 2541 O O . THR A 1 326 ? 4.953 15.57 17.656 1 94.44 326 THR A O 1
ATOM 2544 N N . LEU A 1 327 ? 5.316 17.734 17.094 1 96.06 327 LEU A N 1
ATOM 2545 C CA . LEU A 1 327 ? 6.242 18.016 18.172 1 96.06 327 LEU A CA 1
ATOM 2546 C C . LEU A 1 327 ? 5.609 18.938 19.203 1 96.06 327 LEU A C 1
ATOM 2548 O O . LEU A 1 327 ? 5.141 20.031 18.859 1 96.06 327 LEU A O 1
ATOM 2552 N N . ILE A 1 328 ? 5.621 18.438 20.422 1 95.12 328 ILE A N 1
ATOM 2553 C CA . ILE A 1 328 ? 5.07 19.203 21.531 1 95.12 328 ILE A CA 1
ATOM 2554 C C . ILE A 1 328 ? 6.145 19.422 22.594 1 95.12 328 ILE A C 1
ATOM 2556 O O . ILE A 1 328 ? 6.789 18.469 23.047 1 95.12 328 ILE A O 1
ATOM 2560 N N . GLY A 1 329 ? 6.332 20.703 22.953 1 93.75 329 GLY A N 1
ATOM 2561 C CA . GLY A 1 329 ? 7.301 21.016 24 1 93.75 329 GLY A CA 1
ATOM 2562 C C . GLY A 1 329 ? 7.652 22.5 24.062 1 93.75 329 GLY A C 1
ATOM 2563 O O . GLY A 1 329 ? 7.387 23.25 23.125 1 93.75 329 GLY A O 1
ATOM 2564 N N . ASN A 1 330 ? 8.242 22.891 25.125 1 90.81 330 ASN A N 1
ATOM 2565 C CA . ASN A 1 330 ? 8.617 24.281 25.344 1 90.81 330 ASN A CA 1
ATOM 2566 C C . ASN A 1 330 ? 9.617 24.766 24.312 1 90.81 330 ASN A C 1
ATOM 2568 O O . ASN A 1 330 ? 9.594 25.938 23.906 1 90.81 330 ASN A O 1
ATOM 2572 N N . ALA A 1 331 ? 10.5 23.875 23.953 1 94.06 331 ALA A N 1
ATOM 2573 C CA . ALA A 1 331 ? 11.492 24.234 22.953 1 94.06 331 ALA A CA 1
ATOM 2574 C C . ALA A 1 331 ? 10.82 24.641 21.641 1 94.06 331 ALA A C 1
ATOM 2576 O O . ALA A 1 331 ? 11.273 25.578 20.969 1 94.06 331 ALA A O 1
ATOM 2577 N N . VAL A 1 332 ? 9.797 23.953 21.297 1 95.5 332 VAL A N 1
ATOM 2578 C CA . VAL A 1 332 ? 9.047 24.25 20.094 1 95.5 332 VAL A CA 1
ATOM 2579 C C . VAL A 1 332 ? 8.391 25.625 20.203 1 95.5 332 VAL A C 1
ATOM 2581 O O . VAL A 1 332 ? 8.445 26.438 19.266 1 95.5 332 VAL A O 1
ATOM 2584 N N . ASN A 1 333 ? 7.875 25.938 21.375 1 91.69 333 ASN A N 1
ATOM 2585 C CA . ASN A 1 333 ? 7.238 27.234 21.625 1 91.69 333 ASN A CA 1
ATOM 2586 C C . ASN A 1 333 ? 8.242 28.375 21.531 1 91.69 333 ASN A C 1
ATOM 2588 O O . ASN A 1 333 ? 7.922 29.438 21 1 91.69 333 ASN A O 1
ATOM 2592 N N . ILE A 1 334 ? 9.336 28.125 22.016 1 93.12 334 ILE A N 1
ATOM 2593 C CA . ILE A 1 334 ? 10.375 29.156 21.984 1 93.12 334 ILE A CA 1
ATOM 2594 C C . ILE A 1 334 ? 10.75 29.469 20.547 1 93.12 334 ILE A C 1
ATOM 2596 O O . ILE A 1 334 ? 10.844 30.641 20.156 1 93.12 334 ILE A O 1
ATOM 2600 N N . ALA A 1 335 ? 10.938 28.484 19.766 1 96.44 335 ALA A N 1
ATOM 2601 C CA . ALA A 1 335 ? 11.273 28.688 18.344 1 96.44 335 ALA A CA 1
ATOM 2602 C C . ALA A 1 335 ? 10.18 29.484 17.641 1 96.44 335 ALA A C 1
ATOM 2604 O O . ALA A 1 335 ? 10.477 30.391 16.859 1 96.44 335 ALA A O 1
ATOM 2605 N N . ALA A 1 336 ? 8.969 29.125 17.891 1 95 336 ALA A N 1
ATOM 2606 C CA . ALA A 1 336 ? 7.832 29.812 17.281 1 95 336 ALA A CA 1
ATOM 2607 C C . ALA A 1 336 ? 7.809 31.281 17.688 1 95 336 ALA A C 1
ATOM 2609 O O . ALA A 1 336 ? 7.539 32.156 16.859 1 95 336 ALA A O 1
ATOM 2610 N N . ARG A 1 337 ? 8.094 31.578 18.891 1 93.12 337 ARG A N 1
ATOM 2611 C CA . ARG A 1 337 ? 8.094 32.938 19.406 1 93.12 337 ARG A CA 1
ATOM 2612 C C . ARG A 1 337 ? 9.242 33.75 18.812 1 93.12 337 ARG A C 1
ATOM 2614 O O . ARG A 1 337 ? 9.102 34.938 18.562 1 93.12 337 ARG A O 1
ATOM 2621 N N . LEU A 1 338 ? 10.352 33.062 18.703 1 96 338 LEU A N 1
ATOM 2622 C CA . LEU A 1 338 ? 11.477 33.75 18.062 1 96 338 LEU A CA 1
ATOM 2623 C C . LEU A 1 338 ? 11.133 34.156 16.641 1 96 338 LEU A C 1
ATOM 2625 O O . LEU A 1 338 ? 11.477 35.25 16.203 1 96 338 LEU A O 1
ATOM 2629 N N . GLN A 1 339 ? 10.492 33.25 15.961 1 97.12 339 GLN A N 1
ATOM 2630 C CA . GLN A 1 339 ? 10.062 33.562 14.602 1 97.12 339 GLN A CA 1
ATOM 2631 C C . GLN A 1 339 ? 9.117 34.75 14.586 1 97.12 339 GLN A C 1
ATOM 2633 O O . GLN A 1 339 ? 9.258 35.656 13.75 1 97.12 339 GLN A O 1
ATOM 2638 N N . LYS A 1 340 ? 8.164 34.844 15.508 1 93.88 340 LYS A N 1
ATOM 2639 C CA . LYS A 1 340 ? 7.176 35.906 15.57 1 93.88 340 LYS A CA 1
ATOM 2640 C C . LYS A 1 340 ? 7.828 37.25 15.906 1 93.88 340 LYS A C 1
ATOM 2642 O O . LYS A 1 340 ? 7.379 38.281 15.438 1 93.88 340 LYS A O 1
ATOM 2647 N N . ALA A 1 341 ? 8.844 37.219 16.656 1 94 341 ALA A N 1
ATOM 2648 C CA . ALA A 1 341 ? 9.523 38.406 17.109 1 94 341 ALA A CA 1
ATOM 2649 C C . ALA A 1 341 ? 10.547 38.906 16.078 1 94 341 ALA A C 1
ATOM 2651 O O . ALA A 1 341 ? 11.047 40 16.172 1 94 341 ALA A O 1
ATOM 2652 N N . CYS A 1 342 ? 10.797 38.125 15.125 1 96.62 342 CYS A N 1
ATOM 2653 C CA . CYS A 1 342 ? 11.867 38.375 14.156 1 96.62 342 CYS A CA 1
ATOM 2654 C C . CYS A 1 342 ? 11.484 39.469 13.18 1 96.62 342 CYS A C 1
ATOM 2656 O O . CYS A 1 342 ? 10.336 39.562 12.734 1 96.62 342 CYS A O 1
ATOM 2658 N N . ARG A 1 343 ? 12.391 40.312 12.852 1 95.12 343 ARG A N 1
ATOM 2659 C CA . ARG A 1 343 ? 12.141 41.375 11.852 1 95.12 343 ARG A CA 1
ATOM 2660 C C . ARG A 1 343 ? 12.062 40.75 10.453 1 95.12 343 ARG A C 1
ATOM 2662 O O . ARG A 1 343 ? 12.633 39.688 10.188 1 95.12 343 ARG A O 1
ATOM 2669 N N . PRO A 1 344 ? 11.414 41.469 9.555 1 94.88 344 PRO A N 1
ATOM 2670 C CA . PRO A 1 344 ? 11.305 40.969 8.18 1 94.88 344 PRO A CA 1
ATOM 2671 C C . PRO A 1 344 ? 12.656 40.656 7.543 1 94.88 344 PRO A C 1
ATOM 2673 O O . PRO A 1 344 ? 13.555 41.5 7.574 1 94.88 344 PRO A O 1
ATOM 2676 N N . GLY A 1 345 ? 12.82 39.438 7.012 1 94.5 345 GLY A N 1
ATOM 2677 C CA . GLY A 1 345 ? 14.039 39 6.344 1 94.5 345 GLY A CA 1
ATOM 2678 C C . GLY A 1 345 ? 15.109 38.531 7.301 1 94.5 345 GLY A C 1
ATOM 2679 O O . GLY A 1 345 ? 16.188 38.094 6.875 1 94.5 345 GLY A O 1
ATOM 2680 N N . GLY A 1 346 ? 14.766 38.531 8.508 1 96.38 346 GLY A N 1
ATOM 2681 C CA . GLY A 1 346 ? 15.758 38.188 9.508 1 96.38 346 GLY A CA 1
ATOM 2682 C C . GLY A 1 346 ? 15.742 36.719 9.867 1 96.38 346 GLY A C 1
ATOM 2683 O O . GLY A 1 346 ? 14.836 35.969 9.469 1 96.38 346 GLY A O 1
ATOM 2684 N N . ILE A 1 347 ? 16.828 36.312 10.539 1 98.19 347 ILE A N 1
ATOM 2685 C CA . ILE A 1 347 ? 16.969 35 11.172 1 98.19 347 ILE A CA 1
ATOM 2686 C C . ILE A 1 347 ? 17.312 35.188 12.648 1 98.19 347 ILE A C 1
ATOM 2688 O O . ILE A 1 347 ? 18.391 35.688 12.977 1 98.19 347 ILE A O 1
ATOM 2692 N N . LEU A 1 348 ? 16.406 34.812 13.445 1 98 348 LEU A N 1
ATOM 2693 C CA . LEU A 1 348 ? 16.594 34.969 14.883 1 98 348 LEU A CA 1
ATOM 2694 C C . LEU A 1 348 ? 16.781 33.625 15.562 1 98 348 LEU A C 1
ATOM 2696 O O . LEU A 1 348 ? 15.938 32.719 15.438 1 98 348 LEU A O 1
ATOM 2700 N N . ILE A 1 349 ? 17.906 33.438 16.297 1 97.56 349 ILE A N 1
ATOM 2701 C CA . ILE A 1 349 ? 18.156 32.156 16.969 1 97.56 349 ILE A CA 1
ATOM 2702 C C . ILE A 1 349 ? 18.406 32.406 18.453 1 97.56 349 ILE A C 1
ATOM 2704 O O . ILE A 1 349 ? 18.875 33.469 18.844 1 97.56 349 ILE A O 1
ATOM 2708 N N . SER A 1 350 ? 18.125 31.406 19.266 1 95.75 350 SER A N 1
ATOM 2709 C CA . SER A 1 350 ? 18.344 31.5 20.703 1 95.75 350 SER A CA 1
ATOM 2710 C C . SER A 1 350 ? 19.844 31.547 21.031 1 95.75 350 SER A C 1
ATOM 2712 O O . SER A 1 350 ? 20.672 31.062 20.25 1 95.75 350 SER A O 1
ATOM 2714 N N . GLN A 1 351 ? 20.094 32.062 22.203 1 94.5 351 GLN A N 1
ATOM 2715 C CA . GLN A 1 351 ? 21.469 32.125 22.688 1 94.5 351 GLN A CA 1
ATOM 2716 C C . GLN A 1 351 ? 22.078 30.719 22.781 1 94.5 351 GLN A C 1
ATOM 2718 O O . GLN A 1 351 ? 23.234 30.516 22.359 1 94.5 351 GLN A O 1
ATOM 2723 N N . THR A 1 352 ? 21.375 29.844 23.266 1 93.38 352 THR A N 1
ATOM 2724 C CA . THR A 1 352 ? 21.859 28.484 23.453 1 93.38 352 THR A CA 1
ATOM 2725 C C . THR A 1 352 ? 22.203 27.844 22.109 1 93.38 352 THR A C 1
ATOM 2727 O O . THR A 1 352 ? 23.234 27.188 21.984 1 93.38 352 THR A O 1
ATOM 2730 N N . LEU A 1 353 ? 21.344 28.031 21.156 1 96.38 353 LEU A N 1
ATOM 2731 C CA . LEU A 1 353 ? 21.625 27.5 19.828 1 96.38 353 LEU A CA 1
ATOM 2732 C C . LEU A 1 353 ? 22.844 28.188 19.203 1 96.38 353 LEU A C 1
ATOM 2734 O O . LEU A 1 353 ? 23.703 27.531 18.625 1 96.38 353 LEU A O 1
ATOM 2738 N N . PHE A 1 354 ? 22.891 29.469 19.328 1 96.19 354 PHE A N 1
ATOM 2739 C CA . PHE A 1 354 ? 24.016 30.219 18.766 1 96.19 354 PHE A CA 1
ATOM 2740 C C . PHE A 1 354 ? 25.344 29.719 19.312 1 96.19 354 PHE A C 1
ATOM 2742 O O . PHE A 1 354 ? 26.281 29.516 18.562 1 96.19 354 PHE A O 1
ATOM 2749 N N . GLU A 1 355 ? 25.391 29.484 20.562 1 94.5 355 GLU A N 1
ATOM 2750 C CA . GLU A 1 355 ? 26.609 29.016 21.234 1 94.5 355 GLU A CA 1
ATOM 2751 C C . GLU A 1 355 ? 27 27.625 20.734 1 94.5 355 GLU A C 1
ATOM 2753 O O . GLU A 1 355 ? 28.188 27.312 20.625 1 94.5 355 GLU A O 1
ATOM 2758 N N . SER A 1 356 ? 26.031 26.891 20.391 1 93.94 356 SER A N 1
ATOM 2759 C CA . SER A 1 356 ? 26.297 25.5 20 1 93.94 356 SER A CA 1
ATOM 2760 C C . SER A 1 356 ? 26.734 25.422 18.547 1 93.94 356 SER A C 1
ATOM 2762 O O . SER A 1 356 ? 27.344 24.438 18.125 1 93.94 356 SER A O 1
ATOM 2764 N N . VAL A 1 357 ? 26.453 26.453 17.797 1 93.19 357 VAL A N 1
ATOM 2765 C CA . VAL A 1 357 ? 26.734 26.344 16.359 1 93.19 357 VAL A CA 1
ATOM 2766 C C . VAL A 1 357 ? 27.828 27.328 15.969 1 93.19 357 VAL A C 1
ATOM 2768 O O . VAL A 1 357 ? 28.078 27.547 14.781 1 93.19 357 VAL A O 1
ATOM 2771 N N . GLN A 1 358 ? 28.609 27.812 17.031 1 84.94 358 GLN A N 1
ATOM 2772 C CA . GLN A 1 358 ? 29.672 28.797 16.812 1 84.94 358 GLN A CA 1
ATOM 2773 C C . GLN A 1 358 ? 30.703 28.281 15.805 1 84.94 358 GLN A C 1
ATOM 2775 O O . GLN A 1 358 ? 31.031 27.094 15.82 1 84.94 358 GLN A O 1
ATOM 2780 N N . PRO A 1 359 ? 31.094 28.859 14.922 1 82.75 359 PRO A N 1
ATOM 2781 C CA . PRO A 1 359 ? 31.781 29.156 13.664 1 82.75 359 PRO A CA 1
ATOM 2782 C C . PRO A 1 359 ? 30.859 29.094 12.453 1 82.75 359 PRO A C 1
ATOM 2784 O O . PRO A 1 359 ? 31.188 29.609 11.391 1 82.75 359 PRO A O 1
ATOM 2787 N N . HIS A 1 360 ? 29.656 28.469 12.562 1 87.06 360 HIS A N 1
ATOM 2788 C CA . HIS A 1 360 ? 28.812 28.266 11.391 1 87.06 360 HIS A CA 1
ATOM 2789 C C . HIS A 1 360 ? 27.922 29.484 11.148 1 87.06 360 HIS A C 1
ATOM 2791 O O . HIS A 1 360 ? 27.266 29.578 10.109 1 87.06 360 HIS A O 1
ATOM 2797 N N . ALA A 1 361 ? 27.922 30.422 12.094 1 90.25 361 ALA A N 1
ATOM 2798 C CA . ALA A 1 361 ? 27.109 31.641 11.961 1 90.25 361 ALA A CA 1
ATOM 2799 C C . ALA A 1 361 ? 27.734 32.812 12.711 1 90.25 361 ALA A C 1
ATOM 2801 O O . ALA A 1 361 ? 28.422 32.594 13.711 1 90.25 361 ALA A O 1
ATOM 2802 N N . LYS A 1 362 ? 27.5 33.969 12.148 1 93.5 362 LYS A N 1
ATOM 2803 C CA . LYS A 1 362 ? 27.953 35.188 12.805 1 93.5 362 LYS A CA 1
ATOM 2804 C C . LYS A 1 362 ? 26.766 35.969 13.359 1 93.5 362 LYS A C 1
ATOM 2806 O O . LYS A 1 362 ? 25.719 36.062 12.711 1 93.5 362 LYS A O 1
ATOM 2811 N N . SER A 1 363 ? 26.953 36.469 14.578 1 93.88 363 SER A N 1
ATOM 2812 C CA . SER A 1 363 ? 25.906 37.281 15.203 1 93.88 363 SER A CA 1
ATOM 2813 C C . SER A 1 363 ? 25.938 38.719 14.688 1 93.88 363 SER A C 1
ATOM 2815 O O . SER A 1 363 ? 26.953 39.406 14.828 1 93.88 363 SER A O 1
ATOM 2817 N N . GLU A 1 364 ? 24.875 39.125 14.164 1 91.88 364 GLU A N 1
ATOM 2818 C CA . GLU A 1 364 ? 24.75 40.5 13.727 1 91.88 364 GLU A CA 1
ATOM 2819 C C . GLU A 1 364 ? 24.328 41.406 14.883 1 91.88 364 GLU A C 1
ATOM 2821 O O . GLU A 1 364 ? 24.781 42.562 14.969 1 91.88 364 GLU A O 1
ATOM 2826 N N . GLN A 1 365 ? 23.406 40.938 15.633 1 93.19 365 GLN A N 1
ATOM 2827 C CA . GLN A 1 365 ? 22.812 41.719 16.719 1 93.19 365 GLN A CA 1
ATOM 2828 C C . GLN A 1 365 ? 22.25 40.812 17.812 1 93.19 365 GLN A C 1
ATOM 2830 O O . GLN A 1 365 ? 21.531 39.844 17.516 1 93.19 365 GLN A O 1
ATOM 2835 N N . GLN A 1 366 ? 22.641 41.094 19.047 1 93.56 366 GLN A N 1
ATOM 2836 C CA . GLN A 1 366 ? 22.031 40.406 20.188 1 93.56 366 GLN A CA 1
ATOM 2837 C C . GLN A 1 366 ? 20.812 41.156 20.688 1 93.56 366 GLN A C 1
ATOM 2839 O O . GLN A 1 366 ? 20.812 42.406 20.781 1 93.56 366 GLN A O 1
ATOM 2844 N N . VAL A 1 367 ? 19.766 40.438 20.953 1 92.88 367 VAL A N 1
ATOM 2845 C CA . VAL A 1 367 ? 18.531 41.062 21.406 1 92.88 367 VAL A CA 1
ATOM 2846 C C . VAL A 1 367 ? 18 40.312 22.641 1 92.88 367 VAL A C 1
ATOM 2848 O O . VAL A 1 367 ? 18.219 39.125 22.781 1 92.88 367 VAL A O 1
ATOM 2851 N N . ARG A 1 368 ? 17.359 41.062 23.547 1 91.38 368 ARG A N 1
ATOM 2852 C CA . ARG A 1 368 ? 16.641 40.5 24.688 1 91.38 368 ARG A CA 1
ATOM 2853 C C . ARG A 1 368 ? 15.133 40.594 24.469 1 91.38 368 ARG A C 1
ATOM 2855 O O . ARG A 1 368 ? 14.602 41.719 24.281 1 91.38 368 ARG A O 1
ATOM 2862 N N . LEU A 1 369 ? 14.547 39.438 24.484 1 88.31 369 LEU A N 1
ATOM 2863 C CA . LEU A 1 369 ? 13.125 39.406 24.156 1 88.31 369 LEU A CA 1
ATOM 2864 C C . LEU A 1 369 ? 12.305 38.906 25.344 1 88.31 369 LEU A C 1
ATOM 2866 O O . LEU A 1 369 ? 12.727 38 26.062 1 88.31 369 LEU A O 1
ATOM 2870 N N . ARG A 1 370 ? 11.258 39.656 25.672 1 82.5 370 ARG A N 1
ATOM 2871 C CA . ARG A 1 370 ? 10.219 39.156 26.562 1 82.5 370 ARG A CA 1
ATOM 2872 C C . ARG A 1 370 ? 9.133 38.438 25.781 1 82.5 370 ARG A C 1
ATOM 2874 O O . ARG A 1 370 ? 8.273 39.062 25.156 1 82.5 370 ARG A O 1
ATOM 2881 N N . LEU A 1 371 ? 9.305 37.219 25.781 1 70.25 371 LEU A N 1
ATOM 2882 C CA . LEU A 1 371 ? 8.359 36.438 24.984 1 70.25 371 LEU A CA 1
ATOM 2883 C C . LEU A 1 371 ? 7.039 36.25 25.734 1 70.25 371 LEU A C 1
ATOM 2885 O O . LEU A 1 371 ? 7.035 36.062 26.953 1 70.25 371 LEU A O 1
ATOM 2889 N N . LYS A 1 372 ? 6.07 36.469 25.047 1 63.53 372 LYS A N 1
ATOM 2890 C CA . LYS A 1 372 ? 4.73 36.406 25.625 1 63.53 372 LYS A CA 1
ATOM 2891 C C . LYS A 1 372 ? 4.512 35.094 26.344 1 63.53 372 LYS A C 1
ATOM 2893 O O . LYS A 1 372 ? 4.875 34.031 25.828 1 63.53 372 LYS A O 1
ATOM 2898 N N . ASN A 1 373 ? 3.965 35.156 27.531 1 62.34 373 ASN A N 1
ATOM 2899 C CA . ASN A 1 373 ? 3.551 34.031 28.375 1 62.34 373 ASN A CA 1
ATOM 2900 C C . ASN A 1 373 ? 4.754 33.312 28.969 1 62.34 373 ASN A C 1
ATOM 2902 O O . ASN A 1 373 ? 4.598 32.281 29.641 1 62.34 373 ASN A O 1
ATOM 2906 N N . LEU A 1 374 ? 5.973 33.812 28.406 1 63.59 374 LEU A N 1
ATOM 2907 C CA . LEU A 1 374 ? 7.145 33.281 29.078 1 63.59 374 LEU A CA 1
ATOM 2908 C C . LEU A 1 374 ? 7.625 34.219 30.172 1 63.59 374 LEU A C 1
ATOM 2910 O O . LEU A 1 374 ? 7.625 35.438 30 1 63.59 374 LEU A O 1
ATOM 2914 N N . THR A 1 375 ? 7.738 33.719 31.219 1 58.75 375 THR A N 1
ATOM 2915 C CA . THR A 1 375 ? 8.156 34.5 32.375 1 58.75 375 THR A CA 1
ATOM 2916 C C . THR A 1 375 ? 9.602 34.969 32.219 1 58.75 375 THR A C 1
ATOM 2918 O O . THR A 1 375 ? 9.961 36.062 32.656 1 58.75 375 THR A O 1
ATOM 2921 N N . GLU A 1 376 ? 10.258 34.188 31.5 1 64.31 376 GLU A N 1
ATOM 2922 C CA . GLU A 1 376 ? 11.68 34.5 31.469 1 64.31 376 GLU A CA 1
ATOM 2923 C C . GLU A 1 376 ? 12.078 35.156 30.156 1 64.31 376 GLU A C 1
ATOM 2925 O O . GLU A 1 376 ? 11.508 34.875 29.109 1 64.31 376 GLU A O 1
ATOM 2930 N N . THR A 1 377 ? 12.844 36.156 30.297 1 79.44 377 THR A N 1
ATOM 2931 C CA . THR A 1 377 ? 13.461 36.812 29.156 1 79.44 377 THR A CA 1
ATOM 2932 C C . THR A 1 377 ? 14.406 35.844 28.422 1 79.44 377 THR A C 1
ATOM 2934 O O . THR A 1 377 ? 15.117 35.062 29.062 1 79.44 377 THR A O 1
ATOM 2937 N N . VAL A 1 378 ? 14.25 35.875 27.047 1 84.25 378 VAL A N 1
ATOM 2938 C CA . VAL A 1 378 ? 15.094 35 26.234 1 84.25 378 VAL A CA 1
ATOM 2939 C C . VAL A 1 378 ? 16.125 35.812 25.484 1 84.25 378 VAL A C 1
ATOM 2941 O O . VAL A 1 378 ? 15.789 36.844 24.875 1 84.25 378 VAL A O 1
ATOM 2944 N N . LEU A 1 379 ? 17.406 35.469 25.672 1 92.31 379 LEU A N 1
ATOM 2945 C CA . LEU A 1 379 ? 18.469 36.062 24.859 1 92.31 379 LEU A CA 1
ATOM 2946 C C . LEU A 1 379 ? 18.531 35.406 23.484 1 92.31 379 LEU A C 1
ATOM 2948 O O . LEU A 1 379 ? 18.453 34.188 23.375 1 92.31 379 LEU A O 1
ATOM 2952 N N . ALA A 1 380 ? 18.531 36.281 22.406 1 96.12 380 ALA A N 1
ATOM 2953 C CA . ALA A 1 380 ? 18.547 35.781 21.031 1 96.12 380 ALA A CA 1
ATOM 2954 C C . ALA A 1 380 ? 19.5 36.562 20.156 1 96.12 380 ALA A C 1
ATOM 2956 O O . ALA A 1 380 ? 19.984 37.625 20.562 1 96.12 380 ALA A O 1
ATOM 2957 N N . HIS A 1 381 ? 19.828 36.031 18.984 1 96.75 381 HIS A N 1
ATOM 2958 C CA . HIS A 1 381 ? 20.75 36.656 18.031 1 96.75 381 HIS A CA 1
ATOM 2959 C C . HIS A 1 381 ? 20.156 36.688 16.625 1 96.75 381 HIS A C 1
ATOM 2961 O O . HIS A 1 381 ? 19.672 35.656 16.141 1 96.75 381 HIS A O 1
ATOM 2967 N N . TYR A 1 382 ? 20.203 37.875 16.047 1 97.38 382 TYR A N 1
ATOM 2968 C CA . TYR A 1 382 ? 20.109 37.906 14.586 1 97.38 382 TYR A CA 1
ATOM 2969 C C . TYR A 1 382 ? 21.391 37.375 13.945 1 97.38 382 TYR A C 1
ATOM 2971 O O . TYR A 1 382 ? 22.484 37.875 14.266 1 97.38 382 TYR A O 1
ATOM 2979 N N . ILE A 1 383 ? 21.203 36.469 12.945 1 95.81 383 ILE A N 1
ATOM 2980 C CA . ILE A 1 383 ? 22.438 35.844 12.453 1 95.81 383 ILE A CA 1
ATOM 2981 C C . ILE A 1 383 ? 22.578 36.125 10.961 1 95.81 383 ILE A C 1
ATOM 2983 O O . ILE A 1 383 ? 21.594 36.406 10.273 1 95.81 383 ILE A O 1
ATOM 2987 N N . ASP A 1 384 ? 23.844 36.031 10.492 1 93.12 384 ASP A N 1
ATOM 2988 C CA . ASP A 1 384 ? 24.25 36.094 9.094 1 93.12 384 ASP A CA 1
ATOM 2989 C C . ASP A 1 384 ? 25.281 35.031 8.766 1 93.12 384 ASP A C 1
ATOM 2991 O O . ASP A 1 384 ? 25.781 34.312 9.664 1 93.12 384 ASP A O 1
ATOM 2995 N N . ALA A 1 385 ? 25.5 34.812 7.418 1 86.69 385 ALA A N 1
ATOM 2996 C CA . ALA A 1 385 ? 26.531 33.844 6.992 1 86.69 385 ALA A CA 1
ATOM 2997 C C . ALA A 1 385 ? 27.891 34.25 7.523 1 86.69 385 ALA A C 1
ATOM 2999 O O . ALA A 1 385 ? 28.203 35.438 7.648 1 86.69 385 ALA A O 1
ATOM 3000 N N . PRO A 1 386 ? 28.734 33.25 7.93 1 84.06 386 PRO A N 1
ATOM 3001 C CA . PRO A 1 386 ? 30.078 33.594 8.406 1 84.06 386 PRO A CA 1
ATOM 3002 C C . PRO A 1 386 ? 30.891 34.375 7.383 1 84.06 386 PRO A C 1
ATOM 3004 O O . PRO A 1 386 ? 30.672 34.25 6.176 1 84.06 386 PRO A O 1
ATOM 3007 N N . MET B 1 1 ? 41.562 -49.25 0.619 1 29.09 1 MET B N 1
ATOM 3008 C CA . MET B 1 1 ? 40.719 -48.25 1.299 1 29.09 1 MET B CA 1
ATOM 3009 C C . MET B 1 1 ? 39.438 -48.031 0.528 1 29.09 1 MET B C 1
ATOM 3011 O O . MET B 1 1 ? 39.438 -47.875 -0.694 1 29.09 1 MET B O 1
ATOM 3015 N N . PRO B 1 2 ? 38.281 -48.531 0.999 1 36.19 2 PRO B N 1
ATOM 3016 C CA . PRO B 1 2 ? 37.094 -48.312 0.174 1 36.19 2 PRO B CA 1
ATOM 3017 C C . PRO B 1 2 ? 36.969 -46.906 -0.347 1 36.19 2 PRO B C 1
ATOM 3019 O O . PRO B 1 2 ? 37.344 -45.938 0.363 1 36.19 2 PRO B O 1
ATOM 3022 N N . THR B 1 3 ? 37.375 -46.562 -1.456 1 37.88 3 THR B N 1
ATOM 3023 C CA . THR B 1 3 ? 37.219 -45.25 -2.025 1 37.88 3 THR B CA 1
ATOM 3024 C C . THR B 1 3 ? 35.844 -44.656 -1.643 1 37.88 3 THR B C 1
ATOM 3026 O O . THR B 1 3 ? 34.812 -45.156 -2.061 1 37.88 3 THR B O 1
ATOM 3029 N N . THR B 1 4 ? 35.656 -44.281 -0.408 1 44 4 THR B N 1
ATOM 3030 C CA . THR B 1 4 ? 34.5 -43.562 0.099 1 44 4 THR B CA 1
ATOM 3031 C C . THR B 1 4 ? 33.969 -42.562 -0.934 1 44 4 THR B C 1
ATOM 3033 O O . THR B 1 4 ? 34.719 -41.656 -1.362 1 44 4 THR B O 1
ATOM 3036 N N . LEU B 1 5 ? 33.25 -43 -1.898 1 52.5 5 LEU B N 1
ATOM 3037 C CA . LEU B 1 5 ? 32.688 -42.156 -2.949 1 52.5 5 LEU B CA 1
ATOM 3038 C C . LEU B 1 5 ? 32.156 -40.844 -2.375 1 52.5 5 LEU B C 1
ATOM 3040 O O . LEU B 1 5 ? 31.297 -40.844 -1.505 1 52.5 5 LEU B O 1
ATOM 3044 N N . THR B 1 6 ? 32.969 -39.844 -2.219 1 67.44 6 THR B N 1
ATOM 3045 C CA . THR B 1 6 ? 32.719 -38.469 -1.785 1 67.44 6 THR B CA 1
ATOM 3046 C C . THR B 1 6 ? 31.469 -37.906 -2.496 1 67.44 6 THR B C 1
ATOM 3048 O O . THR B 1 6 ? 31.312 -38.094 -3.705 1 67.44 6 THR B O 1
ATOM 3051 N N . THR B 1 7 ? 30.375 -37.625 -1.798 1 82 7 THR B N 1
ATOM 3052 C CA . THR B 1 7 ? 29.188 -36.938 -2.301 1 82 7 THR B CA 1
ATOM 3053 C C . THR B 1 7 ? 29.562 -35.688 -3.082 1 82 7 THR B C 1
ATOM 3055 O O . THR B 1 7 ? 30.281 -34.844 -2.574 1 82 7 THR B O 1
ATOM 3058 N N . PRO B 1 8 ? 29.25 -35.688 -4.371 1 90.5 8 PRO B N 1
ATOM 3059 C CA . PRO B 1 8 ? 29.609 -34.5 -5.156 1 90.5 8 PRO B CA 1
ATOM 3060 C C . PRO B 1 8 ? 28.891 -33.219 -4.668 1 90.5 8 PRO B C 1
ATOM 3062 O O . PRO B 1 8 ? 27.75 -33.281 -4.23 1 90.5 8 PRO B O 1
ATOM 3065 N N . ILE B 1 9 ? 29.641 -32.188 -4.645 1 93.44 9 ILE B N 1
ATOM 3066 C CA . ILE B 1 9 ? 29.125 -30.891 -4.262 1 93.44 9 ILE B CA 1
ATOM 3067 C C . ILE B 1 9 ? 29.25 -29.906 -5.434 1 93.44 9 ILE B C 1
ATOM 3069 O O . ILE B 1 9 ? 30.359 -29.703 -5.953 1 93.44 9 ILE B O 1
ATOM 3073 N N . PRO B 1 10 ? 28.141 -29.391 -5.848 1 94.44 10 PRO B N 1
ATOM 3074 C CA . PRO B 1 10 ? 28.219 -28.453 -6.969 1 94.44 10 PRO B CA 1
ATOM 3075 C C . PRO B 1 10 ? 29.062 -27.219 -6.637 1 94.44 10 PRO B C 1
ATOM 3077 O O . PRO B 1 10 ? 29.141 -26.812 -5.469 1 94.44 10 PRO B O 1
ATOM 3080 N N . MET B 1 11 ? 29.609 -26.562 -7.648 1 93.94 11 MET B N 1
ATOM 3081 C CA . MET B 1 11 ? 30.406 -25.344 -7.48 1 93.94 11 MET B CA 1
ATOM 3082 C C . MET B 1 11 ? 29.562 -24.219 -6.918 1 93.94 11 MET B C 1
ATOM 3084 O O . MET B 1 11 ? 30.078 -23.359 -6.191 1 93.94 11 MET B O 1
ATOM 3088 N N . ASN B 1 12 ? 28.344 -24.25 -7.25 1 95.31 12 ASN B N 1
ATOM 3089 C CA . ASN B 1 12 ? 27.438 -23.172 -6.812 1 95.31 12 ASN B CA 1
ATOM 3090 C C . ASN B 1 12 ? 26.609 -23.609 -5.605 1 95.31 12 ASN B C 1
ATOM 3092 O O . ASN B 1 12 ? 25.469 -23.188 -5.457 1 95.31 12 ASN B O 1
ATOM 3096 N N . GLU B 1 13 ? 27.203 -24.344 -4.75 1 97.25 13 GLU B N 1
ATOM 3097 C CA . GLU B 1 13 ? 26.469 -24.984 -3.67 1 97.25 13 GLU B CA 1
ATOM 3098 C C . GLU B 1 13 ? 25.828 -23.953 -2.748 1 97.25 13 GLU B C 1
ATOM 3100 O O . GLU B 1 13 ? 24.656 -24.094 -2.383 1 97.25 13 GLU B O 1
ATOM 3105 N N . ASP B 1 14 ? 26.484 -22.938 -2.381 1 97.31 14 ASP B N 1
ATOM 3106 C CA . ASP B 1 14 ? 25.938 -21.938 -1.474 1 97.31 14 ASP B CA 1
ATOM 3107 C C . ASP B 1 14 ? 24.734 -21.234 -2.098 1 97.31 14 ASP B C 1
ATOM 3109 O O . ASP B 1 14 ? 23.719 -21.016 -1.432 1 97.31 14 ASP B O 1
ATOM 3113 N N . GLU B 1 15 ? 24.844 -20.859 -3.314 1 97.5 15 GLU B N 1
ATOM 3114 C CA . GLU B 1 15 ? 23.75 -20.219 -4.031 1 97.5 15 GLU B CA 1
ATOM 3115 C C . GLU B 1 15 ? 22.578 -21.156 -4.199 1 97.5 15 GLU B C 1
ATOM 3117 O O . GLU B 1 15 ? 21.422 -20.75 -4.062 1 97.5 15 GLU B O 1
ATOM 3122 N N . ARG B 1 16 ? 22.922 -22.391 -4.52 1 97.62 16 ARG B N 1
ATOM 3123 C CA . ARG B 1 16 ? 21.875 -23.391 -4.699 1 97.62 16 ARG B CA 1
ATOM 3124 C C . ARG B 1 16 ? 21.094 -23.609 -3.41 1 97.62 16 ARG B C 1
ATOM 3126 O O . ARG B 1 16 ? 19.859 -23.641 -3.432 1 97.62 16 ARG B O 1
ATOM 3133 N N . LEU B 1 17 ? 21.812 -23.656 -2.311 1 97.94 17 LEU B N 1
ATOM 3134 C CA . LEU B 1 17 ? 21.156 -23.859 -1.018 1 97.94 17 LEU B CA 1
ATOM 3135 C C . LEU B 1 17 ? 20.328 -22.625 -0.639 1 97.94 17 LEU B C 1
ATOM 3137 O O . LEU B 1 17 ? 19.25 -22.766 -0.07 1 97.94 17 LEU B O 1
ATOM 3141 N N . SER B 1 18 ? 20.859 -21.469 -0.932 1 97.19 18 SER B N 1
ATOM 3142 C CA . SER B 1 18 ? 20.109 -20.234 -0.697 1 97.19 18 SER B CA 1
ATOM 3143 C C . SER B 1 18 ? 18.797 -20.219 -1.495 1 97.19 18 SER B C 1
ATOM 3145 O O . SER B 1 18 ? 17.75 -19.859 -0.969 1 97.19 18 SER B O 1
ATOM 3147 N N . ALA B 1 19 ? 18.875 -20.641 -2.695 1 95.88 19 ALA B N 1
ATOM 3148 C CA . ALA B 1 19 ? 17.688 -20.719 -3.545 1 95.88 19 ALA B CA 1
ATOM 3149 C C . ALA B 1 19 ? 16.688 -21.734 -2.982 1 95.88 19 ALA B C 1
ATOM 3151 O O . ALA B 1 19 ? 15.492 -21.453 -2.922 1 95.88 19 ALA B O 1
ATOM 3152 N N . LEU B 1 20 ? 17.188 -22.875 -2.57 1 97.69 20 LEU B N 1
ATOM 3153 C CA . LEU B 1 20 ? 16.328 -23.891 -1.989 1 97.69 20 LEU B CA 1
ATOM 3154 C C . LEU B 1 20 ? 15.578 -23.359 -0.778 1 97.69 20 LEU B C 1
ATOM 3156 O O . LEU B 1 20 ? 14.367 -23.562 -0.652 1 97.69 20 LEU B O 1
ATOM 3160 N N . ARG B 1 21 ? 16.297 -22.625 0.025 1 95.81 21 ARG B N 1
ATOM 3161 C CA . ARG B 1 21 ? 15.688 -22.062 1.223 1 95.81 21 ARG B CA 1
ATOM 3162 C C . ARG B 1 21 ? 14.672 -20.984 0.862 1 95.81 21 ARG B C 1
ATOM 3164 O O . ARG B 1 21 ? 13.633 -20.859 1.521 1 95.81 21 ARG B O 1
ATOM 3171 N N . ARG B 1 22 ? 14.977 -20.266 -0.138 1 93.44 22 ARG B N 1
ATOM 3172 C CA . ARG B 1 22 ? 14.102 -19.188 -0.589 1 93.44 22 ARG B CA 1
ATOM 3173 C C . ARG B 1 22 ? 12.727 -19.734 -0.98 1 93.44 22 ARG B C 1
ATOM 3175 O O . ARG B 1 22 ? 11.711 -19.062 -0.764 1 93.44 22 ARG B O 1
ATOM 3182 N N . TYR B 1 23 ? 12.633 -20.922 -1.532 1 95.31 23 TYR B N 1
ATOM 3183 C CA . TYR B 1 23 ? 11.375 -21.469 -2.021 1 95.31 23 TYR B CA 1
ATOM 3184 C C . TYR B 1 23 ? 10.531 -22.016 -0.873 1 95.31 23 TYR B C 1
ATOM 3186 O O . TYR B 1 23 ? 9.359 -22.344 -1.053 1 95.31 23 TYR B O 1
ATOM 3194 N N . ASP B 1 24 ? 11.094 -22.125 0.345 1 92.44 24 ASP B N 1
ATOM 3195 C CA . ASP B 1 24 ? 10.383 -22.469 1.57 1 92.44 24 ASP B CA 1
ATOM 3196 C C . ASP B 1 24 ? 9.523 -23.719 1.366 1 92.44 24 ASP B C 1
ATOM 3198 O O . ASP B 1 24 ? 8.344 -23.719 1.726 1 92.44 24 ASP B O 1
ATOM 3202 N N . ILE B 1 25 ? 10.031 -24.672 0.67 1 95.75 25 ILE B N 1
ATOM 3203 C CA . ILE B 1 25 ? 9.281 -25.875 0.358 1 95.75 25 ILE B CA 1
ATOM 3204 C C . ILE B 1 25 ? 9.727 -27.016 1.275 1 95.75 25 ILE B C 1
ATOM 3206 O O . ILE B 1 25 ? 8.977 -27.969 1.507 1 95.75 25 ILE B O 1
ATOM 3210 N N . LEU B 1 26 ? 10.977 -26.969 1.774 1 96.44 26 LEU B N 1
ATOM 3211 C CA . LEU B 1 26 ? 11.484 -28.016 2.666 1 96.44 26 LEU B CA 1
ATOM 3212 C C . LEU B 1 26 ? 10.555 -28.203 3.861 1 96.44 26 LEU B C 1
ATOM 3214 O O . LEU B 1 26 ? 10.086 -27.219 4.445 1 96.44 26 LEU B O 1
ATOM 3218 N N . ASP B 1 27 ? 10.258 -29.438 4.148 1 96 27 ASP B N 1
ATOM 3219 C CA . ASP B 1 27 ? 9.484 -29.844 5.316 1 96 27 ASP B CA 1
ATOM 3220 C C . ASP B 1 27 ? 8.023 -29.422 5.184 1 96 27 ASP B C 1
ATOM 3222 O O . ASP B 1 27 ? 7.305 -29.328 6.184 1 96 27 ASP B O 1
ATOM 3226 N N . SER B 1 28 ? 7.559 -29.062 4.02 1 94.94 28 SER B N 1
ATOM 3227 C CA . SER B 1 28 ? 6.156 -28.75 3.783 1 94.94 28 SER B CA 1
ATOM 3228 C C . SER B 1 28 ? 5.293 -30 3.762 1 94.94 28 SER B C 1
ATOM 3230 O O . SER B 1 28 ? 5.816 -31.125 3.67 1 94.94 28 SER B O 1
ATOM 3232 N N . GLU B 1 29 ? 4.016 -29.844 3.854 1 93.88 29 GLU B N 1
ATOM 3233 C CA . GLU B 1 29 ? 3.07 -30.953 3.879 1 93.88 29 GLU B CA 1
ATOM 3234 C C . GLU B 1 29 ? 2.938 -31.594 2.5 1 93.88 29 GLU B C 1
ATOM 3236 O O . GLU B 1 29 ? 3.291 -30.984 1.489 1 93.88 29 GLU B O 1
ATOM 3241 N N . LYS B 1 30 ? 2.436 -32.844 2.473 1 94.31 30 LYS B N 1
ATOM 3242 C CA . LYS B 1 30 ? 2.119 -33.531 1.222 1 94.31 30 LYS B CA 1
ATOM 3243 C C . LYS B 1 30 ? 1.021 -32.812 0.456 1 94.31 30 LYS B C 1
ATOM 3245 O O . LYS B 1 30 ? 0.08 -32.281 1.058 1 94.31 30 LYS B O 1
ATOM 3250 N N . GLU B 1 31 ? 1.161 -32.781 -0.752 1 95.19 31 GLU B N 1
ATOM 3251 C CA . GLU B 1 31 ? 0.193 -32.125 -1.618 1 95.19 31 GLU B CA 1
ATOM 3252 C C . GLU B 1 31 ? -0.167 -33 -2.816 1 95.19 31 GLU B C 1
ATOM 3254 O O . GLU B 1 31 ? 0.714 -33.562 -3.467 1 95.19 31 GLU B O 1
ATOM 3259 N N . GLN B 1 32 ? -1.367 -32.969 -3.146 1 96 32 GLN B N 1
ATOM 3260 C CA . GLN B 1 32 ? -1.918 -33.812 -4.184 1 96 32 GLN B CA 1
ATOM 3261 C C . GLN B 1 32 ? -1.263 -33.562 -5.535 1 96 32 GLN B C 1
ATOM 3263 O O . GLN B 1 32 ? -1.006 -34.469 -6.309 1 96 32 GLN B O 1
ATOM 3268 N N . LEU B 1 33 ? -1.03 -32.344 -5.863 1 96.56 33 LEU B N 1
ATOM 3269 C CA . LEU B 1 33 ? -0.507 -31.984 -7.176 1 96.56 33 LEU B CA 1
ATOM 3270 C C . LEU B 1 33 ? 0.873 -32.594 -7.398 1 96.56 33 LEU B C 1
ATOM 3272 O O . LEU B 1 33 ? 1.194 -33.031 -8.508 1 96.56 33 LEU B O 1
ATOM 3276 N N . PHE B 1 34 ? 1.707 -32.625 -6.371 1 98.19 34 PHE B N 1
ATOM 3277 C CA . PHE B 1 34 ? 3.004 -33.281 -6.484 1 98.19 34 PHE B CA 1
ATOM 3278 C C . PHE B 1 34 ? 2.842 -34.781 -6.527 1 98.19 34 PHE B C 1
ATOM 3280 O O . PHE B 1 34 ? 3.551 -35.469 -7.266 1 98.19 34 PHE B O 1
ATOM 3287 N N . ASP B 1 35 ? 1.863 -35.281 -5.77 1 97.81 35 ASP B N 1
ATOM 3288 C CA . ASP B 1 35 ? 1.589 -36.719 -5.766 1 97.81 35 ASP B CA 1
ATOM 3289 C C . ASP B 1 35 ? 1.133 -37.188 -7.145 1 97.81 35 ASP B C 1
ATOM 3291 O O . ASP B 1 35 ? 1.51 -38.281 -7.59 1 97.81 35 ASP B O 1
ATOM 3295 N N . ASP B 1 36 ? 0.362 -36.375 -7.77 1 98.12 36 ASP B N 1
ATOM 3296 C CA . ASP B 1 36 ? -0.052 -36.688 -9.133 1 98.12 36 ASP B CA 1
ATOM 3297 C C . ASP B 1 36 ? 1.158 -36.844 -10.047 1 98.12 36 ASP B C 1
ATOM 3299 O O . ASP B 1 36 ? 1.203 -37.781 -10.867 1 98.12 36 ASP B O 1
ATOM 3303 N N . LEU B 1 37 ? 2.119 -36.062 -9.898 1 98.44 37 LEU B N 1
ATOM 3304 C CA . LEU B 1 37 ? 3.279 -36.062 -10.781 1 98.44 37 LEU B CA 1
ATOM 3305 C C . LEU B 1 37 ? 4.133 -37.281 -10.555 1 98.44 37 LEU B C 1
ATOM 3307 O O . LEU B 1 37 ? 4.598 -37.906 -11.516 1 98.44 37 LEU B O 1
ATOM 3311 N N . THR B 1 38 ? 4.344 -37.625 -9.25 1 98.38 38 THR B N 1
ATOM 3312 C CA . THR B 1 38 ? 5.117 -38.844 -8.977 1 98.38 38 THR B CA 1
ATOM 3313 C C . THR B 1 38 ? 4.387 -40.062 -9.477 1 98.38 38 THR B C 1
ATOM 3315 O O . THR B 1 38 ? 5.008 -41 -10.016 1 98.38 38 THR B O 1
ATOM 3318 N N . ARG B 1 39 ? 3.098 -40.062 -9.336 1 97.5 39 ARG B N 1
ATOM 3319 C CA . ARG B 1 39 ? 2.318 -41.188 -9.828 1 97.5 39 ARG B CA 1
ATOM 3320 C C . ARG B 1 39 ? 2.416 -41.281 -11.344 1 97.5 39 ARG B C 1
ATOM 3322 O O . ARG B 1 39 ? 2.623 -42.375 -11.883 1 97.5 39 ARG B O 1
ATOM 3329 N N . LEU B 1 40 ? 2.281 -40.219 -12.008 1 97.69 40 LEU B N 1
ATOM 3330 C CA . LEU B 1 40 ? 2.395 -40.188 -13.461 1 97.69 40 LEU B CA 1
ATOM 3331 C C . LEU B 1 40 ? 3.771 -40.656 -13.914 1 97.69 40 LEU B C 1
ATOM 3333 O O . LEU B 1 40 ? 3.883 -41.438 -14.859 1 97.69 40 LEU B O 1
ATOM 3337 N N . ALA B 1 41 ? 4.801 -40.25 -13.203 1 97.94 41 ALA B N 1
ATOM 3338 C CA . ALA B 1 41 ? 6.164 -40.656 -13.547 1 97.94 41 ALA B CA 1
ATOM 3339 C C . ALA B 1 41 ? 6.344 -42.156 -13.422 1 97.94 41 ALA B C 1
ATOM 3341 O O . ALA B 1 41 ? 6.883 -42.812 -14.328 1 97.94 41 ALA B O 1
ATOM 3342 N N . ALA B 1 42 ? 5.895 -42.656 -12.297 1 96.81 42 ALA B N 1
ATOM 3343 C CA . ALA B 1 42 ? 5.977 -44.094 -12.07 1 96.81 42 ALA B CA 1
ATOM 3344 C C . ALA B 1 42 ? 5.234 -44.875 -13.164 1 96.81 42 ALA B C 1
ATOM 3346 O O . ALA B 1 42 ? 5.754 -45.844 -13.711 1 96.81 42 ALA B O 1
ATOM 3347 N N . ASP B 1 43 ? 4.121 -44.406 -13.5 1 93.94 43 ASP B N 1
ATOM 3348 C CA . ASP B 1 43 ? 3.271 -45.094 -14.477 1 93.94 43 ASP B CA 1
ATOM 3349 C C . ASP B 1 43 ? 3.881 -45.031 -15.875 1 93.94 43 ASP B C 1
ATOM 3351 O O . ASP B 1 43 ? 3.898 -46.031 -16.594 1 93.94 43 ASP B O 1
ATOM 3355 N N . ILE B 1 44 ? 4.367 -43.906 -16.25 1 91.06 44 ILE B N 1
ATOM 3356 C CA . ILE B 1 44 ? 4.941 -43.688 -17.562 1 91.06 44 ILE B CA 1
ATOM 3357 C C . ILE B 1 44 ? 6.156 -44.594 -17.766 1 91.06 44 ILE B C 1
ATOM 3359 O O . ILE B 1 44 ? 6.383 -45.094 -18.875 1 91.06 44 ILE B O 1
ATOM 3363 N N . THR B 1 45 ? 6.867 -44.812 -16.688 1 93.75 45 THR B N 1
ATOM 3364 C CA . THR B 1 45 ? 8.117 -45.562 -16.828 1 93.75 45 THR B CA 1
ATOM 3365 C C . THR B 1 45 ? 7.941 -47 -16.406 1 93.75 45 THR B C 1
ATOM 3367 O O . THR B 1 45 ? 8.828 -47.844 -16.625 1 93.75 45 THR B O 1
ATOM 3370 N N . GLY B 1 46 ? 6.867 -47.25 -15.789 1 93.12 46 GLY B N 1
ATOM 3371 C CA . GLY B 1 46 ? 6.613 -48.594 -15.305 1 93.12 46 GLY B CA 1
ATOM 3372 C C . GLY B 1 46 ? 7.461 -48.969 -14.109 1 93.12 46 GLY B C 1
ATOM 3373 O O . GLY B 1 46 ? 7.816 -50.156 -13.93 1 93.12 46 GLY B O 1
ATOM 3374 N N . THR B 1 47 ? 7.898 -48.031 -13.367 1 96.06 47 THR B N 1
ATOM 3375 C CA . THR B 1 47 ? 8.727 -48.312 -12.195 1 96.06 47 THR B CA 1
ATOM 3376 C C . THR B 1 47 ? 7.887 -48.312 -10.922 1 96.06 47 THR B C 1
ATOM 3378 O O . THR B 1 47 ? 6.875 -47.594 -10.844 1 96.06 47 THR B O 1
ATOM 3381 N N . PRO B 1 48 ? 8.297 -49.031 -9.961 1 96.19 48 PRO B N 1
ATOM 3382 C CA . PRO B 1 48 ? 7.52 -49.094 -8.719 1 96.19 48 PRO B CA 1
ATOM 3383 C C . PRO B 1 48 ? 7.723 -47.875 -7.832 1 96.19 48 PRO B C 1
ATOM 3385 O O . PRO B 1 48 ? 6.906 -47.625 -6.945 1 96.19 48 PRO B O 1
ATOM 3388 N N . VAL B 1 49 ? 8.844 -47.188 -8.047 1 96.62 49 VAL B N 1
ATOM 3389 C CA . VAL B 1 49 ? 9.164 -46.062 -7.164 1 96.62 49 VAL B CA 1
ATOM 3390 C C . VAL B 1 49 ? 9.375 -44.812 -7.984 1 96.62 49 VAL B C 1
ATOM 3392 O O . VAL B 1 49 ? 10.023 -44.844 -9.031 1 96.62 49 VAL B O 1
ATOM 3395 N N . SER B 1 50 ? 8.812 -43.75 -7.562 1 98.06 50 SER B N 1
ATOM 3396 C CA . SER B 1 50 ? 9.062 -42.406 -8.078 1 98.06 50 SER B CA 1
ATOM 3397 C C . SER B 1 50 ? 9.078 -41.375 -6.953 1 98.06 50 SER B C 1
ATOM 3399 O O . SER B 1 50 ? 8.289 -41.469 -6.012 1 98.06 50 SER B O 1
ATOM 3401 N N . LEU B 1 51 ? 10.039 -40.406 -7.059 1 98.25 51 LEU B N 1
ATOM 3402 C CA . LEU B 1 51 ? 10.203 -39.438 -5.984 1 98.25 51 LEU B CA 1
ATOM 3403 C C . LEU B 1 51 ? 10.398 -38.031 -6.551 1 98.25 51 LEU B C 1
ATOM 3405 O O . LEU B 1 51 ? 11.031 -37.875 -7.59 1 98.25 51 LEU B O 1
ATOM 3409 N N . ILE B 1 52 ? 9.805 -37.094 -5.914 1 98.56 52 ILE B N 1
ATOM 3410 C CA . ILE B 1 52 ? 10.25 -35.719 -6 1 98.56 52 ILE B CA 1
ATOM 3411 C C . ILE B 1 52 ? 11.078 -35.375 -4.762 1 98.56 52 ILE B C 1
ATOM 3413 O O . ILE B 1 52 ? 10.562 -35.375 -3.643 1 98.56 52 ILE B O 1
ATOM 3417 N N . THR B 1 53 ? 12.297 -35.062 -4.961 1 98 53 THR B N 1
ATOM 3418 C CA . THR B 1 53 ? 13.219 -34.875 -3.85 1 98 53 THR B CA 1
ATOM 3419 C C . THR B 1 53 ? 13.859 -33.469 -3.934 1 98 53 THR B C 1
ATOM 3421 O O . THR B 1 53 ? 13.969 -32.906 -5.02 1 98 53 THR B O 1
ATOM 3424 N N . LEU B 1 54 ? 14.234 -33 -2.863 1 98.5 54 LEU B N 1
ATOM 3425 C CA . LEU B 1 54 ? 15.016 -31.766 -2.738 1 98.5 54 LEU B CA 1
ATOM 3426 C C . LEU B 1 54 ? 16.297 -32.031 -1.958 1 98.5 54 LEU B C 1
ATOM 3428 O O . LEU B 1 54 ? 16.266 -32.625 -0.881 1 98.5 54 LEU B O 1
ATOM 3432 N N . VAL B 1 55 ? 17.406 -31.625 -2.529 1 97.81 55 VAL B N 1
ATOM 3433 C CA . VAL B 1 55 ? 18.719 -31.938 -1.952 1 97.81 55 VAL B CA 1
ATOM 3434 C C . VAL B 1 55 ? 19.156 -30.797 -1.039 1 97.81 55 VAL B C 1
ATOM 3436 O O . VAL B 1 55 ? 19.594 -29.75 -1.515 1 97.81 55 VAL B O 1
ATOM 3439 N N . ASP B 1 56 ? 19.062 -31.016 0.2 1 97.62 56 ASP B N 1
ATOM 3440 C CA . ASP B 1 56 ? 19.531 -30.078 1.223 1 97.62 56 ASP B CA 1
ATOM 3441 C C . ASP B 1 56 ? 21.016 -30.281 1.523 1 97.62 56 ASP B C 1
ATOM 3443 O O . ASP B 1 56 ? 21.688 -31.047 0.822 1 97.62 56 ASP B O 1
ATOM 3447 N N . LYS B 1 57 ? 21.5 -29.516 2.49 1 96.69 57 LYS B N 1
ATOM 3448 C CA . LYS B 1 57 ? 22.922 -29.547 2.783 1 96.69 57 LYS B CA 1
ATOM 3449 C C . LYS B 1 57 ? 23.391 -30.953 3.145 1 96.69 57 LYS B C 1
ATOM 3451 O O . LYS B 1 57 ? 24.359 -31.453 2.582 1 96.69 57 LYS B O 1
ATOM 3456 N N . ASP B 1 58 ? 22.641 -31.656 4.02 1 95.56 58 ASP B N 1
ATOM 3457 C CA . ASP B 1 58 ? 23.094 -32.938 4.531 1 95.56 58 ASP B CA 1
ATOM 3458 C C . ASP B 1 58 ? 22.047 -34.031 4.332 1 95.56 58 ASP B C 1
ATOM 3460 O O . ASP B 1 58 ? 22.266 -35.188 4.699 1 95.56 58 ASP B O 1
ATOM 3464 N N . ARG B 1 59 ? 20.953 -33.625 3.736 1 96.62 59 ARG B N 1
ATOM 3465 C CA . ARG B 1 59 ? 19.859 -34.562 3.566 1 96.62 59 ARG B CA 1
ATOM 3466 C C . ARG B 1 59 ? 19.188 -34.406 2.211 1 96.62 59 ARG B C 1
ATOM 3468 O O . ARG B 1 59 ? 19.312 -33.344 1.577 1 96.62 59 ARG B O 1
ATOM 3475 N N . VAL B 1 60 ? 18.578 -35.469 1.816 1 96.75 60 VAL B N 1
ATOM 3476 C CA . VAL B 1 60 ? 17.625 -35.469 0.708 1 96.75 60 VAL B CA 1
ATOM 3477 C C . VAL B 1 60 ? 16.203 -35.562 1.247 1 96.75 60 VAL B C 1
ATOM 3479 O O . VAL B 1 60 ? 15.812 -36.562 1.827 1 96.75 60 VAL B O 1
ATOM 3482 N N . TRP B 1 61 ? 15.484 -34.469 1.106 1 98 61 TRP B N 1
ATOM 3483 C CA . TRP B 1 61 ? 14.109 -34.438 1.588 1 98 61 TRP B CA 1
ATOM 3484 C C . TRP B 1 61 ? 13.133 -34.844 0.489 1 98 61 TRP B C 1
ATOM 3486 O O . TRP B 1 61 ? 13.258 -34.406 -0.658 1 98 61 TRP B O 1
ATOM 3496 N N . ILE B 1 62 ? 12.203 -35.688 0.839 1 98.06 62 ILE B N 1
ATOM 3497 C CA . ILE B 1 62 ? 11.273 -36.25 -0.145 1 98.06 62 ILE B CA 1
ATOM 3498 C C . ILE B 1 62 ? 9.945 -35.5 -0.077 1 98.06 62 ILE B C 1
ATOM 3500 O O . ILE B 1 62 ? 9.188 -35.656 0.883 1 98.06 62 ILE B O 1
ATOM 3504 N N . LYS B 1 63 ? 9.617 -34.719 -1.099 1 97.81 63 LYS B N 1
ATOM 3505 C CA . LYS B 1 63 ? 8.391 -33.938 -1.197 1 97.81 63 LYS B CA 1
ATOM 3506 C C . LYS B 1 63 ? 7.199 -34.812 -1.556 1 97.81 63 LYS B C 1
ATOM 3508 O O . LYS B 1 63 ? 6.09 -34.594 -1.067 1 97.81 63 LYS B O 1
ATOM 3513 N N . SER B 1 64 ? 7.406 -35.688 -2.352 1 98 64 SER B N 1
ATOM 3514 C CA . SER B 1 64 ? 6.375 -36.594 -2.822 1 98 64 SER B CA 1
ATOM 3515 C C . SER B 1 64 ? 6.961 -37.969 -3.168 1 98 64 SER B C 1
ATOM 3517 O O . SER B 1 64 ? 8.109 -38.062 -3.602 1 98 64 SER B O 1
ATOM 3519 N N . ASN B 1 65 ? 6.168 -39 -2.939 1 96.5 65 ASN B N 1
ATOM 3520 C CA . ASN B 1 65 ? 6.699 -40.344 -3.168 1 96.5 65 ASN B CA 1
ATOM 3521 C C . ASN B 1 65 ? 5.602 -41.312 -3.604 1 96.5 65 ASN B C 1
ATOM 3523 O O . ASN B 1 65 ? 4.441 -41.156 -3.221 1 96.5 65 ASN B O 1
ATOM 3527 N N . VAL B 1 66 ? 6.031 -42.188 -4.461 1 95.44 66 VAL B N 1
ATOM 3528 C CA . VAL B 1 66 ? 5.324 -43.438 -4.754 1 95.44 66 VAL B CA 1
ATOM 3529 C C . VAL B 1 66 ? 6.242 -44.625 -4.473 1 95.44 66 VAL B C 1
ATOM 3531 O O . VAL B 1 66 ? 7.391 -44.625 -4.914 1 95.44 66 VAL B O 1
ATOM 3534 N N . GLY B 1 67 ? 5.82 -45.562 -3.656 1 93.94 67 GLY B N 1
ATOM 3535 C CA . GLY B 1 67 ? 6.555 -46.812 -3.457 1 93.94 67 GLY B CA 1
ATOM 3536 C C . GLY B 1 67 ? 7.75 -46.656 -2.535 1 93.94 67 GLY B C 1
ATOM 3537 O O . GLY B 1 67 ? 8.664 -47.469 -2.545 1 93.94 67 GLY B O 1
ATOM 3538 N N . PHE B 1 68 ? 7.844 -45.625 -1.9 1 88.25 68 PHE B N 1
ATOM 3539 C CA . PHE B 1 68 ? 8.953 -45.344 -0.994 1 88.25 68 PHE B CA 1
ATOM 3540 C C . PHE B 1 68 ? 8.438 -44.719 0.307 1 88.25 68 PHE B C 1
ATOM 3542 O O . PHE B 1 68 ? 7.68 -43.75 0.288 1 88.25 68 PHE B O 1
ATOM 3549 N N . ASP B 1 69 ? 8.773 -45.344 1.412 1 86.88 69 ASP B N 1
ATOM 3550 C CA . ASP B 1 69 ? 8.18 -44.938 2.68 1 86.88 69 ASP B CA 1
ATOM 3551 C C . ASP B 1 69 ? 9.227 -44.281 3.596 1 86.88 69 ASP B C 1
ATOM 3553 O O . ASP B 1 69 ? 9.633 -44.906 4.59 1 86.88 69 ASP B O 1
ATOM 3557 N N . ALA B 1 70 ? 9.828 -43.188 3.406 1 90.56 70 ALA B N 1
ATOM 3558 C CA . ALA B 1 70 ? 10.695 -42.375 4.25 1 90.56 70 ALA B CA 1
ATOM 3559 C C . ALA B 1 70 ? 10.57 -40.906 3.891 1 90.56 70 ALA B C 1
ATOM 3561 O O . ALA B 1 70 ? 10.445 -40.531 2.715 1 90.56 70 ALA B O 1
ATOM 3562 N N . PRO B 1 71 ? 10.641 -40.125 4.875 1 94.31 71 PRO B N 1
ATOM 3563 C CA . PRO B 1 71 ? 10.492 -38.688 4.609 1 94.31 71 PRO B CA 1
ATOM 3564 C C . PRO B 1 71 ? 11.766 -38.062 4.059 1 94.31 71 PRO B C 1
ATOM 3566 O O . PRO B 1 71 ? 11.711 -36.969 3.447 1 94.31 71 PRO B O 1
ATOM 3569 N N . GLU B 1 72 ? 12.922 -38.688 4.363 1 95.56 72 GLU B N 1
ATOM 3570 C CA . GLU B 1 72 ? 14.211 -38.156 3.908 1 95.56 72 GLU B CA 1
ATOM 3571 C C . GLU B 1 72 ? 15.281 -39.25 3.951 1 95.56 72 GLU B C 1
ATOM 3573 O O . GLU B 1 72 ? 15.055 -40.312 4.508 1 95.56 72 GLU B O 1
ATOM 3578 N N . THR B 1 73 ? 16.391 -39.062 3.25 1 93.75 73 THR B N 1
ATOM 3579 C CA . THR B 1 73 ? 17.578 -39.875 3.277 1 93.75 73 THR B CA 1
ATOM 3580 C C . THR B 1 73 ? 18.844 -39.031 3.35 1 93.75 73 THR B C 1
ATOM 3582 O O . THR B 1 73 ? 18.797 -37.844 3.053 1 93.75 73 THR B O 1
ATOM 3585 N N . PRO B 1 74 ? 19.906 -39.625 3.887 1 94.12 74 PRO B N 1
ATOM 3586 C CA . PRO B 1 74 ? 21.156 -38.844 3.861 1 94.12 74 PRO B CA 1
ATOM 3587 C C . PRO B 1 74 ? 21.578 -38.438 2.449 1 94.12 74 PRO B C 1
ATOM 3589 O O . PRO B 1 74 ? 21.375 -39.219 1.503 1 94.12 74 PRO B O 1
ATOM 3592 N N . ARG B 1 75 ? 22.062 -37.25 2.309 1 94.44 75 ARG B N 1
ATOM 3593 C CA . ARG B 1 75 ? 22.578 -36.812 1.02 1 94.44 75 ARG B CA 1
ATOM 3594 C C . ARG B 1 75 ? 23.75 -37.688 0.563 1 94.44 75 ARG B C 1
ATOM 3596 O O . ARG B 1 75 ? 23.922 -37.938 -0.634 1 94.44 75 ARG B O 1
ATOM 3603 N N . GLU B 1 76 ? 24.484 -38.125 1.56 1 89.25 76 GLU B N 1
ATOM 3604 C CA . GLU B 1 76 ? 25.625 -38.969 1.252 1 89.25 76 GLU B CA 1
ATOM 3605 C C . GLU B 1 76 ? 25.188 -40.25 0.559 1 89.25 76 GLU B C 1
ATOM 3607 O O . GLU B 1 76 ? 24.312 -40.969 1.059 1 89.25 76 GLU B O 1
ATOM 3612 N N . GLY B 1 77 ? 25.75 -40.438 -0.667 1 85.06 77 GLY B N 1
ATOM 3613 C CA . GLY B 1 77 ? 25.453 -41.688 -1.394 1 85.06 77 GLY B CA 1
ATOM 3614 C C . GLY B 1 77 ? 24.156 -41.625 -2.18 1 85.06 77 GLY B C 1
ATOM 3615 O O . GLY B 1 77 ? 23.781 -42.594 -2.834 1 85.06 77 GLY B O 1
ATOM 3616 N N . ALA B 1 78 ? 23.516 -40.5 -2.064 1 90.56 78 ALA B N 1
ATOM 3617 C CA . ALA B 1 78 ? 22.203 -40.406 -2.709 1 90.56 78 ALA B CA 1
ATOM 3618 C C . ALA B 1 78 ? 22.344 -40.188 -4.215 1 90.56 78 ALA B C 1
ATOM 3620 O O . ALA B 1 78 ? 23.219 -39.438 -4.664 1 90.56 78 ALA B O 1
ATOM 3621 N N . PHE B 1 79 ? 21.5 -40.906 -5.035 1 92.88 79 PHE B N 1
ATOM 3622 C CA . PHE B 1 79 ? 21.484 -40.75 -6.484 1 92.88 79 PHE B CA 1
ATOM 3623 C C . PHE B 1 79 ? 21.172 -39.312 -6.867 1 92.88 79 PHE B C 1
ATOM 3625 O O . PHE B 1 79 ? 21.75 -38.75 -7.812 1 92.88 79 PHE B O 1
ATOM 3632 N N . CYS B 1 80 ? 20.297 -38.719 -6.094 1 94.81 80 CYS B N 1
ATOM 3633 C CA . CYS B 1 80 ? 19.859 -37.344 -6.383 1 94.81 80 CYS B CA 1
ATOM 3634 C C . CYS B 1 80 ? 21.016 -36.375 -6.254 1 94.81 80 CYS B C 1
ATOM 3636 O O . CYS B 1 80 ? 21.078 -35.375 -6.977 1 94.81 80 CYS B O 1
ATOM 3638 N N . ALA B 1 81 ? 21.938 -36.625 -5.32 1 94.19 81 ALA B N 1
ATOM 3639 C CA . ALA B 1 81 ? 23.109 -35.781 -5.137 1 94.19 81 ALA B CA 1
ATOM 3640 C C . ALA B 1 81 ? 23.984 -35.75 -6.379 1 94.19 81 ALA B C 1
ATOM 3642 O O . ALA B 1 81 ? 24.641 -34.75 -6.684 1 94.19 81 ALA B O 1
ATOM 3643 N N . HIS B 1 82 ? 23.984 -36.875 -7.098 1 94.19 82 HIS B N 1
ATOM 3644 C CA . HIS B 1 82 ? 24.719 -36.969 -8.359 1 94.19 82 HIS B CA 1
ATOM 3645 C C . HIS B 1 82 ? 23.906 -36.375 -9.5 1 94.19 82 HIS B C 1
ATOM 3647 O O . HIS B 1 82 ? 24.484 -35.719 -10.398 1 94.19 82 HIS B O 1
ATOM 3653 N N . THR B 1 83 ? 22.656 -36.531 -9.445 1 96.38 83 THR B N 1
ATOM 3654 C CA . THR B 1 83 ? 21.781 -36.094 -10.523 1 96.38 83 THR B CA 1
ATOM 3655 C C . THR B 1 83 ? 21.797 -34.562 -10.625 1 96.38 83 THR B C 1
ATOM 3657 O O . THR B 1 83 ? 21.797 -34 -11.719 1 96.38 83 THR B O 1
ATOM 3660 N N . ILE B 1 84 ? 21.875 -33.844 -9.508 1 97.38 84 ILE B N 1
ATOM 3661 C CA . ILE B 1 84 ? 21.797 -32.406 -9.531 1 97.38 84 ILE B CA 1
ATOM 3662 C C . ILE B 1 84 ? 23.094 -31.812 -10.094 1 97.38 84 ILE B C 1
ATOM 3664 O O . ILE B 1 84 ? 23.188 -30.625 -10.359 1 97.38 84 ILE B O 1
ATOM 3668 N N . MET B 1 85 ? 24.062 -32.688 -10.336 1 96 85 MET B N 1
ATOM 3669 C CA . MET B 1 85 ? 25.328 -32.281 -10.945 1 96 85 MET B CA 1
ATOM 3670 C C . MET B 1 85 ? 25.188 -32.219 -12.469 1 96 85 MET B C 1
ATOM 3672 O O . MET B 1 85 ? 26.078 -31.688 -13.148 1 96 85 MET B O 1
ATOM 3676 N N . THR B 1 86 ? 24.094 -32.719 -12.93 1 94.75 86 THR B N 1
ATOM 3677 C CA . THR B 1 86 ? 23.906 -32.812 -14.375 1 94.75 86 THR B CA 1
ATOM 3678 C C . THR B 1 86 ? 22.875 -31.828 -14.883 1 94.75 86 THR B C 1
ATOM 3680 O O . THR B 1 86 ? 22.047 -31.344 -14.109 1 94.75 86 THR B O 1
ATOM 3683 N N . GLU B 1 87 ? 22.938 -31.547 -16.125 1 91.31 87 GLU B N 1
ATOM 3684 C CA . GLU B 1 87 ? 22 -30.625 -16.75 1 91.31 87 GLU B CA 1
ATOM 3685 C C . GLU B 1 87 ? 20.734 -31.344 -17.219 1 91.31 87 GLU B C 1
ATOM 3687 O O . GLU B 1 87 ? 19.625 -30.828 -17.062 1 91.31 87 GLU B O 1
ATOM 3692 N N . ASP B 1 88 ? 20.953 -32.531 -17.734 1 91 88 ASP B N 1
ATOM 3693 C CA . ASP B 1 88 ? 19.859 -33.156 -18.438 1 91 88 ASP B CA 1
ATOM 3694 C C . ASP B 1 88 ? 19.344 -34.375 -17.672 1 91 88 ASP B C 1
ATOM 3696 O O . ASP B 1 88 ? 18.484 -35.094 -18.156 1 91 88 ASP B O 1
ATOM 3700 N N . GLY B 1 89 ? 19.875 -34.719 -16.562 1 95.88 89 GLY B N 1
ATOM 3701 C CA . GLY B 1 89 ? 19.453 -35.875 -15.789 1 95.88 89 GLY B CA 1
ATOM 3702 C C . GLY B 1 89 ? 20.453 -37 -15.789 1 95.88 89 GLY B C 1
ATOM 3703 O O . GLY B 1 89 ? 21.5 -36.906 -16.453 1 95.88 89 GLY B O 1
ATOM 3704 N N . MET B 1 90 ? 20.219 -37.969 -15.023 1 96.5 90 MET B N 1
ATOM 3705 C CA . MET B 1 90 ? 21.094 -39.125 -14.883 1 96.5 90 MET B CA 1
ATOM 3706 C C . MET B 1 90 ? 20.297 -40.438 -14.992 1 96.5 90 MET B C 1
ATOM 3708 O O . MET B 1 90 ? 19.203 -40.562 -14.43 1 96.5 90 MET B O 1
ATOM 3712 N N . VAL B 1 91 ? 20.844 -41.344 -15.836 1 97.25 91 VAL B N 1
ATOM 3713 C CA . VAL B 1 91 ? 20.25 -42.656 -15.969 1 97.25 91 VAL B CA 1
ATOM 3714 C C . VAL B 1 91 ? 21.281 -43.719 -15.594 1 97.25 91 VAL B C 1
ATOM 3716 O O . VAL B 1 91 ? 22.422 -43.688 -16.078 1 97.25 91 VAL B O 1
ATOM 3719 N N . VAL B 1 92 ? 20.938 -44.562 -14.633 1 95.19 92 VAL B N 1
ATOM 3720 C CA . VAL B 1 92 ? 21.719 -45.719 -14.266 1 95.19 92 VAL B CA 1
ATOM 3721 C C . VAL B 1 92 ? 20.922 -47 -14.547 1 95.19 92 VAL B C 1
ATOM 3723 O O . VAL B 1 92 ? 20.031 -47.344 -13.773 1 95.19 92 VAL B O 1
ATOM 3726 N N . SER B 1 93 ? 21.25 -47.688 -15.578 1 96 93 SER B N 1
ATOM 3727 C CA . SER B 1 93 ? 20.484 -48.844 -16.031 1 96 93 SER B CA 1
ATOM 3728 C C . SER B 1 93 ? 20.688 -50.031 -15.094 1 96 93 SER B C 1
ATOM 3730 O O . SER B 1 93 ? 19.781 -50.875 -14.938 1 96 93 SER B O 1
ATOM 3732 N N . ASP B 1 94 ? 21.859 -50.062 -14.586 1 92.62 94 ASP B N 1
ATOM 3733 C CA . ASP B 1 94 ? 22.203 -51.094 -13.609 1 92.62 94 ASP B CA 1
ATOM 3734 C C . ASP B 1 94 ? 23.219 -50.562 -12.594 1 92.62 94 ASP B C 1
ATOM 3736 O O . ASP B 1 94 ? 24.406 -50.438 -12.898 1 92.62 94 ASP B O 1
ATOM 3740 N N . VAL B 1 95 ? 22.734 -50.344 -11.414 1 89.94 95 VAL B N 1
ATOM 3741 C CA . VAL B 1 95 ? 23.516 -49.688 -10.367 1 89.94 95 VAL B CA 1
ATOM 3742 C C . VAL B 1 95 ? 24.75 -50.531 -10.062 1 89.94 95 VAL B C 1
ATOM 3744 O O . VAL B 1 95 ? 25.812 -50 -9.742 1 89.94 95 VAL B O 1
ATOM 3747 N N . SER B 1 96 ? 24.641 -51.812 -10.156 1 85.44 96 SER B N 1
ATOM 3748 C CA . SER B 1 96 ? 25.75 -52.719 -9.828 1 85.44 96 SER B CA 1
ATOM 3749 C C . SER B 1 96 ? 26.906 -52.531 -10.797 1 85.44 96 SER B C 1
ATOM 3751 O O . SER B 1 96 ? 28.031 -52.938 -10.508 1 85.44 96 SER B O 1
ATOM 3753 N N . LEU B 1 97 ? 26.641 -51.969 -11.922 1 88.25 97 LEU B N 1
ATOM 3754 C CA . LEU B 1 97 ? 27.672 -51.781 -12.945 1 88.25 97 LEU B CA 1
ATOM 3755 C C . LEU B 1 97 ? 28.172 -50.344 -12.961 1 88.25 97 LEU B C 1
ATOM 3757 O O . LEU B 1 97 ? 29.062 -50 -13.75 1 88.25 97 LEU B O 1
ATOM 3761 N N . ASP B 1 98 ? 27.609 -49.562 -12.164 1 87.94 98 ASP B N 1
ATOM 3762 C CA . ASP B 1 98 ? 27.984 -48.156 -12.148 1 87.94 98 ASP B CA 1
ATOM 3763 C C . ASP B 1 98 ? 29.031 -47.875 -11.078 1 87.94 98 ASP B C 1
ATOM 3765 O O . ASP B 1 98 ? 28.781 -48.094 -9.891 1 87.94 98 ASP B O 1
ATOM 3769 N N . ALA B 1 99 ? 30.156 -47.344 -11.398 1 82 99 ALA B N 1
ATOM 3770 C CA . ALA B 1 99 ? 31.312 -47.156 -10.531 1 82 99 ALA B CA 1
ATOM 3771 C C . ALA B 1 99 ? 31.016 -46.156 -9.406 1 82 99 ALA B C 1
ATOM 3773 O O . ALA B 1 99 ? 31.609 -46.25 -8.328 1 82 99 ALA B O 1
ATOM 3774 N N . ARG B 1 100 ? 30.109 -45.281 -9.711 1 82.88 100 ARG B N 1
ATOM 3775 C CA . ARG B 1 100 ? 29.781 -44.281 -8.719 1 82.88 100 ARG B CA 1
ATOM 3776 C C . ARG B 1 100 ? 29.109 -44.906 -7.496 1 82.88 100 ARG B C 1
ATOM 3778 O O . ARG B 1 100 ? 29.172 -44.344 -6.402 1 82.88 100 ARG B O 1
ATOM 3785 N N . PHE B 1 101 ? 28.469 -46 -7.738 1 80.69 101 PHE B N 1
ATOM 3786 C CA . PHE B 1 101 ? 27.594 -46.5 -6.688 1 80.69 101 PHE B CA 1
ATOM 3787 C C . PHE B 1 101 ? 28 -47.906 -6.277 1 80.69 101 PHE B C 1
ATOM 3789 O O . PHE B 1 101 ? 27.297 -48.562 -5.504 1 80.69 101 PHE B O 1
ATOM 3796 N N . GLN B 1 102 ? 29.031 -48.469 -6.844 1 68.62 102 GLN B N 1
ATOM 3797 C CA . GLN B 1 102 ? 29.516 -49.781 -6.523 1 68.62 102 GLN B CA 1
ATOM 3798 C C . GLN B 1 102 ? 29.938 -49.875 -5.059 1 68.62 102 GLN B C 1
ATOM 3800 O O . GLN B 1 102 ? 29.688 -50.906 -4.406 1 68.62 102 GLN B O 1
ATOM 3805 N N . ASN B 1 103 ? 30.859 -49.125 -4.727 1 55.44 103 ASN B N 1
ATOM 3806 C CA . ASN B 1 103 ? 31.469 -49.344 -3.414 1 55.44 103 ASN B CA 1
ATOM 3807 C C . ASN B 1 103 ? 30.516 -48.906 -2.293 1 55.44 103 ASN B C 1
ATOM 3809 O O . ASN B 1 103 ? 30.844 -49.031 -1.113 1 55.44 103 ASN B O 1
ATOM 3813 N N . GLY B 1 104 ? 29.531 -48.156 -2.549 1 50.19 104 GLY B N 1
ATOM 3814 C CA . GLY B 1 104 ? 28.766 -47.562 -1.47 1 50.19 104 GLY B CA 1
ATOM 3815 C C . GLY B 1 104 ? 27.562 -48.375 -1.058 1 50.19 104 GLY B C 1
ATOM 3816 O O . GLY B 1 104 ? 27.281 -49.406 -1.681 1 50.19 104 GLY B O 1
ATOM 3817 N N . VAL B 1 105 ? 26.859 -47.75 0.11 1 45 105 VAL B N 1
ATOM 3818 C CA . VAL B 1 105 ? 25.766 -48.219 0.958 1 45 105 VAL B CA 1
ATOM 3819 C C . VAL B 1 105 ? 24.578 -48.625 0.091 1 45 105 VAL B C 1
ATOM 3821 O O . VAL B 1 105 ? 23.594 -47.875 -0.008 1 45 105 VAL B O 1
ATOM 3824 N N . VAL B 1 106 ? 24.656 -48.562 -1.307 1 47.41 106 VAL B N 1
ATOM 3825 C CA . VAL B 1 106 ? 23.375 -49.156 -1.669 1 47.41 106 VAL B CA 1
ATOM 3826 C C . VAL B 1 106 ? 23.203 -50.5 -0.968 1 47.41 106 VAL B C 1
ATOM 3828 O O . VAL B 1 106 ? 23.984 -51.406 -1.188 1 47.41 106 VAL B O 1
ATOM 3831 N N . ASP B 1 107 ? 22.922 -50.375 0.198 1 45.75 107 ASP B N 1
ATOM 3832 C CA . ASP B 1 107 ? 22.609 -51.594 0.949 1 45.75 107 ASP B CA 1
ATOM 3833 C C . ASP B 1 107 ? 21.906 -52.625 0.06 1 45.75 107 ASP B C 1
ATOM 3835 O O . ASP B 1 107 ? 21.016 -52.281 -0.717 1 45.75 107 ASP B O 1
ATOM 3839 N N . ALA B 1 108 ? 22.562 -53.656 -0.214 1 43.41 108 ALA B N 1
ATOM 3840 C CA . ALA B 1 108 ? 22.062 -54.906 -0.792 1 43.41 108 ALA B CA 1
ATOM 3841 C C . ALA B 1 108 ? 20.578 -55.062 -0.528 1 43.41 108 ALA B C 1
ATOM 3843 O O . ALA B 1 108 ? 19.844 -55.594 -1.373 1 43.41 108 ALA B O 1
ATOM 3844 N N . GLU B 1 109 ? 20.219 -54.688 0.702 1 44.53 109 GLU B N 1
ATOM 3845 C CA . GLU B 1 109 ? 18.812 -54.906 1.035 1 44.53 109 GLU B CA 1
ATOM 3846 C C . GLU B 1 109 ? 17.906 -53.875 0.331 1 44.53 109 GLU B C 1
ATOM 3848 O O . GLU B 1 109 ? 16.734 -54.156 0.079 1 44.53 109 GLU B O 1
ATOM 3853 N N . LYS B 1 110 ? 18.359 -52.656 0.264 1 55.47 110 LYS B N 1
ATOM 3854 C CA . LYS B 1 110 ? 17.531 -51.656 -0.379 1 55.47 110 LYS B CA 1
ATOM 3855 C C . LYS B 1 110 ? 17.859 -51.5 -1.861 1 55.47 110 LYS B C 1
ATOM 3857 O O . LYS B 1 110 ? 18.953 -51.094 -2.219 1 55.47 110 LYS B O 1
ATOM 3862 N N . SER B 1 111 ? 17.641 -52.562 -2.578 1 72.5 111 SER B N 1
ATOM 3863 C CA . SER B 1 111 ? 17.781 -53.25 -3.861 1 72.5 111 SER B CA 1
ATOM 3864 C C . SER B 1 111 ? 17.469 -52.312 -5.023 1 72.5 111 SER B C 1
ATOM 3866 O O . SER B 1 111 ? 16.719 -52.688 -5.93 1 72.5 111 SER B O 1
ATOM 3868 N N . VAL B 1 112 ? 18.047 -51.094 -4.957 1 87.31 112 VAL B N 1
ATOM 3869 C CA . VAL B 1 112 ? 17.859 -50.281 -6.148 1 87.31 112 VAL B CA 1
ATOM 3870 C C . VAL B 1 1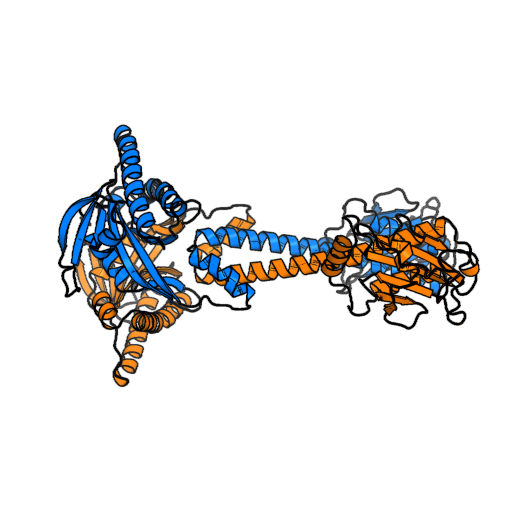12 ? 18.797 -50.75 -7.25 1 87.31 112 VAL B C 1
ATOM 3872 O O . VAL B 1 112 ? 20.016 -50.844 -7.039 1 87.31 112 VAL B O 1
ATOM 3875 N N . ARG B 1 113 ? 18.312 -51 -8.359 1 92.31 113 ARG B N 1
ATOM 3876 C CA . ARG B 1 113 ? 19.141 -51.5 -9.469 1 92.31 113 ARG B CA 1
ATOM 3877 C C . ARG B 1 113 ? 19.031 -50.562 -10.672 1 92.31 113 ARG B C 1
ATOM 3879 O O . ARG B 1 113 ? 19.891 -50.562 -11.555 1 92.31 113 ARG B O 1
ATOM 3886 N N . PHE B 1 114 ? 18.047 -49.844 -10.727 1 95.06 114 PHE B N 1
ATOM 3887 C CA . PHE B 1 114 ? 17.828 -48.875 -11.797 1 95.06 114 PHE B CA 1
ATOM 3888 C C . PHE B 1 114 ? 17.438 -47.5 -11.242 1 95.06 114 PHE B C 1
ATOM 3890 O O . PHE B 1 114 ? 16.688 -47.406 -10.266 1 95.06 114 PHE B O 1
ATOM 3897 N N . TYR B 1 115 ? 17.984 -46.438 -11.891 1 95.88 115 TYR B N 1
ATOM 3898 C CA . TYR B 1 115 ? 17.688 -45.062 -11.508 1 95.88 115 TYR B CA 1
ATOM 3899 C C . TYR B 1 115 ? 17.641 -44.156 -12.734 1 95.88 115 TYR B C 1
ATOM 3901 O O . TYR B 1 115 ? 18.516 -44.219 -13.594 1 95.88 115 TYR B O 1
ATOM 3909 N N . ALA B 1 116 ? 16.609 -43.406 -12.828 1 97.88 116 ALA B N 1
ATOM 3910 C CA . ALA B 1 116 ? 16.547 -42.312 -13.781 1 97.88 116 ALA B CA 1
ATOM 3911 C C . ALA B 1 116 ? 16 -41.031 -13.117 1 97.88 116 ALA B C 1
ATOM 3913 O O . ALA B 1 116 ? 14.938 -41.062 -12.5 1 97.88 116 ALA B O 1
ATOM 3914 N N . GLY B 1 117 ? 16.766 -40.031 -13.148 1 97.69 117 GLY B N 1
ATOM 3915 C CA . GLY B 1 117 ? 16.344 -38.812 -12.5 1 97.69 117 GLY B CA 1
ATOM 3916 C C . GLY B 1 117 ? 16.562 -37.562 -13.367 1 97.69 117 GLY B C 1
ATOM 3917 O O . GLY B 1 117 ? 17.516 -37.5 -14.141 1 97.69 117 GLY B O 1
ATOM 3918 N N . THR B 1 118 ? 15.672 -36.594 -13.258 1 97.81 118 THR B N 1
ATOM 3919 C CA . THR B 1 118 ? 15.742 -35.312 -13.898 1 97.81 118 THR B CA 1
ATOM 3920 C C . THR B 1 118 ? 15.812 -34.188 -12.859 1 97.81 118 THR B C 1
ATOM 3922 O O . THR B 1 118 ? 15.055 -34.188 -11.891 1 97.81 118 THR B O 1
ATOM 3925 N N . PRO B 1 119 ? 16.734 -33.25 -13.102 1 98 119 PRO B N 1
ATOM 3926 C CA . PRO B 1 119 ? 16.859 -32.156 -12.109 1 98 119 PRO B CA 1
ATOM 3927 C C . PRO B 1 119 ? 15.664 -31.234 -12.094 1 98 119 PRO B C 1
ATOM 3929 O O . PRO B 1 119 ? 15.047 -31 -13.141 1 98 119 PRO B O 1
ATOM 3932 N N . LEU B 1 120 ? 15.289 -30.797 -10.961 1 98.31 120 LEU B N 1
ATOM 3933 C CA . LEU B 1 120 ? 14.375 -29.688 -10.789 1 98.31 120 LEU B CA 1
ATOM 3934 C C . LEU B 1 120 ? 15.125 -28.359 -10.828 1 98.31 120 LEU B C 1
ATOM 3936 O O . LEU B 1 120 ? 15.648 -27.906 -9.805 1 98.31 120 LEU B O 1
ATOM 3940 N N . LYS B 1 121 ? 15.109 -27.734 -11.961 1 97.31 121 LYS B N 1
ATOM 3941 C CA . LYS B 1 121 ? 15.938 -26.562 -12.227 1 97.31 121 LYS B CA 1
ATOM 3942 C C . LYS B 1 121 ? 15.117 -25.281 -12.117 1 97.31 121 LYS B C 1
ATOM 3944 O O . LYS B 1 121 ? 14.055 -25.156 -12.719 1 97.31 121 LYS B O 1
ATOM 3949 N N . THR B 1 122 ? 15.609 -24.422 -11.297 1 95.56 122 THR B N 1
ATOM 3950 C CA . THR B 1 122 ? 14.969 -23.125 -11.188 1 95.56 122 THR B CA 1
ATOM 3951 C C . THR B 1 122 ? 15.195 -22.297 -12.453 1 95.56 122 THR B C 1
ATOM 3953 O O . THR B 1 122 ? 16.047 -22.641 -13.281 1 95.56 122 THR B O 1
ATOM 3956 N N . ARG B 1 123 ? 14.453 -21.219 -12.562 1 89.44 123 ARG B N 1
ATOM 3957 C CA . ARG B 1 123 ? 14.594 -20.312 -13.695 1 89.44 123 ARG B CA 1
ATOM 3958 C C . ARG B 1 123 ? 15.984 -19.688 -13.727 1 89.44 123 ARG B C 1
ATOM 3960 O O . ARG B 1 123 ? 16.531 -19.422 -14.805 1 89.44 123 ARG B O 1
ATOM 3967 N N . ASP B 1 124 ? 16.516 -19.469 -12.562 1 90.88 124 ASP B N 1
ATOM 3968 C CA . ASP B 1 124 ? 17.828 -18.844 -12.477 1 90.88 124 ASP B CA 1
ATOM 3969 C C . ASP B 1 124 ? 18.953 -19.875 -12.562 1 90.88 124 ASP B C 1
ATOM 3971 O O . ASP B 1 124 ? 20.125 -19.547 -12.406 1 90.88 124 ASP B O 1
ATOM 3975 N N . GLY B 1 125 ? 18.641 -21.188 -12.711 1 93.56 125 GLY B N 1
ATOM 3976 C CA . GLY B 1 125 ? 19.609 -22.172 -13.141 1 93.56 125 GLY B CA 1
ATOM 3977 C C . GLY B 1 125 ? 20.109 -23.047 -12.008 1 93.56 125 GLY B C 1
ATOM 3978 O O . GLY B 1 125 ? 21.125 -23.734 -12.141 1 93.56 125 GLY B O 1
ATOM 3979 N N . TYR B 1 126 ? 19.469 -23.031 -10.891 1 96.62 126 TYR B N 1
ATOM 3980 C CA . TYR B 1 126 ? 19.891 -23.859 -9.773 1 96.62 126 TYR B CA 1
ATOM 3981 C C . TYR B 1 126 ? 19.109 -25.156 -9.727 1 96.62 126 TYR B C 1
ATOM 3983 O O . TYR B 1 126 ? 17.875 -25.156 -9.781 1 96.62 126 TYR B O 1
ATOM 3991 N N . ASN B 1 127 ? 19.781 -26.297 -9.633 1 98 127 ASN B N 1
ATOM 3992 C CA . ASN B 1 127 ? 19.156 -27.594 -9.484 1 98 127 ASN B CA 1
ATOM 3993 C C . ASN B 1 127 ? 18.828 -27.906 -8.023 1 98 127 ASN B C 1
ATOM 3995 O O . ASN B 1 127 ? 19.703 -28.312 -7.262 1 98 127 ASN B O 1
ATOM 3999 N N . LEU B 1 128 ? 17.594 -27.844 -7.645 1 97.88 128 LEU B N 1
ATOM 4000 C CA . LEU B 1 128 ? 17.188 -27.938 -6.246 1 97.88 128 LEU B CA 1
ATOM 4001 C C . LEU B 1 128 ? 17.062 -29.391 -5.809 1 97.88 128 LEU B C 1
ATOM 4003 O O . LEU B 1 128 ? 17.172 -29.688 -4.617 1 97.88 128 LEU B O 1
ATOM 4007 N N . GLY B 1 129 ? 16.703 -30.172 -6.703 1 98.19 129 GLY B N 1
ATOM 4008 C CA . GLY B 1 129 ? 16.391 -31.578 -6.473 1 98.19 129 GLY B CA 1
ATOM 4009 C C . GLY B 1 129 ? 16.125 -32.344 -7.75 1 98.19 129 GLY B C 1
ATOM 4010 O O . GLY B 1 129 ? 16.766 -32.094 -8.773 1 98.19 129 GLY B O 1
ATOM 4011 N N . THR B 1 130 ? 15.273 -33.406 -7.574 1 98.44 130 THR B N 1
ATOM 4012 C CA . THR B 1 130 ? 15.055 -34.25 -8.75 1 98.44 130 THR B CA 1
ATOM 4013 C C . THR B 1 130 ? 13.641 -34.844 -8.742 1 98.44 130 THR B C 1
ATOM 4015 O O . THR B 1 130 ? 13.008 -34.938 -7.695 1 98.44 130 THR B O 1
ATOM 4018 N N . LEU B 1 131 ? 13.109 -35.031 -9.883 1 98.69 131 LEU B N 1
ATOM 4019 C CA . LEU B 1 131 ? 12.094 -36.031 -10.102 1 98.69 131 LEU B CA 1
ATOM 4020 C C . LEU B 1 131 ? 12.711 -37.312 -10.625 1 98.69 131 LEU B C 1
ATOM 4022 O O . LEU B 1 131 ? 13.359 -37.312 -11.68 1 98.69 131 LEU B O 1
ATOM 4026 N N . CYS B 1 132 ? 12.555 -38.406 -9.859 1 98.25 132 CYS B N 1
ATOM 4027 C CA . CYS B 1 132 ? 13.281 -39.625 -10.25 1 98.25 132 CYS B CA 1
ATOM 4028 C C . CYS B 1 132 ? 12.391 -40.844 -10.141 1 98.25 132 CYS B C 1
ATOM 4030 O O . CYS B 1 132 ? 11.367 -40.812 -9.453 1 98.25 132 CYS B O 1
ATOM 4032 N N . VAL B 1 133 ? 12.758 -41.844 -10.852 1 98 133 VAL B N 1
ATOM 4033 C CA . VAL B 1 133 ? 12.125 -43.156 -10.805 1 98 133 VAL B CA 1
ATOM 4034 C C . VAL B 1 133 ? 13.172 -44.219 -10.508 1 98 133 VAL B C 1
ATOM 4036 O O . VAL B 1 133 ? 14.32 -44.125 -10.953 1 98 133 VAL B O 1
ATOM 4039 N N . VAL B 1 134 ? 12.781 -45.156 -9.703 1 96.12 134 VAL B N 1
ATOM 4040 C CA . VAL B 1 134 ? 13.703 -46.188 -9.18 1 96.12 134 VAL B CA 1
ATOM 4041 C C . VAL B 1 134 ? 13.07 -47.562 -9.32 1 96.12 134 VAL B C 1
ATOM 4043 O O . VAL B 1 134 ? 11.859 -47.719 -9.188 1 96.12 134 VAL B O 1
ATOM 4046 N N . ASP B 1 135 ? 13.898 -48.5 -9.633 1 95.56 135 ASP B N 1
ATOM 4047 C CA . ASP B 1 135 ? 13.445 -49.875 -9.703 1 95.56 135 ASP B CA 1
ATOM 4048 C C . ASP B 1 135 ? 14.445 -50.812 -9.031 1 95.56 135 ASP B C 1
ATOM 4050 O O . ASP B 1 135 ? 15.609 -50.469 -8.852 1 95.56 135 ASP B O 1
ATOM 4054 N N . THR B 1 136 ? 14.008 -51.969 -8.633 1 92.69 136 THR B N 1
ATOM 4055 C CA . THR B 1 136 ? 14.852 -52.969 -8.008 1 92.69 136 THR B CA 1
ATOM 4056 C C . THR B 1 136 ? 15.414 -53.938 -9.062 1 92.69 136 THR B C 1
ATOM 4058 O O . THR B 1 136 ? 16.219 -54.812 -8.742 1 92.69 136 THR B O 1
ATOM 4061 N N . LYS B 1 137 ? 15 -53.719 -10.258 1 94.06 137 LYS B N 1
ATOM 4062 C CA . LYS B 1 137 ? 15.547 -54.5 -11.375 1 94.06 137 LYS B CA 1
ATOM 4063 C C . LYS B 1 137 ? 16.188 -53.562 -12.406 1 94.06 137 LYS B C 1
ATOM 4065 O O . LYS B 1 137 ? 15.766 -52.406 -12.562 1 94.06 137 LYS B O 1
ATOM 4070 N N . PRO B 1 138 ? 17.219 -54.062 -13.109 1 94.25 138 PRO B N 1
ATOM 4071 C CA . PRO B 1 138 ? 17.797 -53.25 -14.18 1 94.25 138 PRO B CA 1
ATOM 4072 C C . PRO B 1 138 ? 16.781 -52.906 -15.273 1 94.25 138 PRO B C 1
ATOM 4074 O O . PRO B 1 138 ? 15.883 -53.719 -15.555 1 94.25 138 PRO B O 1
ATOM 4077 N N . ARG B 1 139 ? 16.922 -51.75 -15.773 1 95.56 139 ARG B N 1
ATOM 4078 C CA . ARG B 1 139 ? 16 -51.281 -16.812 1 95.56 139 ARG B CA 1
ATOM 4079 C C . ARG B 1 139 ? 16.719 -50.406 -17.828 1 95.56 139 ARG B C 1
ATOM 4081 O O . ARG B 1 139 ? 17.812 -49.875 -17.547 1 95.56 139 ARG B O 1
ATOM 4088 N N . GLU B 1 140 ? 16.141 -50.438 -19 1 95.31 140 GLU B N 1
ATOM 4089 C CA . GLU B 1 140 ? 16.469 -49.406 -19.969 1 95.31 140 GLU B CA 1
ATOM 4090 C C . GLU B 1 140 ? 15.312 -48.406 -20.125 1 95.31 140 GLU B C 1
ATOM 4092 O O . GLU B 1 140 ? 14.148 -48.812 -20.094 1 95.31 140 GLU B O 1
ATOM 4097 N N . ILE B 1 141 ? 15.617 -47.219 -20.219 1 95.31 141 ILE B N 1
ATOM 4098 C CA . ILE B 1 141 ? 14.578 -46.188 -20.391 1 95.31 141 ILE B CA 1
ATOM 4099 C C . ILE B 1 141 ? 14.711 -45.562 -21.766 1 95.31 141 ILE B C 1
ATOM 4101 O O . ILE B 1 141 ? 15.82 -45.219 -22.203 1 95.31 141 ILE B O 1
ATOM 4105 N N . SER B 1 142 ? 13.633 -45.469 -22.484 1 94.5 142 SER B N 1
ATOM 4106 C CA . SER B 1 142 ? 13.625 -44.875 -23.812 1 94.5 142 SER B CA 1
ATOM 4107 C C . SER B 1 142 ? 13.805 -43.344 -23.75 1 94.5 142 SER B C 1
ATOM 4109 O O . SER B 1 142 ? 13.547 -42.75 -22.703 1 94.5 142 SER B O 1
ATOM 4111 N N . GLU B 1 143 ? 14.203 -42.812 -24.859 1 94.38 143 GLU B N 1
ATOM 4112 C CA . GLU B 1 143 ? 14.328 -41.375 -24.969 1 94.38 143 GLU B CA 1
ATOM 4113 C C . GLU B 1 143 ? 12.977 -40.688 -24.766 1 94.38 143 GLU B C 1
ATOM 4115 O O . GLU B 1 143 ? 12.906 -39.625 -24.172 1 94.38 143 GLU B O 1
ATOM 4120 N N . ASP B 1 144 ? 11.984 -41.281 -25.234 1 94.19 144 ASP B N 1
ATOM 4121 C CA . ASP B 1 144 ? 10.641 -40.719 -25.094 1 94.19 144 ASP B CA 1
ATOM 4122 C C . ASP B 1 144 ? 10.219 -40.688 -23.625 1 94.19 144 ASP B C 1
ATOM 4124 O O . ASP B 1 144 ? 9.641 -39.688 -23.172 1 94.19 144 ASP B O 1
ATOM 4128 N N . ALA B 1 145 ? 10.492 -41.75 -22.953 1 94.56 145 ALA B N 1
ATOM 4129 C CA . ALA B 1 145 ? 10.156 -41.781 -21.531 1 94.56 145 ALA B CA 1
ATOM 4130 C C . ALA B 1 145 ? 10.922 -40.75 -20.75 1 94.56 145 ALA B C 1
ATOM 4132 O O . ALA B 1 145 ? 10.375 -40.094 -19.859 1 94.56 145 ALA B O 1
ATOM 4133 N N . LEU B 1 146 ? 12.156 -40.562 -21.141 1 95.44 146 LEU B N 1
ATOM 4134 C CA . LEU B 1 146 ? 12.977 -39.562 -20.5 1 95.44 146 LEU B CA 1
ATOM 4135 C C . LEU B 1 146 ? 12.422 -38.156 -20.766 1 95.44 146 LEU B C 1
ATOM 4137 O O . LEU B 1 146 ? 12.406 -37.312 -19.875 1 95.44 146 LEU B O 1
ATOM 4141 N N . ALA B 1 147 ? 12.023 -37.969 -21.984 1 96.25 147 ALA B N 1
ATOM 4142 C CA . ALA B 1 147 ? 11.43 -36.688 -22.344 1 96.25 147 ALA B CA 1
ATOM 4143 C C . ALA B 1 147 ? 10.18 -36.406 -21.531 1 96.25 147 ALA B C 1
ATOM 4145 O O . ALA B 1 147 ? 9.945 -35.281 -21.094 1 96.25 147 ALA B O 1
ATOM 4146 N N . ARG B 1 148 ? 9.367 -37.375 -21.312 1 96.81 148 ARG B N 1
ATOM 4147 C CA . ARG B 1 148 ? 8.148 -37.25 -20.516 1 96.81 148 ARG B CA 1
ATOM 4148 C C . ARG B 1 148 ? 8.484 -36.938 -19.062 1 96.81 148 ARG B C 1
ATOM 4150 O O . ARG B 1 148 ? 7.805 -36.156 -18.406 1 96.81 148 ARG B O 1
ATOM 4157 N N . LEU B 1 149 ? 9.516 -37.594 -18.547 1 96.94 149 LEU B N 1
ATOM 4158 C CA . LEU B 1 149 ? 9.969 -37.312 -17.188 1 96.94 149 LEU B CA 1
ATOM 4159 C C . LEU B 1 149 ? 10.383 -35.875 -17.047 1 96.94 149 LEU B C 1
ATOM 4161 O O . LEU B 1 149 ? 10.078 -35.219 -16.047 1 96.94 149 LEU B O 1
ATOM 4165 N N . LYS B 1 150 ? 10.992 -35.375 -18.078 1 97.31 150 LYS B N 1
ATOM 4166 C CA . LYS B 1 150 ? 11.414 -33.969 -18.078 1 97.31 150 LYS B CA 1
ATOM 4167 C C . LYS B 1 150 ? 10.211 -33.031 -18.078 1 97.31 150 LYS B C 1
ATOM 4169 O O . LYS B 1 150 ? 10.227 -32 -17.406 1 97.31 150 LYS B O 1
ATOM 4174 N N . MET B 1 151 ? 9.188 -33.344 -18.828 1 97.88 151 MET B N 1
ATOM 4175 C CA . MET B 1 151 ? 7.957 -32.562 -18.844 1 97.88 151 MET B CA 1
ATOM 4176 C C . MET B 1 151 ? 7.316 -32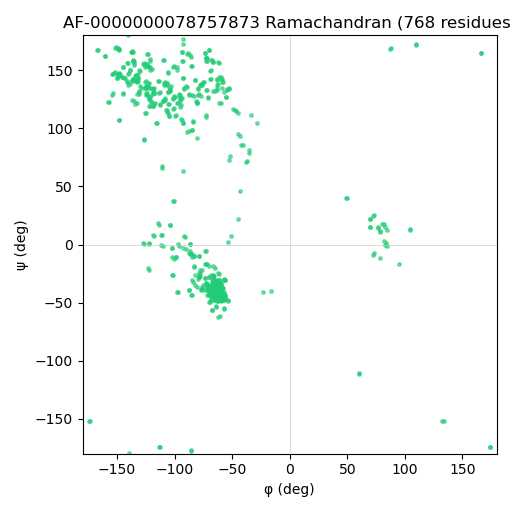.531 -17.469 1 97.88 151 MET B C 1
ATOM 4178 O O . MET B 1 151 ? 6.891 -31.453 -17 1 97.88 151 MET B O 1
ATOM 4182 N N . LEU B 1 152 ? 7.328 -33.656 -16.812 1 98.25 152 LEU B N 1
ATOM 4183 C CA . LEU B 1 152 ? 6.758 -33.719 -15.477 1 98.25 152 LEU B CA 1
ATOM 4184 C C . LEU B 1 152 ? 7.59 -32.906 -14.484 1 98.25 152 LEU B C 1
ATOM 4186 O O . LEU B 1 152 ? 7.043 -32.25 -13.594 1 98.25 152 LEU B O 1
ATOM 4190 N N . ALA B 1 153 ? 8.891 -33 -14.617 1 98.12 153 ALA B N 1
ATOM 4191 C CA . ALA B 1 153 ? 9.781 -32.219 -13.758 1 98.12 153 ALA B CA 1
ATOM 4192 C C . ALA B 1 153 ? 9.531 -30.719 -13.93 1 98.12 153 ALA B C 1
ATOM 4194 O O . ALA B 1 153 ? 9.555 -29.953 -12.953 1 98.12 153 ALA B O 1
ATOM 4195 N N . ARG B 1 154 ? 9.305 -30.312 -15.172 1 97.25 154 ARG B N 1
ATOM 4196 C CA . ARG B 1 154 ? 8.992 -28.922 -15.422 1 97.25 154 ARG B CA 1
ATOM 4197 C C . ARG B 1 154 ? 7.699 -28.516 -14.727 1 97.25 154 ARG B C 1
ATOM 4199 O O . ARG B 1 154 ? 7.594 -27.406 -14.195 1 97.25 154 ARG B O 1
ATOM 4206 N N . GLN B 1 155 ? 6.711 -29.391 -14.75 1 97.69 155 GLN B N 1
ATOM 4207 C CA . GLN B 1 155 ? 5.461 -29.125 -14.047 1 97.69 155 GLN B CA 1
ATOM 4208 C C . GLN B 1 155 ? 5.699 -28.953 -12.555 1 97.69 155 GLN B C 1
ATOM 4210 O O . GLN B 1 155 ? 5.145 -28.047 -11.93 1 97.69 155 GLN B O 1
ATOM 4215 N N . ALA B 1 156 ? 6.508 -29.844 -11.992 1 98.12 156 ALA B N 1
ATOM 4216 C CA . ALA B 1 156 ? 6.816 -29.766 -10.57 1 98.12 156 ALA B CA 1
ATOM 4217 C C . ALA B 1 156 ? 7.496 -28.438 -10.219 1 98.12 156 ALA B C 1
ATOM 4219 O O . ALA B 1 156 ? 7.117 -27.781 -9.25 1 98.12 156 ALA B O 1
ATOM 4220 N N . MET B 1 157 ? 8.461 -28.078 -11.008 1 97.44 157 MET B N 1
ATOM 4221 C CA . MET B 1 157 ? 9.188 -26.844 -10.758 1 97.44 157 MET B CA 1
ATOM 4222 C C . MET B 1 157 ? 8.266 -25.641 -10.891 1 97.44 157 MET B C 1
ATOM 4224 O O . MET B 1 157 ? 8.367 -24.688 -10.109 1 97.44 157 MET B O 1
ATOM 4228 N N . ALA B 1 158 ? 7.383 -25.672 -11.883 1 96.5 158 ALA B N 1
ATOM 4229 C CA . ALA B 1 158 ? 6.43 -24.594 -12.07 1 96.5 158 ALA B CA 1
ATOM 4230 C C . ALA B 1 158 ? 5.535 -24.422 -10.844 1 96.5 158 ALA B C 1
ATOM 4232 O O . ALA B 1 158 ? 5.273 -23.297 -10.414 1 96.5 158 ALA B O 1
ATOM 4233 N N . GLN B 1 159 ? 5.098 -25.594 -10.312 1 96 159 GLN B N 1
ATOM 4234 C CA . GLN B 1 159 ? 4.301 -25.562 -9.094 1 96 159 GLN B CA 1
ATOM 4235 C C . GLN B 1 159 ? 5.078 -24.922 -7.949 1 96 159 GLN B C 1
ATOM 4237 O O . GLN B 1 159 ? 4.555 -24.062 -7.242 1 96 159 GLN B O 1
ATOM 4242 N N . ILE B 1 160 ? 6.316 -25.25 -7.777 1 96.75 160 ILE B N 1
ATOM 4243 C CA . ILE B 1 160 ? 7.164 -24.734 -6.707 1 96.75 160 ILE B CA 1
ATOM 4244 C C . ILE B 1 160 ? 7.363 -23.234 -6.887 1 96.75 160 ILE B C 1
ATOM 4246 O O . ILE B 1 160 ? 7.184 -22.469 -5.941 1 96.75 160 ILE B O 1
ATOM 4250 N N . GLU B 1 161 ? 7.645 -22.859 -8.062 1 95.75 161 GLU B N 1
ATOM 4251 C CA . GLU B 1 161 ? 7.953 -21.453 -8.352 1 95.75 161 GLU B CA 1
ATOM 4252 C C . GLU B 1 161 ? 6.715 -20.578 -8.195 1 95.75 161 GLU B C 1
ATOM 4254 O O . GLU B 1 161 ? 6.785 -19.5 -7.586 1 95.75 161 GLU B O 1
ATOM 4259 N N . LEU B 1 162 ? 5.574 -20.984 -8.758 1 93.81 162 LEU B N 1
ATOM 4260 C CA . LEU B 1 162 ? 4.352 -20.188 -8.711 1 93.81 162 LEU B CA 1
ATOM 4261 C C . LEU B 1 162 ? 3.869 -20.031 -7.273 1 93.81 162 LEU B C 1
ATOM 4263 O O . LEU B 1 162 ? 3.438 -18.938 -6.879 1 93.81 162 LEU B O 1
ATOM 4267 N N . ARG B 1 163 ? 3.979 -21.016 -6.543 1 93.06 163 ARG B N 1
ATOM 4268 C CA . ARG B 1 163 ? 3.566 -20.953 -5.141 1 93.06 163 ARG B CA 1
ATOM 4269 C C . ARG B 1 163 ? 4.469 -20.016 -4.348 1 93.06 163 ARG B C 1
ATOM 4271 O O . ARG B 1 163 ? 3.99 -19.25 -3.512 1 93.06 163 ARG B O 1
ATOM 4278 N N . HIS B 1 164 ? 5.738 -20.141 -4.629 1 93.56 164 HIS B N 1
ATOM 4279 C CA . HIS B 1 164 ? 6.676 -19.219 -3.99 1 93.56 164 HIS B CA 1
ATOM 4280 C C . HIS B 1 164 ? 6.359 -17.766 -4.344 1 93.56 164 HIS B C 1
ATOM 4282 O O . HIS B 1 164 ? 6.305 -16.906 -3.465 1 93.56 164 HIS B O 1
ATOM 4288 N N . ASN B 1 165 ? 6.164 -17.531 -5.613 1 94.12 165 ASN B N 1
ATOM 4289 C CA . ASN B 1 165 ? 5.863 -16.188 -6.074 1 94.12 165 ASN B CA 1
ATOM 4290 C C . ASN B 1 165 ? 4.566 -15.656 -5.469 1 94.12 165 ASN B C 1
ATOM 4292 O O . ASN B 1 165 ? 4.484 -14.484 -5.086 1 94.12 165 ASN B O 1
ATOM 4296 N N . LEU B 1 166 ? 3.613 -16.5 -5.363 1 94.38 166 LEU B N 1
ATOM 4297 C CA . LEU B 1 166 ? 2.342 -16.109 -4.758 1 94.38 166 LEU B CA 1
ATOM 4298 C C . LEU B 1 166 ? 2.527 -15.742 -3.291 1 94.38 166 LEU B C 1
ATOM 4300 O O . LEU B 1 166 ? 2.008 -14.727 -2.834 1 94.38 166 LEU B O 1
ATOM 4304 N N . GLY B 1 167 ? 3.283 -16.578 -2.582 1 93.75 167 GLY B N 1
ATOM 4305 C CA . GLY B 1 167 ? 3.559 -16.297 -1.183 1 93.75 167 GLY B CA 1
ATOM 4306 C C . GLY B 1 167 ? 4.309 -14.992 -0.975 1 93.75 167 GLY B C 1
ATOM 4307 O O . GLY B 1 167 ? 3.951 -14.195 -0.105 1 93.75 167 GLY B O 1
ATOM 4308 N N . ALA B 1 168 ? 5.312 -14.773 -1.735 1 93.06 168 ALA B N 1
ATOM 4309 C CA . ALA B 1 168 ? 6.105 -13.555 -1.646 1 93.06 168 ALA B CA 1
ATOM 4310 C C . ALA B 1 168 ? 5.25 -12.328 -1.948 1 93.06 168 ALA B C 1
ATOM 4312 O O . ALA B 1 168 ? 5.32 -11.32 -1.234 1 93.06 168 ALA B O 1
ATOM 4313 N N . LEU B 1 169 ? 4.438 -12.453 -3 1 94.12 169 LEU B N 1
ATOM 4314 C CA . LEU B 1 169 ? 3.58 -11.336 -3.381 1 94.12 169 LEU B CA 1
ATOM 4315 C C . LEU B 1 169 ? 2.523 -11.07 -2.314 1 94.12 169 LEU B C 1
ATOM 4317 O O . LEU B 1 169 ? 2.197 -9.914 -2.031 1 94.12 169 LEU B O 1
ATOM 4321 N N . ALA B 1 170 ? 1.978 -12.102 -1.772 1 94 170 ALA B N 1
ATOM 4322 C CA . ALA B 1 170 ? 0.997 -11.953 -0.7 1 94 170 ALA B CA 1
ATOM 4323 C C . ALA B 1 170 ? 1.597 -11.203 0.49 1 94 170 ALA B C 1
ATOM 4325 O O . ALA B 1 170 ? 0.95 -10.336 1.077 1 94 170 ALA B O 1
ATOM 4326 N N . LYS B 1 171 ? 2.783 -11.57 0.891 1 92.69 171 LYS B N 1
ATOM 4327 C CA . LYS B 1 171 ? 3.469 -10.898 1.993 1 92.69 171 LYS B CA 1
ATOM 4328 C C . LYS B 1 171 ? 3.674 -9.414 1.693 1 92.69 171 LYS B C 1
ATOM 4330 O O . LYS B 1 171 ? 3.412 -8.562 2.545 1 92.69 171 LYS B O 1
ATOM 4335 N N . THR B 1 172 ? 4.125 -9.125 0.515 1 92.69 172 THR B N 1
ATOM 4336 C CA . THR B 1 172 ? 4.332 -7.738 0.095 1 92.69 172 THR B CA 1
ATOM 4337 C C . THR B 1 172 ? 3.016 -6.969 0.104 1 92.69 172 THR B C 1
ATOM 4339 O O . THR B 1 172 ? 2.967 -5.82 0.549 1 92.69 172 THR B O 1
ATOM 4342 N N . THR B 1 173 ? 2.006 -7.613 -0.398 1 92.88 173 THR B N 1
ATOM 4343 C CA . THR B 1 173 ? 0.689 -6.988 -0.452 1 92.88 173 THR B CA 1
ATOM 4344 C C . THR B 1 173 ? 0.179 -6.68 0.953 1 92.88 173 THR B C 1
ATOM 4346 O O . THR B 1 173 ? -0.331 -5.586 1.207 1 92.88 173 THR B O 1
ATOM 4349 N N . ARG B 1 174 ? 0.287 -7.605 1.838 1 92 174 ARG B N 1
ATOM 4350 C CA . ARG B 1 174 ? -0.159 -7.41 3.213 1 92 174 ARG B CA 1
ATOM 4351 C C . ARG B 1 174 ? 0.563 -6.234 3.861 1 92 174 ARG B C 1
ATOM 4353 O O . ARG B 1 174 ? -0.059 -5.418 4.543 1 92 174 ARG B O 1
ATOM 4360 N N . LYS B 1 175 ? 1.841 -6.207 3.672 1 92.44 175 LYS B N 1
ATOM 4361 C CA . LYS B 1 175 ? 2.617 -5.098 4.223 1 92.44 175 LYS B CA 1
ATOM 4362 C C . LYS B 1 175 ? 2.154 -3.764 3.646 1 92.44 175 LYS B C 1
ATOM 4364 O O . LYS B 1 175 ? 1.946 -2.801 4.387 1 92.44 175 LYS B O 1
ATOM 4369 N N . ALA B 1 176 ? 2.01 -3.727 2.336 1 91.38 176 ALA B N 1
ATOM 4370 C CA . ALA B 1 176 ? 1.606 -2.494 1.665 1 91.38 176 ALA B CA 1
ATOM 4371 C C . ALA B 1 176 ? 0.233 -2.033 2.145 1 91.38 176 ALA B C 1
ATOM 4373 O O . ALA B 1 176 ? 0.016 -0.841 2.373 1 91.38 176 ALA B O 1
ATOM 4374 N N . ILE B 1 177 ? -0.674 -2.955 2.318 1 90.5 177 ILE B N 1
ATOM 4375 C CA . ILE B 1 177 ? -2.023 -2.645 2.775 1 90.5 177 ILE B CA 1
ATOM 4376 C C . ILE B 1 177 ? -1.977 -2.125 4.211 1 90.5 177 ILE B C 1
ATOM 4378 O O . ILE B 1 177 ? -2.664 -1.16 4.551 1 90.5 177 ILE B O 1
ATOM 4382 N N . SER B 1 178 ? -1.2 -2.783 5.031 1 91.62 178 SER B N 1
ATOM 4383 C CA . SER B 1 178 ? -1.05 -2.344 6.414 1 91.62 178 SER B CA 1
ATOM 4384 C C . SER B 1 178 ? -0.477 -0.932 6.488 1 91.62 178 SER B C 1
ATOM 4386 O O . SER B 1 178 ? -0.934 -0.112 7.285 1 91.62 178 SER B O 1
ATOM 4388 N N . LEU B 1 179 ? 0.538 -0.658 5.719 1 91 179 LEU B N 1
ATOM 4389 C CA . LEU B 1 179 ? 1.141 0.67 5.676 1 91 179 LEU B CA 1
ATOM 4390 C C . LEU B 1 179 ? 0.126 1.712 5.215 1 91 179 LEU B C 1
ATOM 4392 O O . LEU B 1 179 ? 0.031 2.793 5.805 1 91 179 LEU B O 1
ATOM 4396 N N . GLU B 1 180 ? -0.573 1.404 4.184 1 87.75 180 GLU B N 1
ATOM 4397 C CA . GLU B 1 180 ? -1.633 2.277 3.688 1 87.75 180 GLU B CA 1
ATOM 4398 C C . GLU B 1 180 ? -2.633 2.611 4.793 1 87.75 180 GLU B C 1
ATOM 4400 O O . GLU B 1 180 ? -3.008 3.771 4.965 1 87.75 180 GLU B O 1
ATOM 4405 N N . ASN B 1 181 ? -3.08 1.62 5.488 1 88.81 181 ASN B N 1
ATOM 4406 C CA . ASN B 1 181 ? -4.062 1.812 6.555 1 88.81 181 ASN B CA 1
ATOM 4407 C C . ASN B 1 181 ? -3.504 2.678 7.68 1 88.81 181 ASN B C 1
ATOM 4409 O O . ASN B 1 181 ? -4.223 3.508 8.242 1 88.81 181 ASN B O 1
ATOM 4413 N N . LEU B 1 182 ? -2.281 2.41 7.969 1 89.81 182 LEU B N 1
ATOM 4414 C CA . LEU B 1 182 ? -1.641 3.217 9 1 89.81 182 LEU B CA 1
ATOM 4415 C C . LEU B 1 182 ? -1.521 4.672 8.555 1 89.81 182 LEU B C 1
ATOM 4417 O O . LEU B 1 182 ? -1.847 5.586 9.312 1 89.81 182 LEU B O 1
ATOM 4421 N N . MET B 1 183 ? -1.127 4.918 7.352 1 89.75 183 MET B N 1
ATOM 4422 C CA . MET B 1 183 ? -0.882 6.266 6.848 1 89.75 183 MET B CA 1
ATOM 4423 C C . MET B 1 183 ? -2.191 7.031 6.688 1 89.75 183 MET B C 1
ATOM 4425 O O . MET B 1 183 ? -2.211 8.258 6.77 1 89.75 183 MET B O 1
ATOM 4429 N N . LYS B 1 184 ? -3.273 6.348 6.461 1 90.19 184 LYS B N 1
ATOM 4430 C CA . LYS B 1 184 ? -4.594 6.965 6.371 1 90.19 184 LYS B CA 1
ATOM 4431 C C . LYS B 1 184 ? -4.918 7.758 7.633 1 90.19 184 LYS B C 1
ATOM 4433 O O . LYS B 1 184 ? -5.594 8.789 7.566 1 90.19 184 LYS B O 1
ATOM 4438 N N . ARG B 1 185 ? -4.41 7.352 8.727 1 92.06 185 ARG B N 1
ATOM 4439 C CA . ARG B 1 185 ? -4.688 8.008 10 1 92.06 185 ARG B CA 1
ATOM 4440 C C . ARG B 1 185 ? -3.975 9.352 10.094 1 92.06 185 ARG B C 1
ATOM 4442 O O . ARG B 1 185 ? -4.32 10.188 10.93 1 92.06 185 ARG B O 1
ATOM 4449 N N . TYR B 1 186 ? -2.998 9.547 9.234 1 93.06 186 TYR B N 1
ATOM 4450 C CA . TYR B 1 186 ? -2.17 10.742 9.328 1 93.06 186 TYR B CA 1
ATOM 4451 C C . TYR B 1 186 ? -2.408 11.672 8.141 1 93.06 186 TYR B C 1
ATOM 4453 O O . TYR B 1 186 ? -1.626 12.594 7.898 1 93.06 186 TYR B O 1
ATOM 4461 N N . THR B 1 187 ? -3.434 11.305 7.352 1 91.12 187 THR B N 1
ATOM 4462 C CA . THR B 1 187 ? -3.85 12.148 6.238 1 91.12 187 THR B CA 1
ATOM 4463 C C . THR B 1 187 ? -5.332 12.5 6.348 1 91.12 187 THR B C 1
ATOM 4465 O O . THR B 1 187 ? -6.09 11.805 7.031 1 91.12 187 THR B O 1
ATOM 4468 N N . SER B 1 188 ? -5.684 13.617 5.738 1 89.19 188 SER B N 1
ATOM 4469 C CA . SER B 1 188 ? -7.098 13.984 5.727 1 89.19 188 SER B CA 1
ATOM 4470 C C . SER B 1 188 ? -7.914 13 4.898 1 89.19 188 SER B C 1
ATOM 4472 O O . SER B 1 188 ? -7.375 12.32 4.02 1 89.19 188 SER B O 1
ATOM 4474 N N . ARG B 1 189 ? -9.125 12.961 5.176 1 86.94 189 ARG B N 1
ATOM 4475 C CA . ARG B 1 189 ? -10.039 12.094 4.445 1 86.94 189 ARG B CA 1
ATOM 4476 C C . ARG B 1 189 ? -10.039 12.422 2.957 1 86.94 189 ARG B C 1
ATOM 4478 O O . ARG B 1 189 ? -10.117 11.523 2.117 1 86.94 189 ARG B O 1
ATOM 4485 N N . SER B 1 190 ? -9.93 13.641 2.67 1 84.5 190 SER B N 1
ATOM 4486 C CA . SER B 1 190 ? -9.906 14.086 1.278 1 84.5 190 SER B CA 1
ATOM 4487 C C . SER B 1 190 ? -8.719 13.477 0.529 1 84.5 190 SER B C 1
ATOM 4489 O O . SER B 1 190 ? -8.867 13.039 -0.615 1 84.5 190 SER B O 1
ATOM 4491 N N . VAL B 1 191 ? -7.641 13.453 1.171 1 88.25 191 VAL B N 1
ATOM 4492 C CA . VAL B 1 191 ? -6.43 12.938 0.536 1 88.25 191 VAL B CA 1
ATOM 4493 C C . VAL B 1 191 ? -6.605 11.453 0.222 1 88.25 191 VAL B C 1
ATOM 4495 O O . VAL B 1 191 ? -6.41 11.023 -0.918 1 88.25 191 VAL B O 1
ATOM 4498 N N . TRP B 1 192 ? -6.961 10.672 1.207 1 87.38 192 TRP B N 1
ATOM 4499 C CA . TRP B 1 192 ? -6.961 9.242 0.947 1 87.38 192 TRP B CA 1
ATOM 4500 C C . TRP B 1 192 ? -8.141 8.844 0.064 1 87.38 192 TRP B C 1
ATOM 4502 O O . TRP B 1 192 ? -8.039 7.918 -0.741 1 87.38 192 TRP B O 1
ATOM 4512 N N . GLU B 1 193 ? -9.25 9.57 0.12 1 86.12 193 GLU B N 1
ATOM 4513 C CA . GLU B 1 193 ? -10.359 9.281 -0.786 1 86.12 193 GLU B CA 1
ATOM 4514 C C . GLU B 1 193 ? -9.977 9.57 -2.234 1 86.12 193 GLU B C 1
ATOM 4516 O O . GLU B 1 193 ? -10.359 8.828 -3.143 1 86.12 193 GLU B O 1
ATOM 4521 N N . ARG B 1 194 ? -9.297 10.586 -2.451 1 88.56 194 ARG B N 1
ATOM 4522 C CA . ARG B 1 194 ? -8.93 10.984 -3.803 1 88.56 194 ARG B CA 1
ATOM 4523 C C . ARG B 1 194 ? -7.707 10.203 -4.289 1 88.56 194 ARG B C 1
ATOM 4525 O O . ARG B 1 194 ? -7.512 10.039 -5.492 1 88.56 194 ARG B O 1
ATOM 4532 N N . ALA B 1 195 ? -6.906 9.781 -3.295 1 88.56 195 ALA B N 1
ATOM 4533 C CA . ALA B 1 195 ? -5.727 9 -3.643 1 88.56 195 ALA B CA 1
ATOM 4534 C C . ALA B 1 195 ? -6.109 7.746 -4.426 1 88.56 195 ALA B C 1
ATOM 4536 O O . ALA B 1 195 ? -5.469 7.414 -5.426 1 88.56 195 ALA B O 1
ATOM 4537 N N . ASP B 1 196 ? -7.121 7.059 -4.027 1 85.56 196 ASP B N 1
ATOM 4538 C CA . ASP B 1 196 ? -7.578 5.852 -4.707 1 85.56 196 ASP B CA 1
ATOM 4539 C C . ASP B 1 196 ? -7.922 6.141 -6.168 1 85.56 196 ASP B C 1
ATOM 4541 O O . ASP B 1 196 ? -7.496 5.414 -7.066 1 85.56 196 ASP B O 1
ATOM 4545 N N . LEU B 1 197 ? -8.664 7.168 -6.332 1 85 197 LEU B N 1
ATOM 4546 C CA . LEU B 1 197 ? -9.078 7.547 -7.676 1 85 197 LEU B CA 1
ATOM 4547 C C . LEU B 1 197 ? -7.883 7.961 -8.523 1 85 197 LEU B C 1
ATOM 4549 O O . LEU B 1 197 ? -7.809 7.621 -9.711 1 85 197 LEU B O 1
ATOM 4553 N N . THR B 1 198 ? -6.996 8.688 -7.938 1 87.94 198 THR B N 1
ATOM 4554 C CA . THR B 1 198 ? -5.805 9.18 -8.617 1 87.94 198 THR B CA 1
ATOM 4555 C C . THR B 1 198 ? -4.934 8.016 -9.094 1 87.94 198 THR B C 1
ATOM 4557 O O . THR B 1 198 ? -4.543 7.961 -10.258 1 87.94 198 THR B O 1
ATOM 4560 N N . VAL B 1 199 ? -4.738 7.047 -8.273 1 87.81 199 VAL B N 1
ATOM 4561 C CA . VAL B 1 199 ? -3.883 5.906 -8.586 1 87.81 199 VAL B CA 1
ATOM 4562 C C . VAL B 1 199 ? -4.551 5.027 -9.633 1 87.81 199 VAL B C 1
ATOM 4564 O O . VAL B 1 199 ? -3.887 4.508 -10.539 1 87.81 199 VAL B O 1
ATOM 4567 N N . GLU B 1 200 ? -5.836 4.898 -9.516 1 84.5 200 GLU B N 1
ATOM 4568 C CA . GLU B 1 200 ? -6.574 4.086 -10.484 1 84.5 200 GLU B CA 1
ATOM 4569 C C . GLU B 1 200 ? -6.453 4.664 -11.891 1 84.5 200 GLU B C 1
ATOM 4571 O O . GLU B 1 200 ? -6.457 3.922 -12.875 1 84.5 200 GLU B O 1
ATOM 4576 N N . ASN B 1 201 ? -6.328 5.93 -11.922 1 86.44 201 ASN B N 1
ATOM 4577 C CA . ASN B 1 201 ? -6.258 6.605 -13.211 1 86.44 201 ASN B CA 1
ATOM 4578 C C . ASN B 1 201 ? -4.816 6.742 -13.695 1 86.44 201 ASN B C 1
ATOM 4580 O O . ASN B 1 201 ? -4.551 7.43 -14.68 1 86.44 201 ASN B O 1
ATOM 4584 N N . GLY B 1 202 ? -3.959 6.145 -12.992 1 81.81 202 GLY B N 1
ATOM 4585 C CA . GLY B 1 202 ? -2.557 6.145 -13.383 1 81.81 202 GLY B CA 1
ATOM 4586 C C . GLY B 1 202 ? -1.853 7.453 -13.078 1 81.81 202 GLY B C 1
ATOM 4587 O O . GLY B 1 202 ? -0.828 7.766 -13.688 1 81.81 202 GLY B O 1
ATOM 4588 N N . ARG B 1 203 ? -2.551 8.266 -12.234 1 76.69 203 ARG B N 1
ATOM 4589 C CA . ARG B 1 203 ? -1.961 9.547 -11.859 1 76.69 203 ARG B CA 1
ATOM 4590 C C . ARG B 1 203 ? -1.163 9.422 -10.57 1 76.69 203 ARG B C 1
ATOM 4592 O O . ARG B 1 203 ? -1.315 8.445 -9.828 1 76.69 203 ARG B O 1
ATOM 4599 N N . LEU B 1 204 ? -0.271 10.406 -10.5 1 76.38 204 LEU B N 1
ATOM 4600 C CA . LEU B 1 204 ? 0.651 10.32 -9.375 1 76.38 204 LEU B CA 1
ATOM 4601 C C . LEU B 1 204 ? 0.488 11.523 -8.445 1 76.38 204 LEU B C 1
ATOM 4603 O O . LEU B 1 204 ? 1.238 11.672 -7.48 1 76.38 204 LEU B O 1
ATOM 4607 N N . ASP B 1 205 ? -0.609 12.375 -8.75 1 84.06 205 ASP B N 1
ATOM 4608 C CA . ASP B 1 205 ? -0.781 13.562 -7.926 1 84.06 205 ASP B CA 1
ATOM 4609 C C . ASP B 1 205 ? -2.26 13.891 -7.73 1 84.06 205 ASP B C 1
ATOM 4611 O O . ASP B 1 205 ? -3.066 13.711 -8.648 1 84.06 205 ASP B O 1
ATOM 4615 N N . ILE B 1 206 ? -2.574 14.367 -6.57 1 87.75 206 ILE B N 1
ATOM 4616 C CA . ILE B 1 206 ? -3.92 14.852 -6.277 1 87.75 206 ILE B CA 1
ATOM 4617 C C . ILE B 1 206 ? -4.066 16.297 -6.766 1 87.75 206 ILE B C 1
ATOM 4619 O O . ILE B 1 206 ? -3.232 17.141 -6.457 1 87.75 206 ILE B O 1
ATOM 4623 N N . HIS B 1 207 ? -5.066 16.609 -7.535 1 88.56 207 HIS B N 1
ATOM 4624 C CA . HIS B 1 207 ? -5.258 17.938 -8.109 1 88.56 207 HIS B CA 1
ATOM 4625 C C . HIS B 1 207 ? -5.977 18.859 -7.133 1 88.56 207 HIS B C 1
ATOM 4627 O O . HIS B 1 207 ? -6.738 18.406 -6.281 1 88.56 207 HIS B O 1
ATOM 4633 N N . ASP B 1 208 ? -5.676 20.188 -7.34 1 93.19 208 ASP B N 1
ATOM 4634 C CA . ASP B 1 208 ? -6.398 21.203 -6.582 1 93.19 208 ASP B CA 1
ATOM 4635 C C . ASP B 1 208 ? -7.859 21.281 -7.016 1 93.19 208 ASP B C 1
ATOM 4637 O O . ASP B 1 208 ? -8.195 20.922 -8.148 1 93.19 208 ASP B O 1
ATOM 4641 N N . GLU B 1 209 ? -8.648 21.625 -6.102 1 93.12 209 GLU B N 1
ATOM 4642 C CA . GLU B 1 209 ? -10.062 21.75 -6.434 1 93.12 209 GLU B CA 1
ATOM 4643 C C . GLU B 1 209 ? -10.703 22.922 -5.688 1 93.12 209 GLU B C 1
ATOM 4645 O O . GLU B 1 209 ? -10.352 23.203 -4.543 1 93.12 209 GLU B O 1
ATOM 4650 N N . GLU B 1 210 ? -11.617 23.609 -6.359 1 95.62 210 GLU B N 1
ATOM 4651 C CA . GLU B 1 210 ? -12.445 24.594 -5.68 1 95.62 210 GLU B CA 1
ATOM 4652 C C . GLU B 1 210 ? -13.555 23.938 -4.867 1 95.62 210 GLU B C 1
ATOM 4654 O O . GLU B 1 210 ? -14.188 22.984 -5.328 1 95.62 210 GLU B O 1
ATOM 4659 N N . VAL B 1 211 ? -13.727 24.469 -3.686 1 95.56 211 VAL B N 1
ATOM 4660 C CA . VAL B 1 211 ? -14.734 23.859 -2.828 1 95.56 211 VAL B CA 1
ATOM 4661 C C . VAL B 1 211 ? -15.523 24.938 -2.102 1 95.56 211 VAL B C 1
ATOM 4663 O O . VAL B 1 211 ? -14.969 25.984 -1.736 1 95.56 211 VAL B O 1
ATOM 4666 N N . PHE B 1 212 ? -16.781 24.781 -2.004 1 97.31 212 PHE B N 1
ATOM 4667 C CA . PHE B 1 212 ? -17.625 25.516 -1.067 1 97.31 212 PHE B CA 1
ATOM 4668 C C . PHE B 1 212 ? -17.891 24.703 0.185 1 97.31 212 PHE B C 1
ATOM 4670 O O . PHE B 1 212 ? -18.438 23.594 0.101 1 97.31 212 PHE B O 1
ATOM 4677 N N . ALA B 1 213 ? -17.531 25.203 1.334 1 97.62 213 ALA B N 1
ATOM 4678 C CA . ALA B 1 213 ? -17.688 24.453 2.576 1 97.62 213 ALA B CA 1
ATOM 4679 C C . ALA B 1 213 ? -17.875 25.391 3.766 1 97.62 213 ALA B C 1
ATOM 4681 O O . ALA B 1 213 ? -17.844 26.609 3.609 1 97.62 213 ALA B O 1
ATOM 4682 N N . THR B 1 214 ? -18.234 24.844 4.887 1 98.44 214 THR B N 1
ATOM 4683 C CA . THR B 1 214 ? -18.203 25.531 6.172 1 98.44 214 THR B CA 1
ATOM 4684 C C . THR B 1 214 ? -16.953 25.141 6.961 1 98.44 214 THR B C 1
ATOM 4686 O O . THR B 1 214 ? -16.672 23.953 7.137 1 98.44 214 THR B O 1
ATOM 4689 N N . TYR B 1 215 ? -16.266 26.172 7.359 1 98.62 215 TYR B N 1
ATOM 4690 C CA . TYR B 1 215 ? -15 25.984 8.062 1 98.62 215 TYR B CA 1
ATOM 4691 C C . TYR B 1 215 ? -15.156 26.234 9.555 1 98.62 215 TYR B C 1
ATOM 4693 O O . TYR B 1 215 ? -15.805 27.203 9.961 1 98.62 215 TYR B O 1
ATOM 4701 N N . LEU B 1 216 ? -14.602 25.328 10.359 1 98.81 216 LEU B N 1
ATOM 4702 C CA . LEU B 1 216 ? -14.648 25.422 11.82 1 98.81 216 LEU B CA 1
ATOM 4703 C C . LEU B 1 216 ? -13.242 25.422 12.406 1 98.81 216 LEU B C 1
ATOM 4705 O O . LEU B 1 216 ? -12.469 24.484 12.195 1 98.81 216 LEU B O 1
ATOM 4709 N N . PHE B 1 217 ? -12.953 26.484 13.07 1 98.69 217 PHE B N 1
ATOM 4710 C CA . PHE B 1 217 ? -11.727 26.578 13.852 1 98.69 217 PHE B CA 1
ATOM 4711 C C . PHE B 1 217 ? -12.023 26.469 15.344 1 98.69 217 PHE B C 1
ATOM 4713 O O . PHE B 1 217 ? -12.953 27.109 15.836 1 98.69 217 PHE B O 1
ATOM 4720 N N . LEU B 1 218 ? -11.273 25.641 15.953 1 98.44 218 LEU B N 1
ATOM 4721 C CA . LEU B 1 218 ? -11.328 25.469 17.406 1 98.44 218 LEU B CA 1
ATOM 4722 C C . LEU B 1 218 ? -9.953 25.672 18.031 1 98.44 218 LEU B C 1
ATOM 4724 O O . LEU B 1 218 ? -8.938 25.219 17.484 1 98.44 218 LEU B O 1
ATOM 4728 N N . ASP B 1 219 ? -9.875 26.375 19.125 1 97 219 ASP B N 1
ATOM 4729 C CA . ASP B 1 219 ? -8.633 26.609 19.844 1 97 219 ASP B CA 1
ATOM 4730 C C . ASP B 1 219 ? -8.852 26.531 21.359 1 97 219 ASP B C 1
ATOM 4732 O O . ASP B 1 219 ? -9.914 26.922 21.859 1 97 219 ASP B O 1
ATOM 4736 N N . VAL B 1 220 ? -7.891 26.094 22.031 1 94.81 220 VAL B N 1
ATOM 4737 C CA . VAL B 1 220 ? -7.953 26 23.484 1 94.81 220 VAL B CA 1
ATOM 4738 C C . VAL B 1 220 ? -7.512 27.328 24.109 1 94.81 220 VAL B C 1
ATOM 4740 O O . VAL B 1 220 ? -6.441 27.844 23.781 1 94.81 220 VAL B O 1
ATOM 4743 N N . VAL B 1 221 ? -8.32 27.828 25.016 1 93.81 221 VAL B N 1
ATOM 4744 C CA . VAL B 1 221 ? -8.055 29.109 25.656 1 93.81 221 VAL B CA 1
ATOM 4745 C C . VAL B 1 221 ? -6.871 28.984 26.609 1 93.81 221 VAL B C 1
ATOM 4747 O O . VAL B 1 221 ? -6.879 28.125 27.516 1 93.81 221 VAL B O 1
ATOM 4750 N N . GLY B 1 222 ? -5.891 29.859 26.422 1 87.94 222 GLY B N 1
ATOM 4751 C CA . GLY B 1 222 ? -4.766 29.906 27.344 1 87.94 222 GLY B CA 1
ATOM 4752 C C . GLY B 1 222 ? -3.859 28.703 27.25 1 87.94 222 GLY B C 1
ATOM 4753 O O . GLY B 1 222 ? -3.148 28.375 28.203 1 87.94 222 GLY B O 1
ATOM 4754 N N . PHE B 1 223 ? -3.82 27.984 26.219 1 87.81 223 PHE B N 1
ATOM 4755 C CA . PHE B 1 223 ? -3.131 26.703 26.094 1 87.81 223 PHE B CA 1
ATOM 4756 C C . PHE B 1 223 ? -1.624 26.891 26.234 1 87.81 223 PHE B C 1
ATOM 4758 O O . PHE B 1 223 ? -0.944 26.047 26.828 1 87.81 223 PHE B O 1
ATOM 4765 N N . THR B 1 224 ? -1.11 27.938 25.547 1 82.06 224 THR B N 1
ATOM 4766 C CA . THR B 1 224 ? 0.335 28.125 25.547 1 82.06 224 THR B CA 1
ATOM 4767 C C . THR B 1 224 ? 0.859 28.234 26.984 1 82.06 224 THR B C 1
ATOM 4769 O O . THR B 1 224 ? 1.817 27.547 27.344 1 82.06 224 THR B O 1
ATOM 4772 N N . ARG B 1 225 ? 0.205 29.031 27.75 1 80 225 ARG B N 1
ATOM 4773 C CA . ARG B 1 225 ? 0.606 29.203 29.141 1 80 225 ARG B CA 1
ATOM 4774 C C . ARG B 1 225 ? 0.484 27.906 29.922 1 80 225 ARG B C 1
ATOM 4776 O O . ARG B 1 225 ? 1.416 27.5 30.609 1 80 225 ARG B O 1
ATOM 4783 N N . PHE B 1 226 ? -0.58 27.281 29.75 1 82.44 226 PHE B N 1
ATOM 4784 C CA . PHE B 1 226 ? -0.87 26.062 30.484 1 82.44 226 PHE B CA 1
ATOM 4785 C C . PHE B 1 226 ? 0.108 24.953 30.109 1 82.44 226 PHE B C 1
ATOM 4787 O O . PHE B 1 226 ? 0.571 24.203 30.969 1 82.44 226 PHE B O 1
ATOM 4794 N N . SER B 1 227 ? 0.41 24.828 28.828 1 84.94 227 SER B N 1
ATOM 4795 C CA . SER B 1 227 ? 1.292 23.766 28.328 1 84.94 227 SER B CA 1
ATOM 4796 C C . SER B 1 227 ? 2.711 23.953 28.859 1 84.94 227 SER B C 1
ATOM 4798 O O . SER B 1 227 ? 3.4 22.969 29.141 1 84.94 227 SER B O 1
ATOM 4800 N N . GLU B 1 228 ? 3.135 25.125 29.016 1 82.69 228 GLU B N 1
ATOM 4801 C CA . GLU B 1 228 ? 4.457 25.391 29.562 1 82.69 228 GLU B CA 1
ATOM 4802 C C . GLU B 1 228 ? 4.547 24.969 31.031 1 82.69 228 GLU B C 1
ATOM 4804 O O . GLU B 1 228 ? 5.586 24.469 31.469 1 82.69 228 GLU B O 1
ATOM 4809 N N . GLU B 1 229 ? 3.494 25.156 31.703 1 84.75 229 GLU B N 1
ATOM 4810 C CA . GLU B 1 229 ? 3.459 24.812 33.125 1 84.75 229 GLU B CA 1
ATOM 4811 C C . GLU B 1 229 ? 3.338 23.312 33.344 1 84.75 229 GLU B C 1
ATOM 4813 O O . GLU B 1 229 ? 3.922 22.75 34.25 1 84.75 229 GLU B O 1
ATOM 4818 N N . LEU B 1 230 ? 2.609 22.641 32.531 1 87.81 230 LEU B N 1
ATOM 4819 C CA . LEU B 1 230 ? 2.283 21.219 32.688 1 87.81 230 LEU B CA 1
ATOM 4820 C C . LEU B 1 230 ? 3.447 20.344 32.25 1 87.81 230 LEU B C 1
ATOM 4822 O O . LEU B 1 230 ? 3.629 19.234 32.75 1 87.81 230 LEU B O 1
ATOM 4826 N N . GLY B 1 231 ? 4.246 20.859 31.328 1 89.44 231 GLY B N 1
ATOM 4827 C CA . GLY B 1 231 ? 5.258 20.016 30.703 1 89.44 231 GLY B CA 1
ATOM 4828 C C . GLY B 1 231 ? 4.742 19.266 29.484 1 89.44 231 GLY B C 1
ATOM 4829 O O . GLY B 1 231 ? 3.529 19.141 29.297 1 89.44 231 GLY B O 1
ATOM 4830 N N . SER B 1 232 ? 5.664 18.672 28.75 1 92.12 232 SER B N 1
ATOM 4831 C CA . SER B 1 232 ? 5.355 18.141 27.438 1 92.12 232 SER B CA 1
ATOM 4832 C C . SER B 1 232 ? 4.461 16.906 27.531 1 92.12 232 SER B C 1
ATOM 4834 O O . SER B 1 232 ? 3.445 16.828 26.844 1 92.12 232 SER B O 1
ATOM 4836 N N . SER B 1 233 ? 4.797 15.93 28.359 1 93.81 233 SER B N 1
ATOM 4837 C CA . SER B 1 233 ? 4.055 14.68 28.469 1 93.81 233 SER B CA 1
ATOM 4838 C C . SER B 1 233 ? 2.617 14.922 28.922 1 93.81 233 SER B C 1
ATOM 4840 O O . SER B 1 233 ? 1.675 14.398 28.312 1 93.81 233 SER B O 1
ATOM 4842 N N . ALA B 1 234 ? 2.51 15.719 29.922 1 93 234 ALA B N 1
ATOM 4843 C CA . ALA B 1 234 ? 1.183 16.031 30.453 1 93 234 ALA B CA 1
ATOM 4844 C C . ALA B 1 234 ? 0.364 16.828 29.438 1 93 234 ALA B C 1
ATOM 4846 O O . ALA B 1 234 ? -0.855 16.656 29.344 1 93 234 ALA B O 1
ATOM 4847 N N . THR B 1 235 ? 0.995 17.688 28.719 1 93.62 235 THR B N 1
ATOM 4848 C CA . THR B 1 235 ? 0.33 18.438 27.672 1 93.62 235 THR B CA 1
ATOM 4849 C C . THR B 1 235 ? -0.236 17.516 26.594 1 93.62 235 THR B C 1
ATOM 4851 O O . THR B 1 235 ? -1.384 17.672 26.172 1 93.62 235 THR B O 1
ATOM 4854 N N . VAL B 1 236 ? 0.552 16.531 26.172 1 94.56 236 VAL B N 1
ATOM 4855 C CA . VAL B 1 236 ? 0.115 15.57 25.172 1 94.56 236 VAL B CA 1
ATOM 4856 C C . VAL B 1 236 ? -1.106 14.812 25.672 1 94.56 236 VAL B C 1
ATOM 4858 O O . VAL B 1 236 ? -2.082 14.633 24.938 1 94.56 236 VAL B O 1
ATOM 4861 N N . GLU B 1 237 ? -1.039 14.359 26.875 1 93.19 237 GLU B N 1
ATOM 4862 C CA . GLU B 1 237 ? -2.143 13.617 27.469 1 93.19 237 GLU B CA 1
ATOM 4863 C C . GLU B 1 237 ? -3.416 14.453 27.516 1 93.19 237 GLU B C 1
ATOM 4865 O O . GLU B 1 237 ? -4.504 13.961 27.219 1 93.19 237 GLU B O 1
ATOM 4870 N N . LEU B 1 238 ? -3.246 15.656 27.891 1 91.56 238 LEU B N 1
ATOM 4871 C CA . LEU B 1 238 ? -4.383 16.562 28 1 91.56 238 LEU B CA 1
ATOM 4872 C C . LEU B 1 238 ? -4.996 16.828 26.625 1 91.56 238 LEU B C 1
ATOM 4874 O O . LEU B 1 238 ? -6.219 16.766 26.469 1 91.56 238 LEU B O 1
ATOM 4878 N N . LEU B 1 239 ? -4.164 17.125 25.672 1 93.69 239 LEU B N 1
ATOM 4879 C CA . LEU B 1 239 ? -4.633 17.359 24.312 1 93.69 239 LEU B CA 1
ATOM 4880 C C . LEU B 1 239 ? -5.418 16.156 23.797 1 93.69 239 LEU B C 1
ATOM 4882 O O . LEU B 1 239 ? -6.492 16.328 23.203 1 93.69 239 LEU B O 1
ATOM 4886 N N . ASN B 1 240 ? -4.914 15.023 24.031 1 94.56 240 ASN B N 1
ATOM 4887 C CA . ASN B 1 240 ? -5.562 13.82 23.5 1 94.56 240 ASN B CA 1
ATOM 4888 C C . ASN B 1 240 ? -6.863 13.523 24.234 1 94.56 240 ASN B C 1
ATOM 4890 O O . ASN B 1 240 ? -7.816 13.016 23.641 1 94.56 240 ASN B O 1
ATOM 4894 N N . ALA B 1 241 ? -6.902 13.828 25.5 1 92.38 241 ALA B N 1
ATOM 4895 C CA . ALA B 1 241 ? -8.133 13.664 26.266 1 92.38 241 ALA B CA 1
ATOM 4896 C C . ALA B 1 241 ? -9.273 14.461 25.641 1 92.38 241 ALA B C 1
ATOM 4898 O O . ALA B 1 241 ? -10.438 14.047 25.719 1 92.38 241 ALA B O 1
ATOM 4899 N N . TYR B 1 242 ? -8.938 15.539 25.016 1 92.88 242 TYR B N 1
ATOM 4900 C CA . TYR B 1 242 ? -9.938 16.422 24.422 1 92.88 242 TYR B CA 1
ATOM 4901 C C . TYR B 1 242 ? -10.109 16.141 22.938 1 92.88 242 TYR B C 1
ATOM 4903 O O . TYR B 1 242 ? -11.234 16.094 22.438 1 92.88 242 TYR B O 1
ATOM 4911 N N . PHE B 1 243 ? -9.047 15.898 22.234 1 95.94 243 PHE B N 1
ATOM 4912 C CA . PHE B 1 243 ? -9.117 15.742 20.781 1 95.94 243 PHE B CA 1
ATOM 4913 C C . PHE B 1 243 ? -9.781 14.422 20.422 1 95.94 243 PHE B C 1
ATOM 4915 O O . PHE B 1 243 ? -10.484 14.336 19.406 1 95.94 243 PHE B O 1
ATOM 4922 N N . ARG B 1 244 ? -9.586 13.352 21.188 1 95.56 244 ARG B N 1
ATOM 4923 C CA . ARG B 1 244 ? -10.141 12.047 20.844 1 95.56 244 ARG B CA 1
ATOM 4924 C C . ARG B 1 244 ? -11.656 12.117 20.688 1 95.56 244 ARG B C 1
ATOM 4926 O O . ARG B 1 244 ? -12.195 11.797 19.625 1 95.56 244 ARG B O 1
ATOM 4933 N N . PRO B 1 245 ? -12.297 12.609 21.734 1 95.69 245 PRO B N 1
ATOM 4934 C CA . PRO B 1 245 ? -13.742 12.695 21.562 1 95.69 245 PRO B CA 1
ATOM 4935 C C . PRO B 1 245 ? -14.156 13.727 20.516 1 95.69 245 PRO B C 1
ATOM 4937 O O . PRO B 1 245 ? -15.172 13.555 19.828 1 95.69 245 PRO B O 1
ATOM 4940 N N . ILE B 1 246 ? -13.43 14.805 20.312 1 97.19 246 ILE B N 1
ATOM 4941 C CA . ILE B 1 246 ? -13.75 15.836 19.328 1 97.19 246 ILE B CA 1
ATOM 4942 C C . ILE B 1 246 ? -13.688 15.25 17.922 1 97.19 246 ILE B C 1
ATOM 4944 O O . ILE B 1 246 ? -14.594 15.469 17.109 1 97.19 246 ILE B O 1
ATOM 4948 N N . VAL B 1 247 ? -12.656 14.484 17.672 1 96.94 247 VAL B N 1
ATOM 4949 C CA . VAL B 1 247 ? -12.492 13.844 16.375 1 96.94 247 VAL B CA 1
ATOM 4950 C C . VAL B 1 247 ? -13.695 12.953 16.078 1 96.94 247 VAL B C 1
ATOM 4952 O O . VAL B 1 247 ? -14.242 12.977 14.977 1 96.94 247 VAL B O 1
ATOM 4955 N N . ASP B 1 248 ? -14.133 12.219 17.047 1 96.19 248 ASP B N 1
ATOM 4956 C CA . ASP B 1 248 ? -15.281 11.336 16.891 1 96.19 248 ASP B CA 1
ATOM 4957 C C . ASP B 1 248 ? -16.531 12.117 16.516 1 96.19 248 ASP B C 1
ATOM 4959 O O . ASP B 1 248 ? -17.281 11.719 15.617 1 96.19 248 ASP B O 1
ATOM 4963 N N . VAL B 1 249 ? -16.734 13.188 17.156 1 97.06 249 VAL B N 1
ATOM 4964 C CA . VAL B 1 249 ? -17.906 14.016 16.938 1 97.06 249 VAL B CA 1
ATOM 4965 C C . VAL B 1 249 ? -17.859 14.617 15.539 1 97.06 249 VAL B C 1
ATOM 4967 O O . VAL B 1 249 ? -18.875 14.664 14.844 1 97.06 249 VAL B O 1
ATOM 4970 N N . VAL B 1 250 ? -16.719 15.117 15.141 1 97.62 250 VAL B N 1
ATOM 4971 C CA . VAL B 1 250 ? -16.562 15.734 13.828 1 97.62 250 VAL B CA 1
ATOM 4972 C C . VAL B 1 250 ? -16.922 14.727 12.734 1 97.62 250 VAL B C 1
ATOM 4974 O O . VAL B 1 250 ? -17.719 15.016 11.844 1 97.62 250 VAL B O 1
ATOM 4977 N N . PHE B 1 251 ? -16.406 13.523 12.859 1 95.5 251 PHE B N 1
ATOM 4978 C CA . PHE B 1 251 ? -16.641 12.508 11.836 1 95.5 251 PHE B CA 1
ATOM 4979 C C . PHE B 1 251 ? -18.078 12.023 11.867 1 95.5 251 PHE B C 1
ATOM 4981 O O . PHE B 1 251 ? -18.688 11.789 10.812 1 95.5 251 PHE B O 1
ATOM 4988 N N . ALA B 1 252 ? -18.594 11.867 13.008 1 95.81 252 ALA B N 1
ATOM 4989 C CA . ALA B 1 252 ? -19.969 11.391 13.156 1 95.81 252 ALA B CA 1
ATOM 4990 C C . ALA B 1 252 ? -20.953 12.359 12.508 1 95.81 252 ALA B C 1
ATOM 4992 O O . ALA B 1 252 ? -22.031 11.961 12.07 1 95.81 252 ALA B O 1
ATOM 4993 N N . ASN B 1 253 ? -20.562 13.617 12.414 1 96.19 253 ASN B N 1
ATOM 4994 C CA . ASN B 1 253 ? -21.453 14.633 11.852 1 96.19 253 ASN B CA 1
ATOM 4995 C C . ASN B 1 253 ? -21.047 15.008 10.43 1 96.19 253 ASN B C 1
ATOM 4997 O O . ASN B 1 253 ? -21.375 16.094 9.953 1 96.19 253 ASN B O 1
ATOM 5001 N N . GLY B 1 254 ? -20.266 14.188 9.836 1 94.5 254 GLY B N 1
ATOM 5002 C CA . GLY B 1 254 ? -19.984 14.328 8.414 1 94.5 254 GLY B CA 1
ATOM 5003 C C . GLY B 1 254 ? -18.859 15.32 8.133 1 94.5 254 GLY B C 1
ATOM 5004 O O . GLY B 1 254 ? -18.703 15.781 7 1 94.5 254 GLY B O 1
ATOM 5005 N N . GLY B 1 255 ? -18.141 15.703 9.156 1 96.62 255 GLY B N 1
ATOM 5006 C CA . GLY B 1 255 ? -17.031 16.625 8.961 1 96.62 255 GLY B CA 1
ATOM 5007 C C . GLY B 1 255 ? -15.719 15.93 8.641 1 96.62 255 GLY B C 1
ATOM 5008 O O . GLY B 1 255 ? -15.641 14.703 8.664 1 96.62 255 GLY B O 1
ATOM 5009 N N . ASP B 1 256 ? -14.797 16.703 8.164 1 95.81 256 ASP B N 1
ATOM 5010 C CA . ASP B 1 256 ? -13.414 16.281 7.969 1 95.81 256 ASP B CA 1
ATOM 5011 C C . ASP B 1 256 ? -12.445 17.172 8.742 1 95.81 256 ASP B C 1
ATOM 5013 O O . ASP B 1 256 ? -12.812 18.281 9.156 1 95.81 256 ASP B O 1
ATOM 5017 N N . ILE B 1 257 ? -11.344 16.609 9.078 1 96.94 257 ILE B N 1
ATOM 5018 C CA . ILE B 1 257 ? -10.312 17.359 9.789 1 96.94 257 ILE B CA 1
ATOM 5019 C C . ILE B 1 257 ? -9.156 17.656 8.836 1 96.94 257 ILE B C 1
ATOM 5021 O O . ILE B 1 257 ? -8.508 16.75 8.328 1 96.94 257 ILE B O 1
ATOM 5025 N N . ASP B 1 258 ? -8.969 18.891 8.555 1 95.81 258 ASP B N 1
ATOM 5026 C CA . ASP B 1 258 ? -7.848 19.312 7.715 1 95.81 258 ASP B CA 1
ATOM 5027 C C . ASP B 1 258 ? -6.516 19.078 8.43 1 95.81 258 ASP B C 1
ATOM 5029 O O . ASP B 1 258 ? -5.645 18.375 7.926 1 95.81 258 ASP B O 1
ATOM 5033 N N . LYS B 1 259 ? -6.422 19.703 9.656 1 95.12 259 LYS B N 1
ATOM 5034 C CA . LYS B 1 259 ? -5.184 19.453 10.383 1 95.12 259 LYS B CA 1
ATOM 5035 C C . LYS B 1 259 ? -5.297 19.906 11.836 1 95.12 259 LYS B C 1
ATOM 5037 O O . LYS B 1 259 ? -6.258 20.594 12.203 1 95.12 259 LYS B O 1
ATOM 5042 N N . PHE B 1 260 ? -4.312 19.469 12.594 1 95.88 260 PHE B N 1
ATOM 5043 C CA . PHE B 1 260 ? -4.039 19.891 13.961 1 95.88 260 PHE B CA 1
ATOM 5044 C C . PHE B 1 260 ? -2.836 20.828 14.008 1 95.88 260 PHE B C 1
ATOM 5046 O O . PHE B 1 260 ? -1.812 20.562 13.375 1 95.88 260 PHE B O 1
ATOM 5053 N N . VAL B 1 261 ? -2.967 21.859 14.656 1 93.44 261 VAL B N 1
ATOM 5054 C CA . VAL B 1 261 ? -1.841 22.75 14.898 1 93.44 261 VAL B CA 1
ATOM 5055 C C . VAL B 1 261 ? -1.705 23.016 16.391 1 93.44 261 VAL B C 1
ATOM 5057 O O . VAL B 1 261 ? -2.213 24.031 16.891 1 93.44 261 VAL B O 1
ATOM 5060 N N . GLY B 1 262 ? -0.938 22.219 17.062 1 90.62 262 GLY B N 1
ATOM 5061 C CA . GLY B 1 262 ? -0.928 22.281 18.516 1 90.62 262 GLY B CA 1
ATOM 5062 C C . GLY B 1 262 ? -2.283 22 19.125 1 90.62 262 GLY B C 1
ATOM 5063 O O . GLY B 1 262 ? -2.795 20.875 19.016 1 90.62 262 GLY B O 1
ATOM 5064 N N . ASP B 1 263 ? -2.814 23.062 19.688 1 93.5 263 ASP B N 1
ATOM 5065 C CA . ASP B 1 263 ? -4.109 22.953 20.359 1 93.5 263 ASP B CA 1
ATOM 5066 C C . ASP B 1 263 ? -5.242 23.375 19.422 1 93.5 263 ASP B C 1
ATOM 5068 O O . ASP B 1 263 ? -6.418 23.281 19.797 1 93.5 263 ASP B O 1
ATOM 5072 N N . GLN B 1 264 ? -4.859 23.766 18.266 1 96.06 264 GLN B N 1
ATOM 5073 C CA . GLN B 1 264 ? -5.863 24.234 17.312 1 96.06 264 GLN B CA 1
ATOM 5074 C C . GLN B 1 264 ? -6.34 23.094 16.422 1 96.06 264 GLN B C 1
ATOM 5076 O O . GLN B 1 264 ? -5.566 22.188 16.094 1 96.06 264 GLN B O 1
ATOM 5081 N N . LEU B 1 265 ? -7.578 23.094 16.109 1 97.5 265 LEU B N 1
ATOM 5082 C CA . LEU B 1 265 ? -8.203 22.141 15.203 1 97.5 265 LEU B CA 1
ATOM 5083 C C . LEU B 1 265 ? -8.914 22.859 14.055 1 97.5 265 LEU B C 1
ATOM 5085 O O . LEU B 1 265 ? -9.625 23.844 14.281 1 97.5 265 LEU B O 1
ATOM 5089 N N . PHE B 1 266 ? -8.672 22.469 12.852 1 97.94 266 PHE B N 1
ATOM 5090 C CA . PHE B 1 266 ? -9.297 23.031 11.656 1 97.94 266 PHE B CA 1
ATOM 5091 C C . PHE B 1 266 ? -10.094 21.953 10.922 1 97.94 266 PHE B C 1
ATOM 5093 O O . PHE B 1 266 ? -9.523 20.984 10.422 1 97.94 266 PHE B O 1
ATOM 5100 N N . CYS B 1 267 ? -11.391 22.156 10.789 1 98.12 267 CYS B N 1
ATOM 5101 C CA . CYS B 1 267 ? -12.312 21.219 10.18 1 98.12 267 CYS B CA 1
ATOM 5102 C C . CYS B 1 267 ? -13.07 21.844 9.016 1 98.12 267 CYS B C 1
ATOM 5104 O O . CYS B 1 267 ? -13.094 23.078 8.891 1 98.12 267 CYS B O 1
ATOM 5106 N N . LEU B 1 268 ? -13.625 20.984 8.273 1 97.81 268 LEU B N 1
ATOM 5107 C CA . LEU B 1 268 ? -14.508 21.438 7.199 1 97.81 268 LEU B CA 1
ATOM 5108 C C . LEU B 1 268 ? -15.742 20.547 7.105 1 97.81 268 LEU B C 1
ATOM 5110 O O . LEU B 1 268 ? -15.688 19.359 7.426 1 97.81 268 LEU B O 1
ATOM 5114 N N . PHE B 1 269 ? -16.812 21.172 6.664 1 97.62 269 PHE B N 1
ATOM 5115 C CA . PHE B 1 269 ? -18.109 20.516 6.461 1 97.62 269 PHE B CA 1
ATOM 5116 C C . PHE B 1 269 ? -18.734 20.938 5.141 1 97.62 269 PHE B C 1
ATOM 5118 O O . PHE B 1 269 ? -18.656 22.109 4.766 1 97.62 269 PHE B O 1
ATOM 5125 N N . GLN B 1 270 ? -19.359 20.016 4.496 1 95.75 270 GLN B N 1
ATOM 5126 C CA . GLN B 1 270 ? -20.094 20.359 3.283 1 95.75 270 GLN B CA 1
ATOM 5127 C C . GLN B 1 270 ? -21.438 21 3.619 1 95.75 270 GLN B C 1
ATOM 5129 O O . GLN B 1 270 ? -21.938 21.812 2.848 1 95.75 270 GLN B O 1
ATOM 5134 N N . ASP B 1 271 ? -21.938 20.641 4.762 1 96.19 271 ASP B N 1
ATOM 5135 C CA . ASP B 1 271 ? -23.234 21.141 5.223 1 96.19 271 ASP B CA 1
ATOM 5136 C C . ASP B 1 271 ? -23.078 22.047 6.441 1 96.19 271 ASP B C 1
ATOM 5138 O O . ASP B 1 271 ? -22.609 21.594 7.496 1 96.19 271 ASP B O 1
ATOM 5142 N N . GLY B 1 272 ? -23.547 23.312 6.25 1 97.25 272 GLY B N 1
ATOM 5143 C CA . GLY B 1 272 ? -23.422 24.281 7.32 1 97.25 272 GLY B CA 1
ATOM 5144 C C . GLY B 1 272 ? -24.156 23.891 8.586 1 97.25 272 GLY B C 1
ATOM 5145 O O . GLY B 1 272 ? -23.688 24.156 9.695 1 97.25 272 GLY B O 1
ATOM 5146 N N . ALA B 1 273 ? -25.266 23.312 8.414 1 97 273 ALA B N 1
ATOM 5147 C CA . ALA B 1 273 ? -26.047 22.859 9.57 1 97 273 ALA B CA 1
ATOM 5148 C C . ALA B 1 273 ? -25.297 21.781 10.359 1 97 273 ALA B C 1
ATOM 5150 O O . ALA B 1 273 ? -25.344 21.781 11.586 1 97 273 ALA B O 1
ATOM 5151 N N . GLN B 1 274 ? -24.656 20.906 9.672 1 97.44 274 GLN B N 1
ATOM 5152 C CA . GLN B 1 274 ? -23.859 19.875 10.32 1 97.44 274 GLN B CA 1
ATOM 5153 C C . GLN B 1 274 ? -22.688 20.469 11.07 1 97.44 274 GLN B C 1
ATOM 5155 O O . GLN B 1 274 ? -22.344 20.016 12.164 1 97.44 274 GLN B O 1
ATOM 5160 N N . ALA B 1 275 ? -22.094 21.484 10.492 1 98.31 275 ALA B N 1
ATOM 5161 C CA . ALA B 1 275 ? -20.984 22.172 11.148 1 98.31 275 ALA B CA 1
ATOM 5162 C C . ALA B 1 275 ? -21.422 22.797 12.461 1 98.31 275 ALA B C 1
ATOM 5164 O O . ALA B 1 275 ? -20.75 22.641 13.492 1 98.31 275 ALA B O 1
ATOM 5165 N N . VAL B 1 276 ? -22.5 23.469 12.391 1 97.81 276 VAL B N 1
ATOM 5166 C CA . VAL B 1 276 ? -23.031 24.156 13.57 1 97.81 276 VAL B CA 1
ATOM 5167 C C . VAL B 1 276 ? -23.422 23.141 14.625 1 97.81 276 VAL B C 1
ATOM 5169 O O . VAL B 1 276 ? -23.125 23.312 15.812 1 97.81 276 VAL B O 1
ATOM 5172 N N . ALA B 1 277 ? -24.094 22.094 14.172 1 97.25 277 ALA B N 1
ATOM 5173 C CA . ALA B 1 277 ? -24.453 21.016 15.094 1 97.25 277 ALA B CA 1
ATOM 5174 C C . ALA B 1 277 ? -23.203 20.438 15.766 1 97.25 277 ALA B C 1
ATOM 5176 O O . ALA B 1 277 ? -23.234 20.109 16.953 1 97.25 277 ALA B O 1
ATOM 5177 N N . THR B 1 278 ? -22.188 20.234 15.016 1 98.25 278 THR B N 1
ATOM 5178 C CA . THR B 1 278 ? -20.938 19.703 15.531 1 98.25 278 THR B CA 1
ATOM 5179 C C . THR B 1 278 ? -20.359 20.625 16.609 1 98.25 278 THR B C 1
ATOM 5181 O O . THR B 1 278 ? -19.938 20.156 17.672 1 98.25 278 THR B O 1
ATOM 5184 N N . ALA B 1 279 ? -20.344 21.938 16.328 1 98.44 279 ALA B N 1
ATOM 5185 C CA . ALA B 1 279 ? -19.828 22.906 17.281 1 98.44 279 ALA B CA 1
ATOM 5186 C C . ALA B 1 279 ? -20.594 22.844 18.609 1 98.44 279 ALA B C 1
ATOM 5188 O O . ALA B 1 279 ? -19.984 22.844 19.688 1 98.44 279 ALA B O 1
ATOM 5189 N N . LEU B 1 280 ? -21.844 22.75 18.5 1 97.5 280 LEU B N 1
ATOM 5190 C CA . LEU B 1 280 ? -22.688 22.688 19.688 1 97.5 280 LEU B CA 1
ATOM 5191 C C . LEU B 1 280 ? -22.453 21.391 20.469 1 97.5 280 LEU B C 1
ATOM 5193 O O . LEU B 1 280 ? -22.391 21.406 21.703 1 97.5 280 LEU B O 1
ATOM 5197 N N . LYS B 1 281 ? -22.281 20.328 19.766 1 97.69 281 LYS B N 1
ATOM 5198 C CA . LYS B 1 281 ? -22.031 19.031 20.406 1 97.69 281 LYS B CA 1
ATOM 5199 C C . LYS B 1 281 ? -20.656 19.016 21.078 1 97.69 281 LYS B C 1
ATOM 5201 O O . LYS B 1 281 ? -20.484 18.438 22.156 1 97.69 281 LYS B O 1
ATOM 5206 N N . ILE B 1 282 ? -19.688 19.594 20.406 1 97.81 282 ILE B N 1
ATOM 5207 C CA . ILE B 1 282 ? -18.344 19.688 20.984 1 97.81 282 ILE B CA 1
ATOM 5208 C C . ILE B 1 282 ? -18.406 20.453 22.312 1 97.81 282 ILE B C 1
ATOM 5210 O O . ILE B 1 282 ? -17.844 20.016 23.312 1 97.81 282 ILE B O 1
ATOM 5214 N N . ARG B 1 283 ? -19.078 21.531 22.312 1 96.75 283 ARG B N 1
ATOM 5215 C CA . ARG B 1 283 ? -19.172 22.344 23.531 1 96.75 283 ARG B CA 1
ATOM 5216 C C . ARG B 1 283 ? -19.812 21.547 24.656 1 96.75 283 ARG B C 1
ATOM 5218 O O . ARG B 1 283 ? -19.344 21.562 25.797 1 96.75 283 ARG B O 1
ATOM 5225 N N . ALA B 1 284 ? -20.906 20.922 24.328 1 96 284 ALA B N 1
ATOM 5226 C CA . ALA B 1 284 ? -21.594 20.125 25.344 1 96 284 ALA B CA 1
ATOM 5227 C C . ALA B 1 284 ? -20.688 19.016 25.875 1 96 284 ALA B C 1
ATOM 5229 O O . ALA B 1 284 ? -20.656 18.781 27.094 1 96 284 ALA B O 1
ATOM 5230 N N . MET B 1 285 ? -20.062 18.375 24.953 1 95.44 285 MET B N 1
ATOM 5231 C CA . MET B 1 285 ? -19.156 17.281 25.312 1 95.44 285 MET B CA 1
ATOM 5232 C C . MET B 1 285 ? -18.047 17.797 26.219 1 95.44 285 MET B C 1
ATOM 5234 O O . MET B 1 285 ? -17.703 17.156 27.219 1 95.44 285 MET B O 1
ATOM 5238 N N . LEU B 1 286 ? -17.438 18.922 25.906 1 94.12 286 LEU B N 1
ATOM 5239 C CA . LEU B 1 286 ? -16.344 19.484 26.688 1 94.12 286 LEU B CA 1
ATOM 5240 C C . LEU B 1 286 ? -16.812 19.922 28.062 1 94.12 286 LEU B C 1
ATOM 5242 O O . LEU B 1 286 ? -16.062 19.828 29.047 1 94.12 286 LEU B O 1
ATOM 5246 N N . GLU B 1 287 ? -17.984 20.375 28.125 1 94.25 287 GLU B N 1
ATOM 5247 C CA . GLU B 1 287 ? -18.562 20.734 29.406 1 94.25 287 GLU B CA 1
ATOM 5248 C C . GLU B 1 287 ? -18.656 19.516 30.328 1 94.25 287 GLU B C 1
ATOM 5250 O O . GLU B 1 287 ? -18.328 19.594 31.516 1 94.25 287 GLU B O 1
ATOM 5255 N N . GLU B 1 288 ? -19.125 18.5 29.781 1 95.25 288 GLU B N 1
ATOM 5256 C CA . GLU B 1 288 ? -19.219 17.25 30.547 1 95.25 288 GLU B CA 1
ATOM 5257 C C . GLU B 1 288 ? -17.844 16.766 30.984 1 95.25 288 GLU B C 1
ATOM 5259 O O . GLU B 1 288 ? -17.656 16.375 32.125 1 95.25 288 GLU B O 1
ATOM 5264 N N . LEU B 1 289 ? -16.938 16.812 30.094 1 93.25 289 LEU B N 1
ATOM 5265 C CA . LEU B 1 289 ? -15.57 16.375 30.375 1 93.25 289 LEU B CA 1
ATOM 5266 C C . LEU B 1 289 ? -14.953 17.25 31.469 1 93.25 289 LEU B C 1
ATOM 5268 O O . LEU B 1 289 ? -14.266 16.734 32.344 1 93.25 289 LEU B O 1
ATOM 5272 N N . ASN B 1 290 ? -15.188 18.484 31.391 1 93.5 290 ASN B N 1
ATOM 5273 C CA . ASN B 1 290 ? -14.648 19.438 32.375 1 93.5 290 ASN B CA 1
ATOM 5274 C C . ASN B 1 290 ? -15.242 19.203 33.75 1 93.5 290 ASN B C 1
ATOM 5276 O O . ASN B 1 290 ? -14.555 19.359 34.75 1 93.5 290 ASN B O 1
ATOM 5280 N N . GLN B 1 291 ? -16.484 18.844 33.781 1 94.81 291 GLN B N 1
ATOM 5281 C CA . GLN B 1 291 ? -17.125 18.547 35.062 1 94.81 291 GLN B CA 1
ATOM 5282 C C . GLN B 1 291 ? -16.469 17.344 35.719 1 94.81 291 GLN B C 1
ATOM 5284 O O . GLN B 1 291 ? -16.188 17.359 36.938 1 94.81 291 GLN B O 1
ATOM 5289 N N . GLU B 1 292 ? -16.234 16.391 34.938 1 94 292 GLU B N 1
ATOM 5290 C CA . GLU B 1 292 ? -15.594 15.188 35.469 1 94 292 GLU B CA 1
ATOM 5291 C C . GLU B 1 292 ? -14.172 15.492 35.938 1 94 292 GLU B C 1
ATOM 5293 O O . GLU B 1 292 ? -13.75 14.992 36.969 1 94 292 GLU B O 1
ATOM 5298 N N . ARG B 1 293 ? -13.484 16.25 35.219 1 91.38 293 ARG B N 1
ATOM 5299 C CA . ARG B 1 293 ? -12.109 16.578 35.562 1 91.38 293 ARG B CA 1
ATOM 5300 C C . ARG B 1 293 ? -12.055 17.453 36.812 1 91.38 293 ARG B C 1
ATOM 5302 O O . ARG B 1 293 ? -11.172 17.281 37.656 1 91.38 293 ARG B O 1
ATOM 5309 N N . ALA B 1 294 ? -13 18.312 36.844 1 92.56 294 ALA B N 1
ATOM 5310 C CA . ALA B 1 294 ? -13.055 19.203 38 1 92.56 294 ALA B CA 1
ATOM 5311 C C . ALA B 1 294 ? -13.258 18.406 39.312 1 92.56 294 ALA B C 1
ATOM 5313 O O . ALA B 1 294 ? -12.656 18.734 40.344 1 92.56 294 ALA B O 1
ATOM 5314 N N . VAL B 1 295 ? -14.008 17.438 39.281 1 94.06 295 VAL B N 1
ATOM 5315 C CA . VAL B 1 295 ? -14.281 16.594 40.438 1 94.06 295 VAL B CA 1
ATOM 5316 C C . VAL B 1 295 ? -13 15.875 40.844 1 94.06 295 VAL B C 1
ATOM 5318 O O . VAL B 1 295 ? -12.766 15.672 42.062 1 94.06 295 VAL B O 1
ATOM 5321 N N . ARG B 1 296 ? -12.125 15.531 39.875 1 90.19 296 ARG B N 1
ATOM 5322 C CA . ARG B 1 296 ? -10.883 14.82 40.156 1 90.19 296 ARG B CA 1
ATOM 5323 C C . ARG B 1 296 ? -9.758 15.789 40.5 1 90.19 296 ARG B C 1
ATOM 5325 O O . ARG B 1 296 ? -8.656 15.367 40.875 1 90.19 296 ARG B O 1
ATOM 5332 N N . GLY B 1 297 ? -10.055 17.109 40.375 1 89.81 297 GLY B N 1
ATOM 5333 C CA . GLY B 1 297 ? -9.039 18.125 40.625 1 89.81 297 GLY B CA 1
ATOM 5334 C C . GLY B 1 297 ? -8.094 18.312 39.438 1 89.81 297 GLY B C 1
ATOM 5335 O O . GLY B 1 297 ? -6.996 18.844 39.594 1 89.81 297 GLY B O 1
ATOM 5336 N N . ASP B 1 298 ? -8.523 17.844 38.312 1 87.69 298 ASP B N 1
ATOM 5337 C CA . ASP B 1 298 ? -7.711 17.969 37.094 1 87.69 298 ASP B CA 1
ATOM 5338 C C . ASP B 1 298 ? -7.938 19.312 36.406 1 87.69 298 ASP B C 1
ATOM 5340 O O . ASP B 1 298 ? -8.945 19.984 36.656 1 87.69 298 ASP B O 1
ATOM 5344 N N . VAL B 1 299 ? -7.035 19.656 35.594 1 86.25 299 VAL B N 1
ATOM 5345 C CA . VAL B 1 299 ? -7.117 20.891 34.812 1 86.25 299 VAL B CA 1
ATOM 5346 C C . VAL B 1 299 ? -8.281 20.812 33.844 1 86.25 299 VAL B C 1
ATOM 5348 O O . VAL B 1 299 ? -8.516 19.781 33.219 1 86.25 299 VAL B O 1
ATOM 5351 N N . THR B 1 300 ? -9.07 21.891 33.844 1 89 300 THR B N 1
ATOM 5352 C CA . THR B 1 300 ? -10.156 22.016 32.875 1 89 300 THR B CA 1
ATOM 5353 C C . THR B 1 300 ? -9.75 22.938 31.719 1 89 300 THR B C 1
ATOM 5355 O O . THR B 1 300 ? -8.859 23.781 31.875 1 89 300 THR B O 1
ATOM 5358 N N . LEU B 1 301 ? -10.398 22.703 30.516 1 88.25 301 LEU B N 1
ATOM 5359 C CA . LEU B 1 301 ? -10.047 23.5 29.344 1 88.25 301 LEU B CA 1
ATOM 5360 C C . LEU B 1 301 ? -11.273 24.203 28.781 1 88.25 301 LEU B C 1
ATOM 5362 O O . LEU B 1 301 ? -12.375 23.656 28.797 1 88.25 301 LEU B O 1
ATOM 5366 N N . ASN B 1 302 ? -11.07 25.406 28.422 1 92.38 302 ASN B N 1
ATOM 5367 C CA . ASN B 1 302 ? -12.062 26.141 27.625 1 92.38 302 ASN B CA 1
ATOM 5368 C C . ASN B 1 302 ? -11.617 26.297 26.172 1 92.38 302 ASN B C 1
ATOM 5370 O O . ASN B 1 302 ? -10.422 26.422 25.906 1 92.38 302 ASN B O 1
ATOM 5374 N N . VAL B 1 303 ? -12.609 26.312 25.312 1 96.5 303 VAL B N 1
ATOM 5375 C CA . VAL B 1 303 ? -12.266 26.453 23.891 1 96.5 303 VAL B CA 1
ATOM 5376 C C . VAL B 1 303 ? -13.062 27.609 23.281 1 96.5 303 VAL B C 1
ATOM 5378 O O . VAL B 1 303 ? -14.062 28.047 23.844 1 96.5 303 VAL B O 1
ATOM 5381 N N . THR B 1 304 ? -12.562 28.172 22.234 1 98 304 THR B N 1
ATOM 5382 C CA . THR B 1 304 ? -13.266 29.094 21.359 1 98 304 THR B CA 1
ATOM 5383 C C . THR B 1 304 ? -13.477 28.484 19.969 1 98 304 THR B C 1
ATOM 5385 O O . THR B 1 304 ? -12.617 27.75 19.484 1 98 304 THR B O 1
ATOM 5388 N N . MET B 1 305 ? -14.633 28.719 19.391 1 98.62 305 MET B N 1
ATOM 5389 C CA . MET B 1 305 ? -14.914 28.172 18.062 1 98.62 305 MET B CA 1
ATOM 5390 C C . MET B 1 305 ? -15.422 29.266 17.125 1 98.62 305 MET B C 1
ATOM 5392 O O . MET B 1 305 ? -16.203 30.125 17.531 1 98.62 305 MET B O 1
ATOM 5396 N N . GLY B 1 306 ? -14.93 29.297 15.969 1 98.38 306 GLY B N 1
ATOM 5397 C CA . GLY B 1 306 ? -15.367 30.172 14.898 1 98.38 306 GLY B CA 1
ATOM 5398 C C . GLY B 1 306 ? -15.742 29.422 13.633 1 98.38 306 GLY B C 1
ATOM 5399 O O . GLY B 1 306 ? -15.062 28.484 13.234 1 98.38 306 GLY B O 1
ATOM 5400 N N . LEU B 1 307 ? -16.922 29.812 13 1 98.56 307 LEU B N 1
ATOM 5401 C CA . LEU B 1 307 ? -17.391 29.141 11.789 1 98.56 307 LEU B CA 1
ATOM 5402 C C . LEU B 1 307 ? -17.766 30.156 10.711 1 98.56 307 LEU B C 1
ATOM 5404 O O . LEU B 1 307 ? -18.328 31.203 11.008 1 98.56 307 LEU B O 1
ATOM 5408 N N . HIS B 1 308 ? -17.469 29.797 9.516 1 97.75 308 HIS B N 1
ATOM 5409 C CA . HIS B 1 308 ? -17.859 30.562 8.344 1 97.75 308 HIS B CA 1
ATOM 5410 C C . HIS B 1 308 ? -17.969 29.688 7.105 1 97.75 308 HIS B C 1
ATOM 5412 O O . HIS B 1 308 ? -17.266 28.672 7 1 97.75 308 HIS B O 1
ATOM 5418 N N . SER B 1 309 ? -18.906 30.031 6.207 1 97.69 309 SER B N 1
ATOM 5419 C CA . SER B 1 309 ? -19.062 29.312 4.941 1 97.69 309 SER B CA 1
ATOM 5420 C C . SER B 1 309 ? -18.594 30.172 3.77 1 97.69 309 SER B C 1
ATOM 5422 O O . SER B 1 309 ? -18.812 31.391 3.758 1 97.69 309 SER B O 1
ATOM 5424 N N . GLY B 1 310 ? -17.922 29.531 2.857 1 96.56 310 GLY B N 1
ATOM 5425 C CA . GLY B 1 310 ? -17.547 30.219 1.639 1 96.56 310 GLY B CA 1
ATOM 5426 C C . GLY B 1 310 ? -16.656 29.391 0.735 1 96.56 310 GLY B C 1
ATOM 5427 O O . GLY B 1 310 ? -16.5 28.188 0.943 1 96.56 310 GLY B O 1
ATOM 5428 N N . GLN B 1 311 ? -16.188 30.031 -0.342 1 96 311 GLN B N 1
ATOM 5429 C CA . GLN B 1 311 ? -15.344 29.359 -1.329 1 96 311 GLN B CA 1
ATOM 5430 C C . GLN B 1 311 ? -13.891 29.328 -0.868 1 96 311 GLN B C 1
ATOM 5432 O O . GLN B 1 311 ? -13.406 30.25 -0.223 1 96 311 GLN B O 1
ATOM 5437 N N . ALA B 1 312 ? -13.234 28.219 -1.141 1 96.31 312 ALA B N 1
ATOM 5438 C CA . ALA B 1 312 ? -11.797 28.062 -0.956 1 96.31 312 ALA B CA 1
ATOM 5439 C C . ALA B 1 312 ? -11.211 27.094 -1.979 1 96.31 312 ALA B C 1
ATOM 5441 O O . ALA B 1 312 ? -11.945 26.516 -2.781 1 96.31 312 ALA B O 1
ATOM 5442 N N . ILE B 1 313 ? -9.945 27.047 -2.066 1 96.75 313 ILE B N 1
ATOM 5443 C CA . ILE B 1 313 ? -9.25 26.062 -2.889 1 96.75 313 ILE B CA 1
ATOM 5444 C C . ILE B 1 313 ? -8.594 25 -1.992 1 96.75 313 ILE B C 1
ATOM 5446 O O . ILE B 1 313 ? -7.824 25.344 -1.092 1 96.75 313 ILE B O 1
ATOM 5450 N N . ARG B 1 314 ? -9.078 23.844 -2.156 1 95.62 314 ARG B N 1
ATOM 5451 C CA . ARG B 1 314 ? -8.297 22.734 -1.613 1 95.62 314 ARG B CA 1
ATOM 5452 C C . ARG B 1 314 ? -7.047 22.484 -2.455 1 95.62 314 ARG B C 1
ATOM 5454 O O . ARG B 1 314 ? -7.137 21.953 -3.566 1 95.62 314 ARG B O 1
ATOM 5461 N N . ALA B 1 315 ? -5.945 22.781 -1.919 1 95 315 ALA B N 1
ATOM 5462 C CA . ALA B 1 315 ? -4.734 22.828 -2.732 1 95 315 ALA B CA 1
ATOM 5463 C C . ALA B 1 315 ? -3.605 22.031 -2.088 1 95 315 ALA B C 1
ATOM 5465 O O . ALA B 1 315 ? -3.572 21.859 -0.867 1 95 315 ALA B O 1
ATOM 5466 N N . ASN B 1 316 ? -2.764 21.5 -2.953 1 94.12 316 ASN B N 1
ATOM 5467 C CA . ASN B 1 316 ? -1.479 20.969 -2.502 1 94.12 316 ASN B CA 1
ATOM 5468 C C . ASN B 1 316 ? -0.457 22.078 -2.305 1 94.12 316 ASN B C 1
ATOM 5470 O O . ASN B 1 316 ? -0.209 22.875 -3.219 1 94.12 316 ASN B O 1
ATOM 5474 N N . VAL B 1 317 ? 0.009 22.141 -1.122 1 95.06 317 VAL B N 1
ATOM 5475 C CA . VAL B 1 317 ? 1.015 23.141 -0.806 1 95.06 317 VAL B CA 1
ATOM 5476 C C . VAL B 1 317 ? 2.305 22.469 -0.355 1 95.06 317 VAL B C 1
ATOM 5478 O O . VAL B 1 317 ? 2.273 21.531 0.443 1 95.06 317 VAL B O 1
ATOM 5481 N N . GLY B 1 318 ? 3.354 22.875 -0.922 1 95.12 318 GLY B N 1
ATOM 5482 C CA . GLY B 1 318 ? 4.625 22.281 -0.547 1 95.12 318 GLY B CA 1
ATOM 5483 C C . GLY B 1 318 ? 5.488 21.922 -1.74 1 95.12 318 GLY B C 1
ATOM 5484 O O . GLY B 1 318 ? 5.496 22.625 -2.746 1 95.12 318 GLY B O 1
ATOM 5485 N N . GLY B 1 319 ? 6.32 20.906 -1.553 1 92.56 319 GLY B N 1
ATOM 5486 C CA . GLY B 1 319 ? 7.207 20.438 -2.604 1 92.56 319 GLY B CA 1
ATOM 5487 C C . GLY B 1 319 ? 6.855 19.047 -3.107 1 92.56 319 GLY B C 1
ATOM 5488 O O . GLY B 1 319 ? 5.805 18.5 -2.756 1 92.56 319 GLY B O 1
ATOM 5489 N N . ASP B 1 320 ? 7.73 18.547 -3.979 1 88.5 320 ASP B N 1
ATOM 5490 C CA . ASP B 1 320 ? 7.484 17.25 -4.621 1 88.5 320 ASP B CA 1
ATOM 5491 C C . ASP B 1 320 ? 7.547 16.125 -3.604 1 88.5 320 ASP B C 1
ATOM 5493 O O . ASP B 1 320 ? 6.758 15.172 -3.678 1 88.5 320 ASP B O 1
ATOM 5497 N N . ASP B 1 321 ? 8.391 16.281 -2.648 1 89.94 321 ASP B N 1
ATOM 5498 C CA . ASP B 1 321 ? 8.656 15.164 -1.742 1 89.94 321 ASP B CA 1
ATOM 5499 C C . ASP B 1 321 ? 7.863 15.312 -0.445 1 89.94 321 ASP B C 1
ATOM 5501 O O . ASP B 1 321 ? 7.789 14.375 0.356 1 89.94 321 ASP B O 1
ATOM 5505 N N . ARG B 1 322 ? 7.277 16.484 -0.26 1 94.75 322 ARG B N 1
ATOM 5506 C CA . ARG B 1 322 ? 6.473 16.766 0.927 1 94.75 322 ARG B CA 1
ATOM 5507 C C . ARG B 1 322 ? 5.484 17.906 0.672 1 94.75 322 ARG B C 1
ATOM 5509 O O . ARG B 1 322 ? 5.891 19.016 0.357 1 94.75 322 ARG B O 1
ATOM 5516 N N . ARG B 1 323 ? 4.266 17.578 0.875 1 93.56 323 ARG B N 1
ATOM 5517 C CA . ARG B 1 323 ? 3.242 18.594 0.693 1 93.56 323 ARG B CA 1
ATOM 5518 C C . ARG B 1 323 ? 2.07 18.375 1.646 1 93.56 323 ARG B C 1
ATOM 5520 O O . ARG B 1 323 ? 2.053 17.406 2.4 1 93.56 323 ARG B O 1
ATOM 5527 N N . ASP B 1 324 ? 1.29 19.281 1.748 1 93.5 324 ASP B N 1
ATOM 5528 C CA . ASP B 1 324 ? 0.044 19.281 2.508 1 93.5 324 ASP B CA 1
ATOM 5529 C C . ASP B 1 324 ? -1.152 19.562 1.607 1 93.5 324 ASP B C 1
ATOM 5531 O O . A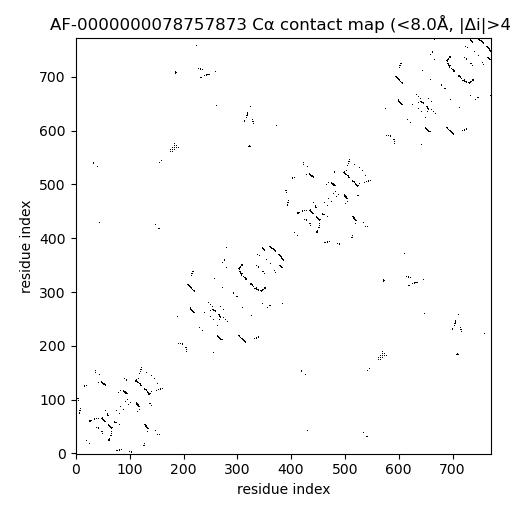SP B 1 324 ? -1.043 20.344 0.651 1 93.5 324 ASP B O 1
ATOM 5535 N N . ASN B 1 325 ? -2.168 18.797 1.783 1 94.06 325 ASN B N 1
ATOM 5536 C CA . ASN B 1 325 ? -3.439 19.125 1.145 1 94.06 325 ASN B CA 1
ATOM 5537 C C . ASN B 1 325 ? -4.348 19.922 2.076 1 94.06 325 ASN B C 1
ATOM 5539 O O . ASN B 1 325 ? -4.855 19.391 3.064 1 94.06 325 ASN B O 1
ATOM 5543 N N . THR B 1 326 ? -4.492 21.172 1.771 1 94.44 326 THR B N 1
ATOM 5544 C CA . THR B 1 326 ? -5.164 22.047 2.717 1 94.44 326 THR B CA 1
ATOM 5545 C C . THR B 1 326 ? -6.082 23.031 1.987 1 94.44 326 THR B C 1
ATOM 5547 O O . THR B 1 326 ? -6.234 22.953 0.766 1 94.44 326 THR B O 1
ATOM 5550 N N . LEU B 1 327 ? -6.746 23.875 2.768 1 96 327 LEU B N 1
ATOM 5551 C CA . LEU B 1 327 ? -7.723 24.812 2.24 1 96 327 LEU B CA 1
ATOM 5552 C C . LEU B 1 327 ? -7.188 26.25 2.307 1 96 327 LEU B C 1
ATOM 5554 O O . LEU B 1 327 ? -6.781 26.703 3.373 1 96 327 LEU B O 1
ATOM 5558 N N . ILE B 1 328 ? -7.211 26.844 1.125 1 95.12 328 ILE B N 1
ATOM 5559 C CA . ILE B 1 328 ? -6.75 28.234 1.013 1 95.12 328 ILE B CA 1
ATOM 5560 C C . ILE B 1 328 ? -7.867 29.109 0.454 1 95.12 328 ILE B C 1
ATOM 5562 O O . ILE B 1 328 ? -8.461 28.781 -0.579 1 95.12 328 ILE B O 1
ATOM 5566 N N . GLY B 1 329 ? -8.148 30.203 1.19 1 93.75 329 GLY B N 1
ATOM 5567 C CA . GLY B 1 329 ? -9.164 31.125 0.719 1 93.75 329 GLY B CA 1
ATOM 5568 C C . GLY B 1 329 ? -9.617 32.125 1.784 1 93.75 329 GLY B C 1
ATOM 5569 O O . GLY B 1 329 ? -9.375 31.891 2.975 1 93.75 329 GLY B O 1
ATOM 5570 N N . ASN B 1 330 ? -10.258 33.125 1.373 1 90.81 330 ASN B N 1
ATOM 5571 C CA . ASN B 1 330 ? -10.734 34.188 2.271 1 90.81 330 ASN B CA 1
ATOM 5572 C C . ASN B 1 330 ? -11.734 33.625 3.289 1 90.81 330 ASN B C 1
ATOM 5574 O O . ASN B 1 330 ? -11.766 34.094 4.434 1 90.81 330 ASN B O 1
ATOM 5578 N N . ALA B 1 331 ? -12.531 32.719 2.816 1 94.06 331 ALA B N 1
ATOM 5579 C CA . ALA B 1 331 ? -13.516 32.125 3.721 1 94.06 331 ALA B CA 1
ATOM 5580 C C . ALA B 1 331 ? -12.836 31.453 4.898 1 94.06 331 ALA B C 1
ATOM 5582 O O . ALA B 1 331 ? -13.32 31.5 6.031 1 94.06 331 ALA B O 1
ATOM 5583 N N . VAL B 1 332 ? -11.766 30.797 4.625 1 95.5 332 VAL B N 1
ATOM 5584 C CA . VAL B 1 332 ? -10.992 30.125 5.66 1 95.5 332 VAL B CA 1
ATOM 5585 C C . VAL B 1 332 ? -10.438 31.141 6.648 1 95.5 332 VAL B C 1
ATOM 5587 O O . VAL B 1 332 ? -10.508 30.953 7.863 1 95.5 332 VAL B O 1
ATOM 5590 N N . ASN B 1 333 ? -9.977 32.281 6.137 1 91.69 333 ASN B N 1
ATOM 5591 C CA . ASN B 1 333 ? -9.438 33.344 6.977 1 91.69 333 ASN B CA 1
ATOM 5592 C C . ASN B 1 333 ? -10.508 33.938 7.883 1 91.69 333 ASN B C 1
ATOM 5594 O O . ASN B 1 333 ? -10.242 34.25 9.047 1 91.69 333 ASN B O 1
ATOM 5598 N N . ILE B 1 334 ? -11.594 34.062 7.344 1 93 334 ILE B N 1
ATOM 5599 C CA . ILE B 1 334 ? -12.703 34.656 8.109 1 93 334 ILE B CA 1
ATOM 5600 C C . ILE B 1 334 ? -13.047 33.719 9.273 1 93 334 ILE B C 1
ATOM 5602 O O . ILE B 1 334 ? -13.211 34.188 10.406 1 93 334 ILE B O 1
ATOM 5606 N N . ALA B 1 335 ? -13.148 32.469 9.023 1 96.38 335 ALA B N 1
ATOM 5607 C CA . ALA B 1 335 ? -13.453 31.516 10.086 1 96.38 335 ALA B CA 1
ATOM 5608 C C . ALA B 1 335 ? -12.398 31.562 11.188 1 96.38 335 ALA B C 1
ATOM 5610 O O . ALA B 1 335 ? -12.727 31.531 12.375 1 96.38 335 ALA B O 1
ATOM 5611 N N . ALA B 1 336 ? -11.164 31.609 10.789 1 95 336 ALA B N 1
ATOM 5612 C CA . ALA B 1 336 ? -10.062 31.672 11.75 1 95 336 ALA B CA 1
ATOM 5613 C C . ALA B 1 336 ? -10.141 32.938 12.602 1 95 336 ALA B C 1
ATOM 5615 O O . ALA B 1 336 ? -9.906 32.875 13.812 1 95 336 ALA B O 1
ATOM 5616 N N . ARG B 1 337 ? -10.492 34 12.023 1 93.12 337 ARG B N 1
ATOM 5617 C CA . ARG B 1 337 ? -10.594 35.281 12.734 1 93.12 337 ARG B CA 1
ATOM 5618 C C . ARG B 1 337 ? -11.773 35.281 13.695 1 93.12 337 ARG B C 1
ATOM 5620 O O . ARG B 1 337 ? -11.703 35.875 14.781 1 93.12 337 ARG B O 1
ATOM 5627 N N . LEU B 1 338 ? -12.828 34.688 13.227 1 96 338 LEU B N 1
ATOM 5628 C CA . LEU B 1 338 ? -13.977 34.562 14.117 1 96 338 LEU B CA 1
ATOM 5629 C C . LEU B 1 338 ? -13.617 33.75 15.359 1 96 338 LEU B C 1
ATOM 5631 O O . LEU B 1 338 ? -14.016 34.094 16.469 1 96 338 LEU B O 1
ATOM 5635 N N . GLN B 1 339 ? -12.898 32.719 15.141 1 97.12 339 GLN B N 1
ATOM 5636 C CA . GLN B 1 339 ? -12.445 31.906 16.266 1 97.12 339 GLN B CA 1
ATOM 5637 C C . GLN B 1 339 ? -11.586 32.719 17.219 1 97.12 339 GLN B C 1
ATOM 5639 O O . GLN B 1 339 ? -11.75 32.656 18.438 1 97.12 339 GLN B O 1
ATOM 5644 N N . LYS B 1 340 ? -10.664 33.531 16.703 1 93.81 340 LYS B N 1
ATOM 5645 C CA . LYS B 1 340 ? -9.742 34.344 17.5 1 93.81 340 LYS B CA 1
ATOM 5646 C C . LYS B 1 340 ? -10.492 35.406 18.281 1 93.81 340 LYS B C 1
ATOM 5648 O O . LYS B 1 340 ? -10.102 35.75 19.391 1 93.81 340 LYS B O 1
ATOM 5653 N N . ALA B 1 341 ? -11.531 35.906 17.75 1 93.88 341 ALA B N 1
ATOM 5654 C CA . ALA B 1 341 ? -12.297 36.969 18.359 1 93.88 341 ALA B CA 1
ATOM 5655 C C . ALA B 1 341 ? -13.32 36.438 19.344 1 93.88 341 ALA B C 1
ATOM 5657 O O . ALA B 1 341 ? -13.898 37.188 20.125 1 93.88 341 ALA B O 1
ATOM 5658 N N . CYS B 1 342 ? -13.492 35.219 19.391 1 96.56 342 CYS B N 1
ATOM 5659 C CA . CYS B 1 342 ? -14.539 34.562 20.172 1 96.56 342 CYS B CA 1
ATOM 5660 C C . CYS B 1 342 ? -14.203 34.562 21.656 1 96.56 342 CYS B C 1
ATOM 5662 O O . CYS B 1 342 ? -13.047 34.344 22.031 1 96.56 342 CYS B O 1
ATOM 5664 N N . ARG B 1 343 ? -15.156 34.781 22.484 1 95.06 343 ARG B N 1
ATOM 5665 C CA . ARG B 1 343 ? -14.953 34.719 23.922 1 95.06 343 ARG B CA 1
ATOM 5666 C C . ARG B 1 343 ? -14.781 33.281 24.375 1 95.06 343 ARG B C 1
ATOM 5668 O O . ARG B 1 343 ? -15.273 32.344 23.719 1 95.06 343 ARG B O 1
ATOM 5675 N N . PRO B 1 344 ? -14.156 33.062 25.516 1 94.75 344 PRO B N 1
ATOM 5676 C CA . PRO B 1 344 ? -13.969 31.719 26.031 1 94.75 344 PRO B CA 1
ATOM 5677 C C . PRO B 1 344 ? -15.273 30.953 26.172 1 94.75 344 PRO B C 1
ATOM 5679 O O . PRO B 1 344 ? -16.234 31.453 26.766 1 94.75 344 PRO B O 1
ATOM 5682 N N . GLY B 1 345 ? -15.328 29.734 25.578 1 94.38 345 GLY B N 1
ATOM 5683 C CA . GLY B 1 345 ? -16.5 28.875 25.656 1 94.38 345 GLY B CA 1
ATOM 5684 C C . GLY B 1 345 ? -17.562 29.219 24.625 1 94.38 345 GLY B C 1
ATOM 5685 O O . GLY B 1 345 ? -18.594 28.547 24.547 1 94.38 345 GLY B O 1
ATOM 5686 N N . GLY B 1 346 ? -17.266 30.156 23.859 1 96.31 346 GLY B N 1
ATOM 5687 C CA . GLY B 1 346 ? -18.266 30.625 22.922 1 96.31 346 GLY B CA 1
ATOM 5688 C C . GLY B 1 346 ? -18.156 29.953 21.562 1 96.31 346 GLY B C 1
ATOM 5689 O O . GLY B 1 346 ? -17.188 29.234 21.281 1 96.31 346 GLY B O 1
ATOM 5690 N N . ILE B 1 347 ? -19.234 30.141 20.797 1 98.19 347 ILE B N 1
ATOM 5691 C CA . ILE B 1 347 ? -19.312 29.766 19.391 1 98.19 347 ILE B CA 1
ATOM 5692 C C . ILE B 1 347 ? -19.719 30.984 18.562 1 98.19 347 ILE B C 1
ATOM 5694 O O . ILE B 1 347 ? -20.844 31.484 18.688 1 98.19 347 ILE B O 1
ATOM 5698 N N . LEU B 1 348 ? -18.812 31.406 17.781 1 98 348 LEU B N 1
ATOM 5699 C CA . LEU B 1 348 ? -19.047 32.594 16.953 1 98 348 LEU B CA 1
ATOM 5700 C C . LEU B 1 348 ? -19.172 32.219 15.484 1 98 348 LEU B C 1
ATOM 5702 O O . LEU B 1 348 ? -18.266 31.625 14.914 1 98 348 LEU B O 1
ATOM 5706 N N . ILE B 1 349 ? -20.312 32.594 14.828 1 97.62 349 ILE B N 1
ATOM 5707 C CA . ILE B 1 349 ? -20.5 32.25 13.422 1 97.62 349 ILE B CA 1
ATOM 5708 C C . ILE B 1 349 ? -20.812 33.5 12.625 1 97.62 349 ILE B C 1
ATOM 5710 O O . ILE B 1 349 ? -21.359 34.469 13.18 1 97.62 349 ILE B O 1
ATOM 5714 N N . SER B 1 350 ? -20.484 33.531 11.359 1 95.81 350 SER B N 1
ATOM 5715 C CA . SER B 1 350 ? -20.766 34.656 10.5 1 95.81 350 SER B CA 1
ATOM 5716 C C . SER B 1 350 ? -22.25 34.844 10.266 1 95.81 350 SER B C 1
ATOM 5718 O O . SER B 1 350 ? -23.031 33.875 10.383 1 95.81 350 SER B O 1
ATOM 5720 N N . GLN B 1 351 ? -22.578 36.031 9.883 1 94.56 351 GLN B N 1
ATOM 5721 C CA . GLN B 1 351 ? -23.969 36.375 9.578 1 94.56 351 GLN B CA 1
ATOM 5722 C C . GLN B 1 351 ? -24.5 35.469 8.445 1 94.56 351 GLN B C 1
ATOM 5724 O O . GLN B 1 351 ? -25.625 34.969 8.531 1 94.56 351 GLN B O 1
ATOM 5729 N N . THR B 1 352 ? -23.75 35.344 7.484 1 93.38 352 THR B N 1
ATOM 5730 C CA . THR B 1 352 ? -24.172 34.562 6.316 1 93.38 352 THR B CA 1
ATOM 5731 C C . THR B 1 352 ? -24.422 33.125 6.691 1 93.38 352 THR B C 1
ATOM 5733 O O . THR B 1 352 ? -25.406 32.5 6.242 1 93.38 352 THR B O 1
ATOM 5736 N N . LEU B 1 353 ? -23.531 32.562 7.484 1 96.38 353 LEU B N 1
ATOM 5737 C CA . LEU B 1 353 ? -23.75 31.188 7.922 1 96.38 353 LEU B CA 1
ATOM 5738 C C . LEU B 1 353 ? -24.969 31.094 8.82 1 96.38 353 LEU B C 1
ATOM 5740 O O . LEU B 1 353 ? -25.781 30.156 8.664 1 96.38 353 LEU B O 1
ATOM 5744 N N . PHE B 1 354 ? -25.125 32 9.703 1 96.19 354 PHE B N 1
ATOM 5745 C CA . PHE B 1 354 ? -26.266 32 10.609 1 96.19 354 PHE B CA 1
ATOM 5746 C C . PHE B 1 354 ? -27.578 32 9.836 1 96.19 354 PHE B C 1
ATOM 5748 O O . PHE B 1 354 ? -28.484 31.234 10.148 1 96.19 354 PHE B O 1
ATOM 5755 N N . GLU B 1 355 ? -27.641 32.781 8.836 1 94.56 355 GLU B N 1
ATOM 5756 C CA . GLU B 1 355 ? -28.844 32.906 8.016 1 94.56 355 GLU B CA 1
ATOM 5757 C C . GLU B 1 355 ? -29.125 31.594 7.27 1 94.56 355 GLU B C 1
ATOM 5759 O O . GLU B 1 355 ? -30.281 31.234 7.066 1 94.56 355 GLU B O 1
ATOM 5764 N N . SER B 1 356 ? -28.109 30.922 6.965 1 94 356 SER B N 1
ATOM 5765 C CA . SER B 1 356 ? -28.266 29.719 6.164 1 94 356 SER B CA 1
ATOM 5766 C C . SER B 1 356 ? -28.656 28.516 7.031 1 94 356 SER B C 1
ATOM 5768 O O . SER B 1 356 ? -29.172 27.531 6.527 1 94 356 SER B O 1
ATOM 5770 N N . VAL B 1 357 ? -28.406 28.641 8.297 1 93.38 357 VAL B N 1
ATOM 5771 C CA . VAL B 1 357 ? -28.625 27.453 9.125 1 93.38 357 VAL B CA 1
ATOM 5772 C C . VAL B 1 357 ? -29.781 27.703 10.086 1 93.38 357 VAL B C 1
ATOM 5774 O O . VAL B 1 357 ? -30.016 26.922 11.016 1 93.38 357 VAL B O 1
ATOM 5777 N N . GLN B 1 358 ? -30.625 28.797 9.758 1 85.44 358 GLN B N 1
ATOM 5778 C CA . GLN B 1 358 ? -31.75 29.156 10.617 1 85.44 358 GLN B CA 1
ATOM 5779 C C . GLN B 1 358 ? -32.719 27.984 10.766 1 85.44 358 GLN B C 1
ATOM 5781 O O . GLN B 1 358 ? -32.969 27.266 9.805 1 85.44 358 GLN B O 1
ATOM 5786 N N . PRO B 1 359 ? -33.156 27.656 11.758 1 82.81 359 PRO B N 1
ATOM 5787 C CA . PRO B 1 359 ? -33.75 26.953 12.883 1 82.81 359 PRO B CA 1
ATOM 5788 C C . PRO B 1 359 ? -32.781 26.047 13.633 1 82.81 359 PRO B C 1
ATOM 5790 O O . PRO B 1 359 ? -33.062 25.594 14.734 1 82.81 359 PRO B O 1
ATOM 5793 N N . HIS B 1 360 ? -31.578 25.766 13.117 1 87.25 360 HIS B N 1
ATOM 5794 C CA . HIS B 1 360 ? -30.688 24.797 13.75 1 87.25 360 HIS B CA 1
ATOM 5795 C C . HIS B 1 360 ? -29.875 25.453 14.859 1 87.25 360 HIS B C 1
ATOM 5797 O O . HIS B 1 360 ? -29.203 24.766 15.633 1 87.25 360 HIS B O 1
ATOM 5803 N N . ALA B 1 361 ? -29.969 26.797 14.969 1 90.31 361 ALA B N 1
ATOM 5804 C CA . ALA B 1 361 ? -29.234 27.516 16 1 90.31 361 ALA B CA 1
ATOM 5805 C C . ALA B 1 361 ? -29.953 28.812 16.391 1 90.31 361 ALA B C 1
ATOM 5807 O O . ALA B 1 361 ? -30.672 29.391 15.57 1 90.31 361 ALA B O 1
ATOM 5808 N N . LYS B 1 362 ? -29.781 29.125 17.656 1 93.44 362 LYS B N 1
ATOM 5809 C CA . LYS B 1 362 ? -30.328 30.391 18.156 1 93.44 362 LYS B CA 1
ATOM 5810 C C . LYS B 1 362 ? -29.219 31.406 18.422 1 93.44 362 LYS B C 1
ATOM 5812 O O . LYS B 1 362 ? -28.172 31.047 18.953 1 93.44 362 LYS B O 1
ATOM 5817 N N . SER B 1 363 ? -29.484 32.656 18.016 1 93.88 363 SER B N 1
ATOM 5818 C CA . SER B 1 363 ? -28.516 33.719 18.266 1 93.88 363 SER B CA 1
ATOM 5819 C C . SER B 1 363 ? -28.625 34.25 19.688 1 93.88 363 SER B C 1
ATOM 5821 O O . SER B 1 363 ? -29.688 34.719 20.094 1 93.88 363 SER B O 1
ATOM 5823 N N . GLU B 1 364 ? -27.547 34.188 20.344 1 92 364 GLU B N 1
ATOM 5824 C CA . GLU B 1 364 ? -27.5 34.75 21.688 1 92 364 GLU B CA 1
ATOM 5825 C C . GLU B 1 364 ? -27.188 36.25 21.641 1 92 364 GLU B C 1
ATOM 5827 O O . GLU B 1 364 ? -27.703 37.031 22.453 1 92 364 GLU B O 1
ATOM 5832 N N . GLN B 1 365 ? -26.25 36.562 20.812 1 93.38 365 GLN B N 1
ATOM 5833 C CA . GLN B 1 365 ? -25.75 37.938 20.719 1 93.38 365 GLN B CA 1
ATOM 5834 C C . GLN B 1 365 ? -25.172 38.219 19.328 1 93.38 365 GLN B C 1
ATOM 5836 O O . GLN B 1 365 ? -24.375 37.406 18.828 1 93.38 365 GLN B O 1
ATOM 5841 N N . GLN B 1 366 ? -25.609 39.312 18.75 1 93.62 366 GLN B N 1
ATOM 5842 C CA . GLN B 1 366 ? -25 39.781 17.516 1 93.62 366 GLN B CA 1
ATOM 5843 C C . GLN B 1 366 ? -23.844 40.719 17.797 1 93.62 366 GLN B C 1
ATOM 5845 O O . GLN B 1 366 ? -23.938 41.594 18.672 1 93.62 366 GLN B O 1
ATOM 5850 N N . VAL B 1 367 ? -22.766 40.531 17.078 1 92.88 367 VAL B N 1
ATOM 5851 C CA . VAL B 1 367 ? -21.594 41.344 17.312 1 92.88 367 VAL B CA 1
ATOM 5852 C C . VAL B 1 367 ? -21.047 41.844 15.969 1 92.88 367 VAL B C 1
ATOM 5854 O O . VAL B 1 367 ? -21.203 41.188 14.945 1 92.88 367 VAL B O 1
ATOM 5857 N N . ARG B 1 368 ? -20.5 43.062 15.961 1 91.25 368 ARG B N 1
ATOM 5858 C CA . ARG B 1 368 ? -19.781 43.625 14.828 1 91.25 368 ARG B CA 1
ATOM 5859 C C . ARG B 1 368 ? -18.281 43.625 15.086 1 91.25 368 ARG B C 1
ATOM 5861 O O . ARG B 1 368 ? -17.812 44.219 16.062 1 91.25 368 ARG B O 1
ATOM 5868 N N . LEU B 1 369 ? -17.609 42.938 14.195 1 88.25 369 LEU B N 1
ATOM 5869 C CA . LEU B 1 369 ? -16.172 42.75 14.422 1 88.25 369 LEU B CA 1
ATOM 5870 C C . LEU B 1 369 ? -15.367 43.375 13.305 1 88.25 369 LEU B C 1
ATOM 5872 O O . LEU B 1 369 ? -15.75 43.312 12.133 1 88.25 369 LEU B O 1
ATOM 5876 N N . ARG B 1 370 ? -14.375 44.188 13.688 1 82.31 370 ARG B N 1
ATOM 5877 C CA . ARG B 1 370 ? -13.336 44.594 12.758 1 82.31 370 ARG B CA 1
ATOM 5878 C C . ARG B 1 370 ? -12.18 43.594 12.734 1 82.31 370 ARG B C 1
ATOM 5880 O O . ARG B 1 370 ? -11.344 43.594 13.641 1 82.31 370 ARG B O 1
ATOM 5887 N N . LEU B 1 371 ? -12.266 42.812 11.82 1 70.19 371 LEU B N 1
ATOM 5888 C CA . LEU B 1 371 ? -11.258 41.781 11.773 1 70.19 371 LEU B CA 1
ATOM 5889 C C . LEU B 1 371 ? -9.953 42.312 11.188 1 70.19 371 LEU B C 1
ATOM 5891 O O . LEU B 1 371 ? -9.969 43.125 10.258 1 70.19 371 LEU B O 1
ATOM 5895 N N . LYS B 1 372 ? -8.969 41.969 11.828 1 63.72 372 LYS B N 1
ATOM 5896 C CA . LYS B 1 372 ? -7.648 42.438 11.445 1 63.72 372 LYS B CA 1
ATOM 5897 C C . LYS B 1 372 ? -7.367 42.156 9.977 1 63.72 372 LYS B C 1
ATOM 5899 O O . LYS B 1 372 ? -7.652 41.062 9.477 1 63.72 372 LYS B O 1
ATOM 5904 N N . ASN B 1 373 ? -6.848 43.125 9.281 1 62.44 373 ASN B N 1
ATOM 5905 C CA . ASN B 1 373 ? -6.387 43.094 7.898 1 62.44 373 ASN B CA 1
ATOM 5906 C C . ASN B 1 373 ? -7.555 43.031 6.918 1 62.44 373 ASN B C 1
ATOM 5908 O O . ASN B 1 373 ? -7.348 42.906 5.711 1 62.44 373 ASN B O 1
ATOM 5912 N N . LEU B 1 374 ? -8.789 42.812 7.633 1 63.69 374 LEU B N 1
ATOM 5913 C CA . LEU B 1 374 ? -9.945 42.906 6.742 1 63.69 374 LEU B CA 1
ATOM 5914 C C . LEU B 1 374 ? -10.516 44.312 6.742 1 63.69 374 LEU B C 1
ATOM 5916 O O . LEU B 1 374 ? -10.586 44.969 7.789 1 63.69 374 LEU B O 1
ATOM 5920 N N . THR B 1 375 ? -10.633 44.812 5.695 1 58.62 375 THR B N 1
ATOM 5921 C CA . THR B 1 375 ? -11.133 46.156 5.559 1 58.62 375 THR B CA 1
ATOM 5922 C C . THR B 1 375 ? -12.594 46.25 5.973 1 58.62 375 THR B C 1
ATOM 5924 O O . THR B 1 375 ? -13.039 47.281 6.516 1 58.62 375 THR B O 1
ATOM 5927 N N . GLU B 1 376 ? -13.172 45.156 5.789 1 64.25 376 GLU B N 1
ATOM 5928 C CA . GLU B 1 376 ? -14.617 45.25 5.992 1 64.25 376 GLU B CA 1
ATOM 5929 C C . GLU B 1 376 ? -15.023 44.656 7.34 1 64.25 376 GLU B C 1
ATOM 5931 O O . GLU B 1 376 ? -14.406 43.719 7.816 1 64.25 376 GLU B O 1
ATOM 5936 N N . THR B 1 377 ? -15.859 45.344 7.992 1 79.25 377 THR B N 1
ATOM 5937 C CA . THR B 1 377 ? -16.484 44.875 9.211 1 79.25 377 THR B CA 1
ATOM 5938 C C . THR B 1 377 ? -17.344 43.625 8.922 1 79.25 377 THR B C 1
ATOM 5940 O O . THR B 1 377 ? -18.016 43.562 7.891 1 79.25 377 THR B O 1
ATOM 5943 N N . VAL B 1 378 ? -17.141 42.594 9.828 1 84.19 378 VAL B N 1
ATOM 5944 C CA . VAL B 1 378 ? -17.906 41.375 9.656 1 84.19 378 VAL B CA 1
ATOM 5945 C C . VAL B 1 378 ? -18.969 41.25 10.75 1 84.19 378 VAL B C 1
ATOM 5947 O O . VAL B 1 378 ? -18.672 41.469 11.93 1 84.19 378 VAL B O 1
ATOM 5950 N N . LEU B 1 379 ? -20.219 41.062 10.32 1 92.25 379 LEU B N 1
ATOM 5951 C CA . LEU B 1 379 ? -21.297 40.75 11.258 1 92.25 379 LEU B CA 1
ATOM 5952 C C . LEU B 1 379 ? -21.281 39.281 11.648 1 92.25 379 LEU B C 1
ATOM 5954 O O . LEU B 1 379 ? -21.109 38.406 10.789 1 92.25 379 LEU B O 1
ATOM 5958 N N . ALA B 1 380 ? -21.312 39.031 13.023 1 96.19 380 ALA B N 1
ATOM 5959 C CA . ALA B 1 380 ? -21.234 37.656 13.523 1 96.19 380 ALA B CA 1
ATOM 5960 C C . ALA B 1 380 ? -22.219 37.438 14.68 1 96.19 380 ALA B C 1
ATOM 5962 O O . ALA B 1 380 ? -22.797 38.406 15.195 1 96.19 380 ALA B O 1
ATOM 5963 N N . HIS B 1 381 ? -22.453 36.188 15.016 1 96.81 381 HIS B N 1
ATOM 5964 C CA . HIS B 1 381 ? -23.391 35.812 16.078 1 96.81 381 HIS B CA 1
ATOM 5965 C C . HIS B 1 381 ? -22.766 34.781 17.031 1 96.81 381 HIS B C 1
ATOM 5967 O O . HIS B 1 381 ? -22.188 33.781 16.578 1 96.81 381 HIS B O 1
ATOM 5973 N N . TYR B 1 382 ? -22.875 35.125 18.312 1 97.44 382 TYR B N 1
ATOM 5974 C CA . TYR B 1 382 ? -22.734 34.031 19.281 1 97.44 382 TYR B CA 1
ATOM 5975 C C . TYR B 1 382 ? -23.969 33.125 19.266 1 97.44 382 TYR B C 1
ATOM 5977 O O . TYR B 1 382 ? -25.094 33.625 19.391 1 97.44 382 TYR B O 1
ATOM 5985 N N . ILE B 1 383 ? -23.688 31.781 19.219 1 95.81 383 ILE B N 1
ATOM 5986 C CA . ILE B 1 383 ? -24.859 30.938 19.047 1 95.81 383 ILE B CA 1
ATOM 5987 C C . ILE B 1 383 ? -24.969 29.969 20.219 1 95.81 383 ILE B C 1
ATOM 5989 O O . ILE B 1 383 ? -23.984 29.703 20.922 1 95.81 383 ILE B O 1
ATOM 5993 N N . ASP B 1 384 ? -26.219 29.453 20.406 1 93 384 ASP B N 1
ATOM 5994 C CA . ASP B 1 384 ? -26.562 28.406 21.359 1 93 384 ASP B CA 1
ATOM 5995 C C . ASP B 1 384 ? -27.516 27.391 20.719 1 93 384 ASP B C 1
ATOM 5997 O O . ASP B 1 384 ? -27.984 27.594 19.594 1 93 384 ASP B O 1
ATOM 6001 N N . ALA B 1 385 ? -27.656 26.219 21.438 1 86.44 385 ALA B N 1
ATOM 6002 C CA . ALA B 1 385 ? -28.609 25.203 20.953 1 86.44 385 ALA B CA 1
ATOM 6003 C C . ALA B 1 385 ? -30.016 25.766 20.875 1 86.44 385 ALA B C 1
ATOM 6005 O O . ALA B 1 385 ? -30.406 26.609 21.703 1 86.44 385 ALA B O 1
ATOM 6006 N N . PRO B 1 386 ? -30.812 25.375 19.828 1 83.5 386 PRO B N 1
ATOM 6007 C CA . PRO B 1 386 ? -32.188 25.859 19.734 1 83.5 386 PRO B CA 1
ATOM 6008 C C . PRO B 1 386 ? -33 25.516 20.969 1 83.5 386 PRO B C 1
ATOM 6010 O O . PRO B 1 386 ? -32.719 24.531 21.656 1 83.5 386 PRO B O 1
#

Sequence (772 aa):
MPTTLTTPIPMNEDERLSALRRYDILDSEKEQLFDDLTRLAADITGTPVSLITLVDKDRVWIKSNVGFDAPETPREGAFCAHTIMTEDGMVVSDVSLDARFQNGVVDAEKSVRFYAGTPLKTRDGYNLGTLCVVDTKPREISEDALARLKMLARQAMAQIELRHNLGALAKTTRKAISLENLMKRYTSRSVWERADLTVENGRLDIHDEEVFATYLFLDVVGFTRFSEELGSSATVELLNAYFRPIVDVVFANGGDIDKFVGDQLFCLFQDGAQAVATALKIRAMLEELNQERAVRGDVTLNVTMGLHSGQAIRANVGGDDRRDNTLIGNAVNIAARLQKACRPGGILISQTLFESVQPHAKSEQQVRLRLKNLTETVLAHYIDAPMPTTLTTPIPMNEDERLSALRRYDILDSEKEQLFDDLTRLAADITGTPVSLITLVDKDRVWIKSNVGFDAPETPREGAFCAHTIMTEDGMVVSDVSLDARFQNGVVDAEKSVRFYAGTPLKTRDGYNLGTLCVVDTKPREISEDALARLKMLARQAMAQIELRHNLGALAKTTRKAISLENLMKRYTSRSVWERADLTVENGRLDIHDEEVFATYLFLDVVGFTRFSEELGSSATVELLNAYFRPIVDVVFANGGDIDKFVGDQLFCLFQDGAQAVATALKIRAMLEELNQERAVRGDVTLNVTMGLHSGQAIRANVGGDDRRDNTLIGNAVNIAARLQKACRPGGILISQTLFESVQPHAKSEQQVRLRLKNLTETVLAHYIDAP

Secondary structure (DSSP, 8-state):
----------TTHHHHHHHHHHTT-TTPPP-HHHHHHHHHHHHHHT-SEEEEEEE-SSEEEEEEEES---SEEESTT-HHHHHTT-SS-EEES-GGG-HHHHSS---TTS---EEEEEEEE-TTS-EEEEEEEEESS-----HHHHHHHHHHHHHHHHHHHHHHHHHHHHHHHHHHHHHHHHHHTTS-HHHHHHHHHHHHTT--SPPPEEEEEEEEEEEETTHHHHHHHH-HHHHHHHHHHHHHHHHHHHHHTT-EEEEEETTEEEEEES-HHHHHHHHHHHHHHHHHHHHHHHHHTPPP--EEEEEEEEEEEEEEEE-SS-EEEEEESHHHHHHHHHHHHSPTT-EEEEHHHHHHTTTS-EEEEEEEEE-TT-SSEEEEEEEE--/----------TTHHHHHHHHHHTT-TTPPP-HHHHHHHHHHHHHHT-SEEEEEEE-SSEEEEEEEES---SEEESTT-HHHHHTT-SS-EEES-GGG-HHHHSS---TTS---EEEEEEEE-TTS-EEEEEEEEESS-----HHHHHHHHHHHHHHHHHHHHHHHHHHHHHHHHHHHHHHHHHHTTS-HHHHHHHHHHHHTT--SPPPEEEEEEEEEEEETTHHHHHHHH-HHHHHHHHHHHHHHHHHHHHHTT-EEEEEETTEEEEEES-HHHHHHHHHHHHHHHHHHHHHHHHHTPPP--EEEEEEEEEEEEEEEE-SS-EEEEEESHHHHHHHHHHHHPPTT-EEEEHHHHHHTTTS-EEEEEEEEE-TT-SSEEEEEEEE--

pLDDT: mean 91.43, std 10.61, range [28.56, 98.81]

Solvent-accessible surface area (backbone atoms only — not comparable to full-atom values): 40040 Å² total; per-residue (Å²): 122,85,69,72,67,73,60,66,70,60,94,56,44,69,62,35,50,50,51,46,58,69,48,66,53,80,91,55,77,79,49,68,74,54,39,40,48,21,47,50,48,14,60,71,67,69,31,70,19,12,33,32,36,35,59,51,96,69,30,29,39,46,64,26,60,29,79,58,95,64,65,57,46,56,28,69,79,33,68,60,48,56,20,41,72,38,87,83,32,40,76,36,43,40,34,84,76,32,78,82,48,50,79,44,86,55,40,84,78,53,52,64,18,19,39,40,32,28,37,27,56,45,94,91,67,38,48,39,18,26,39,31,36,34,28,63,49,64,48,83,80,51,71,66,51,52,52,49,47,45,45,48,26,50,51,52,38,48,53,50,49,52,51,34,52,39,51,55,48,49,54,52,31,52,52,31,47,51,48,38,59,50,51,45,24,47,38,32,62,67,53,56,60,46,42,55,55,27,49,73,70,72,41,87,65,81,76,64,41,81,42,68,33,23,29,39,25,37,36,48,60,66,43,72,50,50,37,62,72,58,32,44,71,54,35,54,53,51,48,31,68,52,32,28,62,46,46,52,46,37,48,76,47,65,32,44,53,62,50,71,58,88,70,28,40,37,32,40,16,75,43,57,53,38,46,53,51,35,54,55,49,48,51,54,52,48,51,54,52,31,53,57,26,49,75,73,69,44,86,66,79,43,36,16,23,4,31,22,59,36,57,28,30,40,32,73,42,39,26,89,76,40,32,40,74,42,78,39,30,61,30,51,51,50,6,48,50,35,17,72,71,30,52,84,66,34,39,24,30,28,46,70,43,49,66,73,28,65,76,71,47,32,78,75,43,80,45,82,39,76,43,85,83,43,88,56,71,44,54,30,27,34,53,44,80,102,123,83,71,70,69,72,60,68,72,60,93,57,42,68,60,36,51,50,51,47,58,69,47,66,53,81,91,56,78,79,50,66,72,52,39,42,48,21,48,50,47,13,61,74,67,69,33,70,18,12,32,33,36,36,59,51,96,67,30,28,37,44,66,26,61,30,78,57,94,64,65,57,46,58,29,67,80,32,68,58,47,55,19,41,69,39,87,83,33,39,76,35,44,40,33,83,77,32,78,83,49,49,82,47,82,61,43,78,82,63,42,64,17,17,38,38,32,28,36,28,56,44,95,90,68,39,48,39,19,24,38,33,37,35,29,67,50,66,48,85,80,52,70,65,52,52,52,51,47,46,45,49,25,52,52,52,38,49,54,50,50,51,51,34,52,39,50,55,47,48,54,52,30,52,51,30,47,51,48,38,58,51,49,45,22,47,37,33,62,67,54,57,61,44,43,55,56,28,49,74,70,73,42,85,65,82,75,64,42,80,42,69,32,23,30,39,27,36,36,48,59,66,42,72,51,50,37,62,72,58,32,44,70,55,35,52,53,50,49,29,67,53,32,29,60,44,46,51,47,37,48,74,47,64,31,46,54,62,49,72,59,88,68,29,41,37,33,40,15,77,44,58,52,39,46,52,52,35,54,54,49,46,51,53,52,47,50,53,52,30,53,56,26,48,75,74,70,42,86,66,78,44,37,17,24,4,32,22,57,37,57,30,32,38,32,72,41,38,24,91,74,40,33,39,74,42,76,38,28,64,31,51,53,50,7,47,48,35,18,70,69,28,52,84,65,35,38,24,30,27,47,70,41,50,66,71,28,67,75,71,48,32,76,75,43,80,47,81,39,77,43,84,83,43,89,57,72,43,54,30,29,34,54,43,81,100